Protein AF-A0A939R6X3-F1 (afdb_monomer_lite)

Secondary structure (DSSP, 8-state):
---HHHHHHHTT---TT-TT--HHHHHHHHHHHHHHHHHS-TT-EETTEESSHHHHHHHHHHHHHHHHHHHHHHTTT-TT--EE---SPP-SHHHHHHHHH-GGGEE-HHHHHHHHHHHHHHHHHH-TT--S---S-S-EEEEE-TTS-EEEE-GGGGS--HHHHHHHHHHTTT-HHHHHHHHHHHHHHTT--TTTT------TTTS---TTB-TTT------SGGGGSS-SS-TTEEEEEEPPSSTTTS---SHHHHTTB-TT--S--SSPPBPSS--PPPPHHHHHHHHTPPEEE-B--EETTEEPSSPPS--EEE----GGG-EE--SS-GGG-SEEEPSS-TT-EEEGGGTT-EEEEEEHHHHHHHHHHHHHHTT-HHHHHHHHHH-SSGGGGGGB--B-B-TTSPBPB-TTSSBPB-TT--B-HHHHHHHHTTS-TTSTTTTTTT-TT------TTT----B-TT-SSS---SSSBHHHHHTTT-GGGSHHHHHHHHHHHHHHHHT----SSHHHHHHHHHHHHHHHHHHHSTTSSTHHHHHHHHHHHHHHH-TT-TTHHHHHHHHHTGGG--SS-TTSGGGGSPPP-

Structure (mmCIF, N/CA/C/O backbone):
data_AF-A0A939R6X3-F1
#
_entry.id   AF-A0A939R6X3-F1
#
loop_
_atom_site.group_PDB
_atom_site.id
_atom_site.type_symbol
_atom_site.label_atom_id
_atom_site.label_alt_id
_atom_site.label_comp_id
_atom_site.label_asym_id
_atom_site.label_entity_id
_atom_site.label_seq_id
_atom_site.pdbx_PDB_ins_code
_atom_site.Cartn_x
_atom_site.Cartn_y
_atom_site.Cartn_z
_atom_site.occupancy
_atom_site.B_iso_or_equiv
_atom_site.auth_seq_id
_atom_site.auth_comp_id
_atom_site.auth_asym_id
_atom_site.auth_atom_id
_atom_site.pdbx_PDB_model_num
ATOM 1 N N . THR A 1 1 ? -12.242 -5.545 -27.694 1.00 47.72 1 THR A N 1
ATOM 2 C CA . THR A 1 1 ? -12.084 -7.008 -27.485 1.00 47.72 1 THR A CA 1
ATOM 3 C C . THR A 1 1 ? -11.436 -7.245 -26.136 1.00 47.72 1 THR A C 1
ATOM 5 O O . THR A 1 1 ? -10.579 -6.450 -25.786 1.00 47.72 1 THR A O 1
ATOM 8 N N . THR A 1 2 ? -11.818 -8.262 -25.352 1.00 67.81 2 THR A N 1
ATOM 9 C CA . THR A 1 2 ? -11.150 -8.511 -24.054 1.00 67.81 2 THR A CA 1
ATOM 10 C C . THR A 1 2 ? -9.810 -9.214 -24.242 1.00 67.81 2 THR A C 1
ATOM 12 O O . THR A 1 2 ? -9.772 -10.286 -24.849 1.00 67.81 2 THR A O 1
ATOM 15 N N . ASP A 1 3 ? -8.753 -8.642 -23.664 1.00 87.44 3 ASP A N 1
ATOM 16 C CA . ASP A 1 3 ? -7.392 -9.181 -23.699 1.00 87.44 3 ASP A CA 1
ATOM 17 C C . ASP A 1 3 ? -7.307 -10.621 -23.144 1.00 87.44 3 ASP A C 1
ATOM 19 O O . ASP A 1 3 ? -7.998 -10.977 -22.183 1.00 87.44 3 ASP A O 1
ATOM 23 N N . LYS A 1 4 ? -6.483 -11.462 -23.784 1.00 91.69 4 LYS A N 1
ATOM 24 C CA . LYS A 1 4 ? -6.256 -12.864 -23.393 1.00 91.69 4 LYS A CA 1
ATOM 25 C C . LYS A 1 4 ? -5.350 -12.958 -22.165 1.00 91.69 4 LYS A C 1
ATOM 27 O O . LYS A 1 4 ? -5.691 -13.644 -21.208 1.00 91.69 4 LYS A O 1
ATOM 32 N N . ASN A 1 5 ? -4.228 -12.249 -22.184 1.00 92.81 5 ASN A N 1
ATOM 33 C CA . ASN A 1 5 ? -3.193 -12.318 -21.162 1.00 92.81 5 ASN A CA 1
ATOM 34 C C . ASN A 1 5 ? -3.710 -11.792 -19.812 1.00 92.81 5 ASN A C 1
ATOM 36 O O . ASN A 1 5 ? -3.459 -12.411 -18.780 1.00 92.81 5 ASN A O 1
ATOM 40 N N . LEU A 1 6 ? -4.504 -10.713 -19.810 1.00 90.44 6 LEU A N 1
ATOM 41 C CA . LEU A 1 6 ? -5.155 -10.198 -18.596 1.00 90.44 6 LEU A CA 1
ATOM 42 C C . LEU A 1 6 ? -6.187 -11.176 -18.016 1.00 90.44 6 LEU A C 1
ATOM 44 O O . LEU A 1 6 ? -6.293 -11.288 -16.796 1.00 90.44 6 LEU A O 1
ATOM 48 N N . LYS A 1 7 ? -6.934 -11.904 -18.862 1.00 91.25 7 LYS A N 1
ATOM 49 C CA . LYS A 1 7 ? -7.831 -12.977 -18.393 1.00 91.25 7 LYS A CA 1
ATOM 50 C C . LYS A 1 7 ? -7.045 -14.100 -17.729 1.00 91.25 7 LYS A C 1
ATOM 52 O O . LYS A 1 7 ? -7.445 -14.535 -16.658 1.00 91.25 7 LYS A O 1
ATOM 57 N N . GLU A 1 8 ? -5.952 -14.527 -18.360 1.00 94.38 8 GLU A N 1
ATOM 58 C CA . GLU A 1 8 ? -5.078 -15.605 -17.883 1.00 94.38 8 GLU A CA 1
ATOM 59 C C . GLU A 1 8 ? -4.384 -15.261 -16.557 1.00 94.38 8 GLU A C 1
ATOM 61 O O . GLU A 1 8 ? -4.231 -16.126 -15.696 1.00 94.38 8 GLU A O 1
ATOM 66 N N . LEU A 1 9 ? -4.010 -13.993 -16.351 1.00 92.69 9 LEU A N 1
ATOM 67 C CA . LEU A 1 9 ? -3.541 -13.509 -15.050 1.00 92.69 9 LEU A CA 1
ATOM 68 C C . LEU A 1 9 ? -4.669 -13.530 -14.011 1.00 92.69 9 LEU A C 1
ATOM 70 O O . LEU A 1 9 ? -4.496 -14.082 -12.928 1.00 92.69 9 LEU A O 1
ATOM 74 N N . ALA A 1 10 ? -5.836 -12.963 -14.336 1.00 91.06 10 ALA A N 1
ATOM 75 C CA . ALA A 1 10 ? -6.947 -12.863 -13.392 1.00 91.06 10 ALA A CA 1
ATOM 76 C C . ALA A 1 10 ? -7.442 -14.241 -12.920 1.00 91.06 10 ALA A C 1
ATOM 78 O O . ALA A 1 10 ? -7.642 -14.441 -11.722 1.00 91.06 10 ALA A O 1
ATOM 79 N N . ASN A 1 11 ? -7.617 -15.190 -13.844 1.00 93.44 11 ASN A N 1
ATOM 80 C CA . ASN A 1 11 ? -8.127 -16.534 -13.570 1.00 93.44 11 ASN A CA 1
ATOM 81 C C . ASN A 1 11 ? -7.025 -17.564 -13.236 1.00 93.44 11 ASN A C 1
ATOM 83 O O . ASN A 1 11 ? -7.312 -18.760 -13.220 1.00 93.44 11 ASN A O 1
ATOM 87 N N . TYR A 1 12 ? -5.783 -17.142 -12.981 1.00 94.06 12 TYR A N 1
ATOM 88 C CA . TYR A 1 12 ? -4.661 -18.023 -12.627 1.00 94.06 12 TYR A CA 1
ATOM 89 C C . TYR A 1 12 ? -4.277 -19.091 -13.678 1.00 94.06 12 TYR A C 1
ATOM 91 O O . TYR A 1 12 ? -3.587 -20.056 -13.339 1.00 94.06 12 TYR A O 1
ATOM 99 N N . SER A 1 13 ? -4.662 -18.937 -14.951 1.00 94.19 13 SER A N 1
ATOM 100 C CA . SER A 1 13 ? -4.233 -19.833 -16.041 1.00 94.19 13 SER A CA 1
ATOM 101 C C . SER A 1 13 ? -3.027 -19.327 -16.848 1.00 94.19 13 SER A C 1
ATOM 103 O O . SER A 1 13 ? -2.682 -19.936 -17.858 1.00 94.19 13 SER A O 1
ATOM 105 N N . ALA A 1 14 ? -2.383 -18.233 -16.429 1.00 94.44 14 ALA A N 1
ATOM 106 C CA . ALA A 1 14 ? -1.174 -17.704 -17.059 1.00 94.44 14 ALA A CA 1
ATOM 107 C C . ALA A 1 14 ? -0.026 -18.729 -17.107 1.00 94.44 14 ALA A C 1
ATOM 109 O O . ALA A 1 14 ? 0.332 -19.353 -16.103 1.00 94.44 14 ALA A O 1
ATOM 110 N N . SER A 1 15 ? 0.553 -18.864 -18.301 1.00 90.62 15 SER A N 1
ATOM 111 C CA . SER A 1 15 ? 1.783 -19.601 -18.585 1.00 90.62 15 SER A CA 1
ATOM 112 C C . SER A 1 15 ? 2.960 -18.638 -18.775 1.00 90.62 15 SER A C 1
ATOM 114 O O . SER A 1 15 ? 2.771 -17.432 -18.927 1.00 90.62 15 SER A O 1
ATOM 116 N N . ILE A 1 16 ? 4.162 -19.203 -18.910 1.00 89.75 16 ILE A N 1
ATOM 117 C CA . ILE A 1 16 ? 5.421 -18.525 -19.278 1.00 89.75 16 ILE A CA 1
ATOM 118 C C . ILE A 1 16 ? 5.435 -17.846 -20.673 1.00 89.75 16 ILE A C 1
ATOM 120 O O . ILE A 1 16 ? 6.498 -17.470 -21.174 1.00 89.75 16 ILE A O 1
ATOM 124 N N . GLU A 1 17 ? 4.282 -17.768 -21.341 1.00 91.69 17 GLU A N 1
ATOM 125 C CA . GLU A 1 17 ? 4.058 -17.090 -22.626 1.00 91.69 17 GLU A CA 1
ATOM 126 C C . GLU A 1 17 ? 3.179 -15.832 -22.477 1.00 91.69 17 GLU A C 1
ATOM 128 O O . GLU A 1 17 ? 2.913 -15.142 -23.463 1.00 91.69 17 GLU A O 1
ATOM 133 N N . ASN A 1 18 ? 2.692 -15.536 -21.266 1.00 94.12 18 ASN A N 1
ATOM 134 C CA . ASN A 1 18 ? 1.807 -14.405 -21.006 1.00 94.12 18 ASN A CA 1
ATOM 135 C C . ASN A 1 18 ? 2.527 -13.072 -21.271 1.00 94.12 18 ASN A C 1
ATOM 137 O O . ASN A 1 18 ? 3.580 -12.801 -20.704 1.00 94.12 18 ASN A O 1
ATOM 141 N N . ALA A 1 19 ? 1.942 -12.206 -22.101 1.00 92.38 19 ALA A N 1
ATOM 142 C CA . ALA A 1 19 ? 2.605 -10.991 -22.592 1.00 92.38 19 ALA A CA 1
ATOM 143 C C . ALA A 1 19 ? 2.935 -9.925 -21.520 1.00 92.38 19 ALA A C 1
ATOM 145 O O . ALA A 1 19 ? 3.596 -8.934 -21.837 1.00 92.38 19 ALA A O 1
ATOM 146 N N . TYR A 1 20 ? 2.477 -10.103 -20.278 1.00 89.88 20 TYR A N 1
ATOM 147 C CA . TYR A 1 20 ? 2.788 -9.235 -19.137 1.00 89.88 20 TYR A CA 1
ATOM 148 C C . TYR A 1 20 ? 3.747 -9.880 -18.118 1.00 89.88 20 TYR A C 1
ATOM 150 O O . TYR A 1 20 ? 4.138 -9.220 -17.156 1.00 89.88 20 TYR A O 1
ATOM 158 N N . ASP A 1 21 ? 4.130 -11.142 -18.320 1.00 90.50 21 ASP A N 1
ATOM 159 C CA . ASP A 1 21 ? 5.028 -11.909 -17.453 1.00 90.50 21 ASP A CA 1
ATOM 160 C C . ASP A 1 21 ? 6.479 -11.830 -17.971 1.00 90.50 21 ASP A C 1
ATOM 162 O O . ASP A 1 21 ? 6.734 -12.086 -19.148 1.00 90.50 21 ASP A O 1
ATOM 166 N N . SER A 1 22 ? 7.442 -11.416 -17.131 1.00 91.38 22 SER A N 1
ATOM 167 C CA . SER A 1 22 ? 8.850 -11.275 -17.550 1.00 91.38 22 SER A CA 1
ATOM 168 C C . SER A 1 22 ? 9.844 -11.079 -16.387 1.00 91.38 22 SER A C 1
ATOM 170 O O . SER A 1 22 ? 10.320 -9.961 -16.134 1.00 91.38 22 SER A O 1
ATOM 172 N N . SER A 1 23 ? 10.292 -12.181 -15.781 1.00 93.00 23 SER A N 1
ATOM 173 C CA . SER A 1 23 ? 11.410 -12.256 -14.816 1.00 93.00 23 SER A CA 1
ATOM 174 C C . SER A 1 23 ? 12.654 -11.457 -15.254 1.00 93.00 23 SER A C 1
ATOM 176 O O . SER A 1 23 ? 13.250 -10.714 -14.469 1.00 93.00 23 SER A O 1
ATOM 178 N N . TYR A 1 24 ? 12.993 -11.530 -16.547 1.00 92.25 24 TYR A N 1
ATOM 179 C CA . TYR A 1 24 ? 14.119 -10.846 -17.192 1.00 92.25 24 TYR A CA 1
ATOM 180 C C . TYR A 1 24 ? 14.185 -9.332 -16.917 1.00 92.25 24 TYR A C 1
ATOM 182 O O . TYR A 1 24 ? 15.279 -8.775 -16.803 1.00 92.25 24 TYR A O 1
ATOM 190 N N . VAL A 1 25 ? 13.044 -8.644 -16.790 1.00 92.12 25 VAL A N 1
ATOM 191 C CA . VAL A 1 25 ? 13.025 -7.185 -16.567 1.00 92.12 25 VAL A CA 1
ATOM 192 C C . VAL A 1 25 ? 13.556 -6.846 -15.175 1.00 92.12 25 VAL A C 1
ATOM 194 O O . VAL A 1 25 ? 14.366 -5.926 -15.045 1.00 92.12 25 VAL A O 1
ATOM 197 N N . PHE A 1 26 ? 13.190 -7.626 -14.155 1.00 95.56 26 PHE A N 1
ATOM 198 C CA . PHE A 1 26 ? 13.735 -7.474 -12.805 1.00 95.56 26 PHE A CA 1
ATOM 199 C C . PHE A 1 26 ? 15.223 -7.823 -12.769 1.00 95.56 26 PHE A C 1
ATOM 201 O O . PHE A 1 26 ? 16.010 -7.027 -12.260 1.00 95.56 26 PHE A O 1
ATOM 208 N N . TYR A 1 27 ? 15.643 -8.939 -13.378 1.00 96.06 27 TYR A N 1
ATOM 209 C CA . TYR A 1 27 ? 17.065 -9.306 -13.426 1.00 96.06 27 TYR A CA 1
ATOM 210 C C . TYR A 1 27 ? 17.932 -8.282 -14.161 1.00 96.06 27 TYR A C 1
ATOM 212 O O . TYR A 1 27 ? 19.077 -8.057 -13.772 1.00 96.06 27 TYR A O 1
ATOM 220 N N . LYS A 1 28 ? 17.389 -7.588 -15.166 1.00 95.50 28 LYS A N 1
ATOM 221 C CA . LYS A 1 28 ? 18.075 -6.470 -15.822 1.00 95.50 28 LYS A CA 1
ATOM 222 C C . LYS A 1 28 ? 18.276 -5.271 -14.889 1.00 95.50 28 LYS A C 1
ATOM 224 O O . LYS A 1 28 ? 19.343 -4.663 -14.924 1.00 95.50 28 LYS A O 1
ATOM 229 N N . VAL A 1 29 ? 17.292 -4.942 -14.047 1.00 96.50 29 VAL A N 1
ATOM 230 C CA . VAL A 1 29 ? 17.439 -3.905 -13.007 1.00 96.50 29 VAL A CA 1
ATOM 231 C C . VAL A 1 29 ? 18.459 -4.350 -11.958 1.00 96.50 29 VAL A C 1
ATOM 233 O O . VAL A 1 29 ? 19.422 -3.631 -11.709 1.00 96.50 29 VAL A O 1
ATOM 236 N N . ILE A 1 30 ? 18.312 -5.565 -11.423 1.00 98.19 30 ILE A N 1
ATOM 237 C CA . ILE A 1 30 ? 19.210 -6.167 -10.426 1.00 98.19 30 ILE A CA 1
ATOM 238 C C . ILE A 1 30 ? 20.665 -6.161 -10.908 1.00 98.19 30 ILE A C 1
ATOM 240 O O . ILE A 1 30 ? 21.541 -5.693 -10.186 1.00 98.19 30 ILE A O 1
ATOM 244 N N . ASN A 1 31 ? 20.937 -6.621 -12.132 1.00 97.75 31 ASN A N 1
ATOM 245 C CA . ASN A 1 31 ? 22.303 -6.701 -12.645 1.00 97.75 31 ASN A CA 1
ATOM 246 C C . ASN A 1 31 ? 22.916 -5.312 -12.905 1.00 97.75 31 ASN A C 1
ATOM 248 O O . ASN A 1 31 ? 24.101 -5.110 -12.650 1.00 97.75 31 ASN A O 1
ATOM 252 N N . ASN A 1 32 ? 22.111 -4.330 -13.333 1.00 97.62 32 ASN A N 1
ATOM 253 C CA . ASN A 1 32 ? 22.552 -2.935 -13.420 1.00 97.62 32 ASN A CA 1
ATOM 254 C C . ASN A 1 32 ? 22.903 -2.369 -12.031 1.00 97.62 32 ASN A C 1
ATOM 256 O O . ASN A 1 32 ? 23.929 -1.704 -11.886 1.00 97.62 32 ASN A O 1
ATOM 260 N N . CYS A 1 33 ? 22.095 -2.661 -11.004 1.00 98.31 33 CYS A N 1
ATOM 261 C CA . CYS A 1 33 ? 22.393 -2.282 -9.623 1.00 98.31 33 CYS A CA 1
ATOM 262 C C . CYS A 1 33 ? 23.675 -2.963 -9.120 1.00 98.31 33 CYS A C 1
ATOM 264 O O . CYS A 1 33 ? 24.541 -2.281 -8.582 1.00 98.31 33 CYS A O 1
ATOM 266 N N . ASN A 1 34 ? 23.846 -4.271 -9.346 1.00 98.19 34 ASN A N 1
ATOM 267 C CA . ASN A 1 34 ? 25.066 -5.005 -8.989 1.00 98.19 34 ASN A CA 1
ATOM 268 C C . ASN A 1 34 ? 26.301 -4.392 -9.663 1.00 98.19 34 ASN A C 1
ATOM 270 O O . ASN A 1 34 ? 27.292 -4.108 -8.991 1.00 98.19 34 ASN A O 1
ATOM 274 N N . TYR A 1 35 ? 26.233 -4.129 -10.974 1.00 97.88 35 TYR A N 1
ATOM 275 C CA . TYR A 1 35 ? 27.322 -3.500 -11.721 1.00 97.88 35 TYR A CA 1
ATOM 276 C C . TYR A 1 35 ? 27.680 -2.121 -11.162 1.00 97.88 35 TYR A C 1
ATOM 278 O O . TYR A 1 35 ? 28.859 -1.826 -10.980 1.00 97.88 35 TYR A O 1
ATOM 286 N N . TYR A 1 36 ? 26.688 -1.290 -10.840 1.00 97.56 36 TYR A N 1
ATOM 287 C CA . TYR A 1 36 ? 26.925 0.005 -10.208 1.00 97.56 36 TYR A CA 1
ATOM 288 C C . TYR A 1 36 ? 27.584 -0.147 -8.825 1.00 97.56 36 TYR A C 1
ATOM 290 O O . TYR A 1 36 ? 28.624 0.459 -8.567 1.00 97.56 36 TYR A O 1
ATOM 298 N N . LEU A 1 37 ? 27.011 -0.972 -7.942 1.00 97.19 37 LEU A N 1
ATOM 299 C CA . LEU A 1 37 ? 27.437 -1.112 -6.542 1.00 97.19 37 LEU A CA 1
ATOM 300 C C . LEU A 1 37 ? 28.841 -1.719 -6.403 1.00 97.19 37 LEU A C 1
ATOM 302 O O . LEU A 1 37 ? 29.533 -1.418 -5.431 1.00 97.19 37 LEU A O 1
ATOM 306 N N . ALA A 1 38 ? 29.265 -2.530 -7.377 1.00 96.94 38 ALA A N 1
ATOM 307 C CA . ALA A 1 38 ? 30.598 -3.127 -7.435 1.00 96.94 38 ALA A CA 1
ATOM 308 C C . ALA A 1 38 ? 31.696 -2.181 -7.966 1.00 96.94 38 ALA A C 1
ATOM 310 O O . ALA A 1 38 ? 32.867 -2.399 -7.666 1.00 96.94 38 ALA A O 1
ATOM 311 N N . HIS A 1 39 ? 31.347 -1.151 -8.752 1.00 95.31 39 HIS A N 1
ATOM 312 C CA . HIS A 1 39 ? 32.328 -0.294 -9.445 1.00 95.31 39 HIS A CA 1
ATOM 313 C C . HIS A 1 39 ? 32.290 1.189 -9.044 1.00 95.31 39 HIS A C 1
ATOM 315 O O . HIS A 1 39 ? 33.210 1.935 -9.385 1.00 95.31 39 HIS A O 1
ATOM 321 N N . ARG A 1 40 ? 31.245 1.662 -8.352 1.00 94.38 40 ARG A N 1
ATOM 322 C CA . ARG A 1 40 ? 31.138 3.070 -7.951 1.00 94.38 40 ARG A CA 1
ATOM 323 C C . ARG A 1 40 ? 32.060 3.373 -6.769 1.00 94.38 40 ARG A C 1
ATOM 325 O O . ARG A 1 40 ? 31.874 2.839 -5.680 1.00 94.38 40 ARG A O 1
ATOM 332 N N . ASP A 1 41 ? 32.976 4.321 -6.958 1.00 90.94 41 ASP A N 1
ATOM 333 C CA . ASP A 1 41 ? 33.777 4.881 -5.869 1.00 90.94 41 ASP A CA 1
ATOM 334 C C . ASP A 1 41 ? 32.883 5.607 -4.846 1.00 90.94 41 ASP A C 1
ATOM 336 O O . ASP A 1 41 ? 32.390 6.716 -5.074 1.00 90.94 41 ASP A O 1
ATOM 340 N N . SER A 1 42 ? 32.689 4.966 -3.693 1.00 87.31 42 SER A N 1
ATOM 341 C CA . SER A 1 42 ? 31.922 5.486 -2.560 1.00 87.31 42 SER A CA 1
ATOM 342 C C . SER A 1 42 ? 32.695 6.500 -1.707 1.00 87.31 42 SER A C 1
ATOM 344 O O . SER A 1 42 ? 32.201 6.904 -0.652 1.00 87.31 42 SER A O 1
ATOM 346 N N . THR A 1 43 ? 33.921 6.871 -2.084 1.00 86.81 43 THR A N 1
ATOM 347 C CA . THR A 1 43 ? 34.791 7.787 -1.324 1.00 86.81 43 THR A CA 1
ATOM 348 C C . THR A 1 43 ? 34.823 9.215 -1.874 1.00 86.81 43 THR A C 1
ATOM 350 O O . THR A 1 43 ? 35.271 10.116 -1.160 1.00 86.81 43 THR A O 1
ATOM 353 N N . LEU A 1 44 ? 34.289 9.431 -3.083 1.00 88.25 44 LEU A N 1
ATOM 354 C CA . LEU A 1 44 ? 34.219 10.724 -3.772 1.00 88.25 44 LEU A CA 1
ATOM 355 C C . LEU A 1 44 ? 33.541 11.817 -2.926 1.00 88.25 44 LEU A C 1
ATOM 357 O O . LEU A 1 44 ? 32.447 11.639 -2.377 1.00 88.25 44 LEU A O 1
ATOM 361 N N . LYS A 1 45 ? 34.192 12.983 -2.854 1.00 86.94 45 LYS A N 1
ATOM 362 C CA . LYS A 1 45 ? 33.778 14.128 -2.034 1.00 86.94 45 LYS A CA 1
ATOM 363 C C . LYS A 1 45 ? 33.908 15.455 -2.770 1.00 86.94 45 LYS A C 1
ATOM 365 O O . LYS A 1 45 ? 34.823 15.640 -3.567 1.00 86.94 45 LYS A O 1
ATOM 370 N N . THR A 1 46 ? 33.070 16.405 -2.368 1.00 83.38 46 THR A N 1
ATOM 371 C CA . THR A 1 46 ? 33.223 17.833 -2.664 1.00 83.38 46 THR A CA 1
ATOM 372 C C . THR A 1 46 ? 33.370 18.567 -1.335 1.00 83.38 46 THR A C 1
ATOM 374 O O . THR A 1 46 ? 32.422 18.669 -0.556 1.00 83.38 46 THR A O 1
ATOM 377 N N . GLY A 1 47 ? 34.589 19.022 -1.032 1.00 84.81 47 GLY A N 1
ATOM 378 C CA . GLY A 1 47 ? 34.940 19.494 0.310 1.00 84.81 47 GLY A CA 1
ATOM 379 C C . GLY A 1 47 ? 34.856 18.361 1.341 1.00 84.81 47 GLY A C 1
ATOM 380 O O . GLY A 1 47 ? 35.438 17.294 1.154 1.00 84.81 47 GLY A O 1
ATOM 381 N N . SER A 1 48 ? 34.126 18.583 2.435 1.00 81.12 48 SER A N 1
ATOM 382 C CA . SER A 1 48 ? 33.858 17.565 3.462 1.00 81.12 48 SER A CA 1
ATOM 383 C C . SER A 1 48 ? 32.755 16.568 3.070 1.00 81.12 48 SER A C 1
ATOM 385 O O . SER A 1 48 ? 32.740 15.4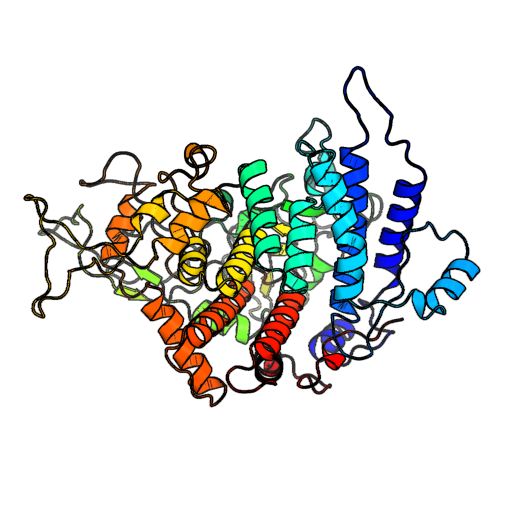47 3.585 1.00 81.12 48 SER A O 1
ATOM 387 N N . THR A 1 49 ? 31.852 16.951 2.164 1.00 80.12 49 THR A N 1
ATOM 388 C CA . THR A 1 49 ? 30.631 16.208 1.824 1.00 80.12 49 THR A CA 1
ATOM 389 C C . THR A 1 49 ? 30.913 15.061 0.859 1.00 80.12 49 THR A C 1
ATOM 391 O O . THR A 1 49 ? 31.503 15.273 -0.197 1.00 80.12 49 THR A O 1
ATOM 394 N N . ASN A 1 50 ? 30.451 13.850 1.185 1.00 83.88 50 ASN A N 1
ATOM 395 C CA . ASN A 1 50 ? 30.401 12.733 0.238 1.00 83.88 50 ASN A CA 1
ATOM 396 C C . ASN A 1 50 ? 29.231 12.953 -0.730 1.00 83.88 50 ASN A C 1
ATOM 398 O O . ASN A 1 50 ? 28.098 13.103 -0.282 1.00 83.88 50 ASN A O 1
ATOM 402 N N . VAL A 1 51 ? 29.508 12.984 -2.034 1.00 86.56 51 VAL A N 1
ATOM 403 C CA . VAL A 1 51 ? 28.518 13.335 -3.075 1.00 86.56 51 VAL A CA 1
ATOM 404 C C . VAL A 1 51 ? 27.925 12.119 -3.792 1.00 86.56 51 VAL A C 1
ATOM 406 O O . VAL A 1 51 ? 27.242 12.264 -4.799 1.00 86.56 51 VAL A O 1
ATOM 409 N N . VAL A 1 52 ? 28.211 10.912 -3.299 1.00 91.38 52 VAL A N 1
ATOM 410 C CA . VAL A 1 52 ? 27.855 9.640 -3.949 1.00 91.38 52 VAL A CA 1
ATOM 411 C C . VAL A 1 52 ? 27.010 8.741 -3.056 1.00 91.38 52 VAL A C 1
ATOM 413 O O . VAL A 1 52 ? 26.273 7.899 -3.563 1.00 91.38 52 VAL A O 1
ATOM 416 N N . ILE A 1 53 ? 27.105 8.887 -1.733 1.00 92.75 53 ILE A N 1
ATOM 417 C CA . ILE A 1 53 ? 26.560 7.883 -0.820 1.00 92.75 53 ILE A CA 1
ATOM 418 C C . ILE A 1 53 ? 25.031 7.755 -0.881 1.00 92.75 53 ILE A C 1
ATOM 420 O O . ILE A 1 53 ? 24.541 6.632 -0.879 1.00 92.75 53 ILE A O 1
ATOM 424 N N . ASP A 1 54 ? 24.288 8.853 -1.041 1.00 93.19 54 ASP A N 1
ATOM 425 C CA . ASP A 1 54 ? 22.827 8.806 -1.220 1.00 93.19 54 ASP A CA 1
ATOM 426 C C . ASP A 1 54 ? 22.432 8.083 -2.527 1.00 93.19 54 ASP A C 1
ATOM 428 O O . ASP A 1 54 ? 21.473 7.314 -2.553 1.00 93.19 54 ASP A O 1
ATOM 432 N N . GLU A 1 55 ? 23.209 8.257 -3.605 1.00 94.00 55 GLU A N 1
ATOM 433 C CA . GLU A 1 55 ? 23.018 7.545 -4.880 1.00 94.00 55 GLU A CA 1
ATOM 434 C C . GLU A 1 55 ? 23.324 6.047 -4.720 1.00 94.00 55 GLU A C 1
ATOM 436 O O . GLU A 1 55 ? 22.543 5.199 -5.143 1.00 94.00 55 GLU A O 1
ATOM 441 N N . TYR A 1 56 ? 24.425 5.706 -4.041 1.00 95.75 56 TYR A N 1
ATOM 442 C CA . TYR A 1 56 ? 24.813 4.323 -3.741 1.00 95.75 56 TYR A CA 1
ATOM 443 C C . TYR A 1 56 ? 23.757 3.594 -2.900 1.00 95.75 56 TYR A C 1
ATOM 445 O O . TYR A 1 56 ? 23.325 2.494 -3.247 1.00 95.75 56 TYR A O 1
ATOM 453 N N . ILE A 1 57 ? 23.290 4.234 -1.829 1.00 96.31 57 ILE A N 1
ATOM 454 C CA . ILE A 1 57 ? 22.262 3.702 -0.933 1.00 96.31 57 ILE A CA 1
ATOM 455 C C . ILE A 1 57 ? 20.923 3.537 -1.667 1.00 96.31 57 ILE A C 1
ATOM 457 O O . ILE A 1 57 ? 20.259 2.512 -1.508 1.00 96.31 57 ILE A O 1
ATOM 461 N N . ALA A 1 58 ? 20.545 4.484 -2.530 1.00 96.50 58 ALA A N 1
ATOM 462 C CA . ALA A 1 58 ? 19.326 4.371 -3.325 1.00 96.50 58 ALA A CA 1
ATOM 463 C C . ALA A 1 58 ? 19.404 3.276 -4.408 1.00 96.50 58 ALA A C 1
ATOM 465 O O . ALA A 1 58 ? 18.394 2.633 -4.694 1.00 96.50 58 ALA A O 1
ATOM 466 N N . VAL A 1 59 ? 20.584 2.997 -4.977 1.00 97.69 59 VAL A N 1
ATOM 467 C CA . VAL A 1 59 ? 20.783 1.855 -5.892 1.00 97.69 59 VAL A CA 1
ATOM 468 C C . VAL A 1 59 ? 20.720 0.513 -5.145 1.00 97.69 59 VAL A C 1
ATOM 470 O O . VAL A 1 59 ? 20.140 -0.441 -5.668 1.00 97.69 59 VAL A O 1
ATOM 473 N N . ALA A 1 60 ? 21.228 0.434 -3.909 1.00 98.12 60 ALA A N 1
ATOM 474 C CA . ALA A 1 60 ? 21.055 -0.746 -3.053 1.00 98.12 60 ALA A CA 1
ATOM 475 C C . ALA A 1 60 ? 19.573 -0.984 -2.697 1.00 98.12 60 ALA A C 1
ATOM 477 O O . ALA A 1 60 ? 19.080 -2.109 -2.811 1.00 98.12 60 ALA A O 1
ATOM 478 N N . ALA A 1 61 ? 18.828 0.078 -2.369 1.00 98.06 61 ALA A N 1
ATOM 479 C CA . ALA A 1 61 ? 17.381 0.007 -2.156 1.00 98.06 61 ALA A CA 1
ATOM 480 C C . ALA A 1 61 ? 16.625 -0.445 -3.421 1.00 98.06 61 ALA A C 1
ATOM 482 O O . ALA A 1 61 ? 15.735 -1.289 -3.328 1.00 98.06 61 ALA A O 1
ATOM 483 N N . TRP A 1 62 ? 17.014 0.034 -4.610 1.00 97.88 62 TRP A N 1
ATOM 484 C CA . TRP A 1 62 ? 16.454 -0.423 -5.889 1.00 97.88 62 TRP A CA 1
ATOM 485 C C . TRP A 1 62 ? 16.711 -1.914 -6.160 1.00 97.88 62 TRP A C 1
ATOM 487 O O . TRP A 1 62 ? 15.798 -2.604 -6.619 1.00 97.88 62 TRP A O 1
ATOM 497 N N . ARG A 1 63 ? 17.900 -2.442 -5.827 1.00 98.56 63 ARG A N 1
ATOM 498 C CA . ARG A 1 63 ? 18.188 -3.888 -5.904 1.00 98.56 63 ARG A CA 1
ATOM 499 C C . ARG A 1 63 ? 17.259 -4.695 -5.001 1.00 98.56 63 ARG A C 1
ATOM 501 O O . ARG A 1 63 ? 16.659 -5.666 -5.461 1.00 98.56 63 ARG A O 1
ATOM 508 N N . ALA A 1 64 ? 17.140 -4.297 -3.737 1.00 98.62 64 ALA A N 1
ATOM 509 C CA . ALA A 1 64 ? 16.293 -4.985 -2.768 1.00 98.62 64 ALA A CA 1
ATOM 510 C C . ALA A 1 64 ? 14.806 -4.911 -3.145 1.00 98.62 64 ALA A C 1
ATOM 512 O O . ALA A 1 64 ? 14.118 -5.928 -3.104 1.00 98.62 64 ALA A O 1
ATOM 513 N N . TRP A 1 65 ? 14.326 -3.753 -3.610 1.00 98.06 65 TRP A N 1
ATOM 514 C CA . TRP A 1 65 ? 12.961 -3.596 -4.114 1.00 98.06 65 TRP A CA 1
ATOM 515 C C . TRP A 1 65 ? 12.679 -4.498 -5.324 1.00 98.06 65 TRP A C 1
ATOM 517 O O . TRP A 1 65 ? 11.627 -5.141 -5.367 1.00 98.06 65 TRP A O 1
ATOM 527 N N . ALA A 1 66 ? 13.610 -4.579 -6.282 1.00 98.12 66 ALA A N 1
ATOM 528 C CA . ALA A 1 66 ? 13.455 -5.399 -7.483 1.00 98.12 66 ALA A CA 1
ATOM 529 C C . ALA A 1 66 ? 13.428 -6.898 -7.149 1.00 98.12 66 ALA A C 1
ATOM 531 O O . ALA A 1 66 ? 12.557 -7.611 -7.646 1.00 98.12 66 ALA A O 1
ATOM 532 N N . TYR A 1 67 ? 14.313 -7.360 -6.258 1.00 98.50 67 TYR A N 1
ATOM 533 C CA . TYR A 1 67 ? 14.269 -8.726 -5.730 1.00 98.50 67 TYR A CA 1
ATOM 534 C C . TYR A 1 67 ? 12.986 -9.011 -4.938 1.00 98.50 67 TYR A C 1
ATOM 536 O O . TYR A 1 67 ? 12.438 -10.103 -5.061 1.00 98.50 67 TYR A O 1
ATOM 544 N N . LEU A 1 68 ? 12.476 -8.048 -4.163 1.00 97.94 68 LEU A N 1
ATOM 545 C CA . LEU A 1 68 ? 11.243 -8.223 -3.396 1.00 97.94 68 LEU A CA 1
ATOM 546 C C . LEU A 1 68 ? 10.013 -8.360 -4.305 1.00 97.94 68 LEU A C 1
ATOM 548 O O . LEU A 1 68 ? 9.187 -9.238 -4.068 1.00 97.94 68 LEU A O 1
ATOM 552 N N . GLN A 1 69 ? 9.899 -7.548 -5.364 1.00 96.38 69 GLN A N 1
ATOM 553 C CA . GLN A 1 69 ? 8.797 -7.692 -6.327 1.00 96.38 69 GLN A CA 1
ATOM 554 C C . GLN A 1 69 ? 8.907 -9.013 -7.094 1.00 96.38 69 GLN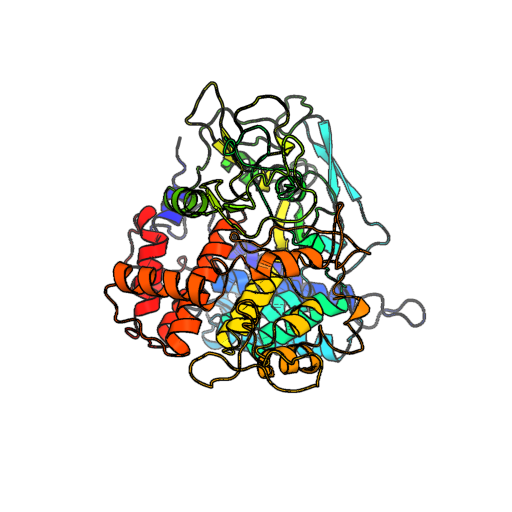 A C 1
ATOM 556 O O . GLN A 1 69 ? 7.914 -9.721 -7.241 1.00 96.38 69 GLN A O 1
ATOM 561 N N . LEU A 1 70 ? 10.118 -9.381 -7.523 1.00 97.19 70 LEU A N 1
ATOM 562 C CA . LEU A 1 70 ? 10.389 -10.653 -8.189 1.00 97.19 70 LEU A CA 1
ATOM 563 C C . LEU A 1 70 ? 9.985 -11.845 -7.295 1.00 97.19 70 LEU A C 1
ATOM 565 O O . LEU A 1 70 ? 9.251 -12.727 -7.736 1.00 97.19 70 LEU A O 1
ATOM 569 N N . ALA A 1 71 ? 10.360 -11.830 -6.014 1.00 97.38 71 ALA A N 1
ATOM 570 C CA . ALA A 1 71 ? 9.963 -12.862 -5.058 1.00 97.38 71 ALA A CA 1
ATOM 571 C C . ALA A 1 71 ? 8.439 -12.901 -4.832 1.00 97.38 71 ALA A C 1
ATOM 573 O O . ALA A 1 71 ? 7.847 -13.979 -4.878 1.00 97.38 71 ALA A O 1
ATOM 574 N N . ARG A 1 72 ? 7.784 -11.743 -4.654 1.00 96.06 72 ARG A N 1
ATOM 575 C CA . ARG A 1 72 ? 6.315 -11.623 -4.526 1.00 96.06 72 ARG A CA 1
ATOM 576 C C . ARG A 1 72 ? 5.555 -12.209 -5.728 1.00 96.06 72 ARG A C 1
ATOM 578 O O . ARG A 1 72 ? 4.464 -12.743 -5.549 1.00 96.06 72 ARG A O 1
ATOM 585 N N . ILE A 1 73 ? 6.116 -12.133 -6.936 1.00 95.56 73 ILE A N 1
ATOM 586 C CA . ILE A 1 73 ? 5.471 -12.623 -8.167 1.00 95.56 73 ILE A CA 1
ATOM 587 C C . ILE A 1 73 ? 5.646 -14.140 -8.357 1.00 95.56 73 ILE A C 1
ATOM 589 O O . ILE A 1 73 ? 4.677 -14.809 -8.723 1.00 95.56 73 ILE A O 1
ATOM 593 N N . TYR A 1 74 ? 6.841 -14.691 -8.106 1.00 96.19 74 TYR A N 1
ATOM 594 C CA . TYR A 1 74 ? 7.199 -16.051 -8.554 1.00 96.19 74 TYR A CA 1
ATOM 595 C C . TYR A 1 74 ? 7.367 -17.118 -7.459 1.00 96.19 74 TYR A C 1
ATOM 597 O O . TYR A 1 74 ? 7.361 -18.302 -7.791 1.00 96.19 74 TYR A O 1
ATOM 605 N N . CYS A 1 75 ? 7.531 -16.762 -6.178 1.00 95.25 75 CYS A N 1
ATOM 606 C CA . CYS A 1 75 ? 7.764 -17.776 -5.133 1.00 95.25 75 CYS A CA 1
ATOM 607 C C . CYS A 1 75 ? 7.184 -17.469 -3.747 1.00 95.25 75 CYS A C 1
ATOM 609 O O . CYS A 1 75 ? 6.705 -18.378 -3.064 1.00 95.25 75 CYS A O 1
ATOM 611 N N . GLY A 1 76 ? 7.245 -16.212 -3.302 1.00 94.94 76 GLY A N 1
ATOM 612 C CA . GLY A 1 76 ? 6.951 -15.829 -1.925 1.00 94.94 76 GLY A CA 1
ATOM 613 C C . GLY A 1 76 ? 7.688 -16.732 -0.935 1.00 94.94 76 GLY A C 1
ATOM 614 O O . GLY A 1 76 ? 8.902 -16.887 -1.020 1.00 94.94 76 GLY A O 1
ATOM 615 N N . ASN A 1 77 ? 6.934 -17.354 -0.029 1.00 93.81 77 ASN A N 1
ATOM 616 C CA . ASN A 1 77 ? 7.426 -18.371 0.907 1.00 93.81 77 ASN A CA 1
ATOM 617 C C . ASN A 1 77 ? 6.746 -19.741 0.696 1.00 93.81 77 ASN A C 1
ATOM 619 O O . ASN A 1 77 ? 6.666 -20.533 1.633 1.00 93.81 77 ASN A O 1
ATOM 623 N N . ALA A 1 78 ? 6.215 -20.021 -0.499 1.00 92.88 78 ALA A N 1
ATOM 624 C CA . ALA A 1 78 ? 5.562 -21.300 -0.778 1.00 92.88 78 ALA A CA 1
ATOM 625 C C . ALA A 1 78 ? 6.578 -22.450 -0.917 1.00 92.88 78 ALA A C 1
ATOM 627 O O . ALA A 1 78 ? 7.691 -22.271 -1.415 1.00 92.88 78 ALA A O 1
ATOM 628 N N . GLU A 1 79 ? 6.184 -23.649 -0.482 1.00 92.00 79 GLU A N 1
ATOM 629 C CA . GLU A 1 79 ? 7.054 -24.827 -0.487 1.00 92.00 79 GLU A CA 1
ATOM 630 C C . GLU A 1 79 ? 7.509 -25.195 -1.909 1.00 92.00 79 GLU A C 1
ATOM 632 O O . GLU A 1 79 ? 6.697 -25.335 -2.824 1.00 92.00 79 GLU A O 1
ATOM 637 N N . GLY A 1 80 ? 8.821 -25.371 -2.085 1.00 92.50 80 GLY A N 1
ATOM 638 C CA . GLY A 1 80 ? 9.426 -25.763 -3.359 1.00 92.50 80 GLY A CA 1
ATOM 639 C C . GLY A 1 80 ? 9.529 -24.652 -4.410 1.00 92.50 80 GLY A C 1
ATOM 640 O O . GLY A 1 80 ? 10.037 -24.927 -5.495 1.00 92.50 80 GLY A O 1
ATOM 641 N N . LEU A 1 81 ? 9.093 -23.418 -4.119 1.00 95.81 81 LEU A N 1
ATOM 642 C CA . LEU A 1 81 ? 9.263 -22.279 -5.025 1.00 95.81 81 LEU A CA 1
ATOM 643 C C . LEU A 1 81 ? 10.451 -21.402 -4.607 1.00 95.81 81 LEU A C 1
ATOM 645 O O . LEU A 1 81 ? 10.548 -20.941 -3.470 1.00 95.81 81 LEU A O 1
ATOM 649 N N . THR A 1 82 ? 11.338 -21.131 -5.560 1.00 96.50 82 THR A N 1
ATOM 650 C CA . THR A 1 82 ? 12.549 -20.315 -5.395 1.00 96.50 82 THR A CA 1
ATOM 651 C C . THR A 1 82 ? 12.883 -19.580 -6.689 1.00 96.50 82 THR A C 1
ATOM 653 O O . THR A 1 82 ? 12.419 -19.966 -7.760 1.00 96.50 82 THR A O 1
ATOM 656 N N . ILE A 1 83 ? 13.733 -18.560 -6.596 1.00 96.31 83 ILE A N 1
ATOM 657 C CA . ILE A 1 83 ? 14.306 -17.834 -7.734 1.00 96.31 83 ILE A CA 1
ATOM 658 C C . ILE A 1 83 ? 15.838 -17.710 -7.590 1.00 96.31 83 ILE A C 1
ATOM 660 O O . ILE A 1 83 ? 16.328 -17.636 -6.457 1.00 96.31 83 ILE A O 1
ATOM 664 N N . PRO A 1 84 ? 16.605 -17.643 -8.697 1.00 96.12 84 PRO A N 1
ATOM 665 C CA . PRO A 1 84 ? 18.039 -17.364 -8.665 1.00 96.12 84 PRO A CA 1
ATOM 666 C C . PRO A 1 84 ? 18.379 -16.021 -8.002 1.00 96.12 84 PRO A C 1
ATOM 668 O O . PRO A 1 84 ? 17.738 -14.998 -8.265 1.00 96.12 84 PRO A O 1
ATOM 671 N N . PHE A 1 85 ? 19.432 -16.007 -7.191 1.00 97.25 85 PHE A N 1
ATOM 672 C CA . PHE A 1 85 ? 19.901 -14.855 -6.428 1.00 97.25 85 PHE A CA 1
ATOM 673 C C . PHE A 1 85 ? 21.415 -14.655 -6.567 1.00 97.25 85 PHE A C 1
ATOM 675 O O . PHE A 1 85 ? 22.210 -15.578 -6.398 1.00 97.25 85 PHE A O 1
ATOM 682 N N . PHE A 1 86 ? 21.802 -13.414 -6.848 1.00 96.50 86 PHE A N 1
ATOM 683 C CA . PHE A 1 86 ? 23.175 -12.947 -7.029 1.00 96.50 86 PHE A CA 1
ATOM 684 C C . PHE A 1 86 ? 23.278 -11.434 -6.761 1.00 96.50 86 PHE A C 1
ATOM 686 O O . PHE A 1 86 ? 22.399 -10.647 -7.141 1.00 96.50 86 PHE A O 1
ATOM 693 N N . THR A 1 87 ? 24.361 -11.011 -6.113 1.00 96.88 87 THR A N 1
ATOM 694 C CA . THR A 1 87 ? 24.665 -9.599 -5.786 1.00 96.88 87 THR A CA 1
ATOM 695 C C . THR A 1 87 ? 25.921 -9.087 -6.496 1.00 96.88 87 THR A C 1
ATOM 697 O O . THR A 1 87 ? 26.175 -7.881 -6.523 1.00 96.88 87 THR A O 1
ATOM 700 N N . GLU A 1 88 ? 26.664 -9.989 -7.134 1.00 95.25 88 GLU A N 1
ATOM 701 C CA . GLU A 1 88 ? 27.751 -9.727 -8.067 1.00 95.25 88 GLU A CA 1
ATOM 702 C C . GLU A 1 88 ? 27.242 -9.328 -9.474 1.00 95.25 88 GLU A C 1
ATOM 704 O O . GLU A 1 88 ? 26.122 -9.689 -9.858 1.00 95.25 88 GLU A O 1
ATOM 709 N N . PRO A 1 89 ? 28.028 -8.586 -10.279 1.00 96.75 89 PRO A N 1
ATOM 710 C CA . PRO A 1 89 ? 27.675 -8.293 -11.667 1.00 96.75 89 PRO A CA 1
ATOM 711 C C . PRO A 1 89 ? 27.909 -9.518 -12.560 1.00 96.75 89 PRO A C 1
ATOM 713 O O . PRO A 1 89 ? 29.026 -10.033 -12.632 1.00 96.75 89 PRO A O 1
ATOM 716 N N . LEU A 1 90 ? 26.884 -9.948 -13.297 1.00 94.62 90 LEU A N 1
ATOM 717 C CA . LEU A 1 90 ? 26.991 -11.008 -14.302 1.00 94.62 90 LEU A CA 1
ATOM 718 C C . LEU A 1 90 ? 27.174 -10.373 -15.687 1.00 94.62 90 LEU A C 1
ATOM 720 O O . LEU A 1 90 ? 26.335 -9.588 -16.133 1.00 94.62 90 LEU A O 1
ATOM 724 N N . THR A 1 91 ? 28.273 -10.684 -16.374 1.00 92.62 91 THR A N 1
ATOM 725 C CA . THR A 1 91 ? 28.678 -10.018 -17.630 1.00 92.62 91 THR A CA 1
ATOM 726 C C . THR A 1 91 ? 28.674 -10.943 -18.849 1.00 92.62 91 THR A C 1
ATOM 728 O O . THR A 1 91 ? 28.936 -10.495 -19.963 1.00 92.62 91 THR A O 1
ATOM 731 N N . SER A 1 92 ? 28.343 -12.223 -18.666 1.00 92.50 92 SER A N 1
ATOM 732 C CA . SER A 1 92 ? 28.308 -13.240 -19.722 1.00 92.50 92 SER A CA 1
ATOM 733 C C . SER A 1 92 ? 27.169 -14.244 -19.522 1.00 92.50 92 SER A C 1
ATOM 735 O O . SER A 1 92 ? 26.705 -14.461 -18.403 1.00 92.50 92 SER A O 1
ATOM 737 N N . ILE A 1 93 ? 26.724 -14.874 -20.615 1.00 89.75 93 ILE A N 1
ATOM 738 C CA . ILE A 1 93 ? 25.624 -15.855 -20.599 1.00 89.75 93 ILE A CA 1
ATOM 739 C C . ILE A 1 93 ? 25.978 -17.060 -19.714 1.00 89.75 93 ILE A C 1
ATOM 741 O O . ILE A 1 93 ? 25.181 -17.435 -18.864 1.00 89.75 93 ILE A O 1
ATOM 745 N N . SER A 1 94 ? 27.203 -17.584 -19.814 1.00 93.00 94 SER A N 1
ATOM 746 C CA . SER A 1 94 ? 27.653 -18.737 -19.023 1.00 93.00 94 SER A CA 1
ATOM 747 C C . SER A 1 94 ? 27.690 -18.478 -17.511 1.00 93.00 94 SER A C 1
ATOM 749 O O . SER A 1 94 ? 27.447 -19.395 -16.731 1.00 93.00 94 SER A O 1
ATOM 751 N N . GLN A 1 95 ? 27.939 -17.238 -17.069 1.00 92.25 95 GLN A N 1
ATOM 752 C CA . GLN A 1 95 ? 27.793 -16.865 -15.655 1.00 92.25 95 GLN A CA 1
ATOM 753 C C . GLN A 1 95 ? 26.327 -16.885 -15.205 1.00 92.25 95 GLN A C 1
ATOM 755 O O . GLN A 1 95 ? 26.045 -17.318 -14.091 1.00 92.25 95 GLN A O 1
ATOM 760 N N . ILE A 1 96 ? 25.404 -16.430 -16.059 1.00 89.00 96 ILE A N 1
ATOM 761 C CA . ILE A 1 96 ? 23.961 -16.436 -15.781 1.00 89.00 96 ILE A CA 1
ATOM 762 C C . ILE A 1 96 ? 23.445 -17.878 -15.730 1.00 89.00 96 ILE A C 1
ATOM 764 O O . ILE A 1 96 ? 22.768 -18.241 -14.774 1.00 89.00 96 ILE A O 1
ATOM 768 N N . GLU A 1 97 ? 23.821 -18.718 -16.695 1.00 89.94 97 GLU A N 1
ATOM 769 C CA . GLU A 1 97 ? 23.471 -20.144 -16.735 1.00 89.94 97 GLU A CA 1
ATOM 770 C C . GLU A 1 97 ? 24.010 -20.893 -15.508 1.00 89.94 97 GLU A C 1
ATOM 772 O O . GLU A 1 97 ? 23.256 -21.606 -14.847 1.00 89.94 97 GLU A O 1
ATOM 777 N N . ALA A 1 98 ? 25.277 -20.677 -15.136 1.00 91.69 98 ALA A N 1
ATOM 778 C CA . ALA A 1 98 ? 25.862 -21.278 -13.936 1.00 91.69 98 ALA A CA 1
ATOM 779 C C . ALA A 1 98 ? 25.151 -20.831 -12.645 1.00 91.69 98 ALA A C 1
ATOM 781 O O . ALA A 1 98 ? 24.903 -21.653 -11.766 1.00 91.69 98 ALA A O 1
ATOM 782 N N . LYS A 1 99 ? 24.784 -19.546 -12.533 1.00 89.94 99 LYS A N 1
ATOM 783 C CA . LYS A 1 99 ? 24.064 -18.995 -11.371 1.00 89.94 99 LYS A CA 1
ATOM 784 C C . LYS A 1 99 ? 22.600 -19.430 -11.302 1.00 89.94 99 LYS A C 1
ATOM 786 O O . LYS A 1 99 ? 22.073 -19.591 -10.206 1.00 89.94 99 LYS A O 1
ATOM 791 N N . ALA A 1 100 ? 21.956 -19.647 -12.446 1.00 87.38 100 ALA A N 1
ATOM 792 C CA . ALA A 1 100 ? 20.606 -20.196 -12.520 1.00 87.38 100 ALA A CA 1
ATOM 793 C C . ALA A 1 100 ? 20.570 -21.703 -12.210 1.00 87.38 100 ALA A C 1
ATOM 795 O O . ALA A 1 100 ? 19.594 -22.173 -11.633 1.00 87.38 100 ALA A O 1
ATOM 796 N N . ALA A 1 101 ? 21.627 -22.447 -12.556 1.00 89.62 101 ALA A N 1
ATOM 797 C CA . ALA A 1 101 ? 21.735 -23.885 -12.305 1.00 89.62 101 ALA A CA 1
ATOM 798 C C . ALA A 1 101 ? 22.225 -24.249 -10.888 1.00 89.62 101 ALA A C 1
ATOM 800 O O . ALA A 1 101 ? 21.990 -25.371 -10.445 1.00 89.62 101 ALA A O 1
ATOM 801 N N . ASP A 1 102 ? 22.907 -23.340 -10.181 1.00 93.62 102 ASP A N 1
ATOM 802 C CA . ASP A 1 102 ? 23.408 -23.567 -8.819 1.00 93.62 102 ASP A CA 1
ATOM 803 C C . ASP A 1 102 ? 22.260 -23.603 -7.782 1.00 93.62 102 ASP A C 1
ATOM 805 O O . ASP A 1 102 ? 21.603 -22.574 -7.568 1.00 93.62 102 ASP A O 1
ATOM 809 N N . PRO A 1 103 ? 22.031 -24.736 -7.078 1.00 91.31 103 PRO A N 1
ATOM 810 C CA . PRO A 1 103 ? 21.046 -24.825 -5.999 1.00 91.31 103 PRO A CA 1
ATOM 811 C C . PRO A 1 103 ? 21.347 -23.883 -4.827 1.00 91.31 103 PRO A C 1
ATOM 813 O O . PRO A 1 103 ? 20.420 -23.401 -4.181 1.00 91.31 103 PRO A O 1
ATOM 816 N N . GLY A 1 104 ? 22.624 -23.580 -4.560 1.00 92.62 104 GLY A N 1
ATOM 817 C CA . GLY A 1 104 ? 23.042 -22.648 -3.508 1.00 92.62 104 GLY A CA 1
ATOM 818 C C . GLY A 1 104 ? 22.698 -21.186 -3.806 1.00 92.62 104 GLY A C 1
ATOM 819 O O . GLY A 1 104 ? 22.635 -20.369 -2.886 1.00 92.62 104 GLY A O 1
ATOM 820 N N . CYS A 1 105 ? 22.426 -20.861 -5.073 1.00 94.75 105 CYS A N 1
ATOM 821 C CA . CYS A 1 105 ? 21.944 -19.549 -5.496 1.00 94.75 105 CYS A CA 1
ATOM 822 C C . CYS A 1 105 ? 20.409 -19.465 -5.585 1.00 94.75 105 CYS A C 1
ATOM 824 O O . CYS A 1 105 ? 19.896 -18.389 -5.880 1.00 94.75 105 CYS A O 1
ATOM 826 N N . GLN A 1 106 ? 19.656 -20.535 -5.309 1.00 96.25 106 GLN A N 1
ATOM 827 C CA . GLN A 1 106 ? 18.189 -20.485 -5.292 1.00 96.25 106 GLN A CA 1
ATOM 828 C C . GLN A 1 106 ? 17.669 -20.004 -3.934 1.00 96.25 106 GLN A C 1
ATOM 830 O O . GLN A 1 106 ? 18.081 -20.513 -2.890 1.00 96.25 106 GLN A O 1
ATOM 835 N N . LYS A 1 107 ? 16.751 -19.031 -3.930 1.00 97.62 107 LYS A N 1
ATOM 836 C CA . LYS A 1 107 ? 16.161 -18.480 -2.699 1.00 97.62 107 LYS A CA 1
ATOM 837 C C . LYS A 1 107 ? 14.660 -18.216 -2.803 1.00 97.62 107 LYS A C 1
ATOM 839 O O . LYS A 1 107 ? 14.154 -17.846 -3.861 1.00 97.62 107 LYS A O 1
ATOM 844 N N . ASN A 1 108 ? 13.961 -18.354 -1.679 1.00 97.31 108 ASN A N 1
ATOM 845 C CA . ASN A 1 108 ? 12.609 -17.826 -1.476 1.00 97.31 108 ASN A CA 1
ATOM 846 C C . ASN A 1 108 ? 12.642 -16.385 -0.910 1.00 97.31 108 ASN A C 1
ATOM 848 O O . ASN A 1 108 ? 13.717 -15.828 -0.667 1.00 97.31 108 ASN A O 1
ATOM 852 N N . LEU A 1 109 ? 11.476 -15.770 -0.693 1.00 97.69 109 LEU A N 1
ATOM 853 C CA . LEU A 1 109 ? 11.357 -14.389 -0.208 1.00 97.69 109 LEU A CA 1
ATOM 854 C C . LEU A 1 109 ? 12.069 -14.190 1.137 1.00 97.69 109 LEU A C 1
ATOM 856 O O . LEU A 1 109 ? 12.878 -13.270 1.253 1.00 97.69 109 LEU A O 1
ATOM 860 N N . SER A 1 110 ? 11.832 -15.049 2.133 1.00 97.56 110 SER A N 1
ATOM 861 C CA . SER A 1 110 ? 12.496 -14.940 3.441 1.00 97.56 110 SER A CA 1
ATOM 862 C C . SER A 1 110 ? 14.023 -15.004 3.332 1.00 97.56 110 SER A C 1
ATOM 864 O O . SER A 1 110 ? 14.711 -14.186 3.938 1.00 97.56 110 SER A O 1
ATOM 866 N N . GLN A 1 111 ? 14.564 -15.904 2.509 1.00 98.19 111 GLN A N 1
ATOM 867 C CA . GLN A 1 111 ? 16.011 -16.049 2.291 1.00 98.19 111 GLN A CA 1
ATOM 868 C C . GLN A 1 111 ? 16.635 -14.882 1.506 1.00 98.19 111 GLN A C 1
ATOM 870 O O . GLN A 1 111 ? 17.846 -14.655 1.606 1.00 98.19 111 GLN A O 1
ATOM 875 N N . ILE A 1 112 ? 15.841 -14.168 0.700 1.00 98.50 112 ILE A N 1
ATOM 876 C CA . ILE A 1 112 ? 16.223 -12.921 0.013 1.00 98.50 112 ILE A CA 1
ATOM 877 C C . ILE A 1 112 ? 16.232 -11.754 1.002 1.00 98.50 112 ILE A C 1
ATOM 879 O O . ILE A 1 112 ? 17.171 -10.957 1.006 1.00 98.50 112 ILE A O 1
ATOM 883 N N . VAL A 1 113 ? 15.223 -11.671 1.874 1.00 98.56 113 VAL A N 1
ATOM 884 C CA . VAL A 1 113 ? 15.155 -10.661 2.938 1.00 98.56 113 VAL A CA 1
ATOM 885 C C . VAL A 1 113 ? 16.308 -10.828 3.926 1.00 98.56 113 VAL A C 1
ATOM 887 O O . VAL A 1 113 ? 16.983 -9.848 4.230 1.00 98.56 113 VAL A O 1
ATOM 890 N N . GLU A 1 114 ? 16.595 -12.057 4.354 1.00 98.25 114 GLU A N 1
ATOM 891 C CA . GLU A 1 114 ? 17.750 -12.398 5.192 1.00 98.25 114 GLU A CA 1
ATOM 892 C C . GLU A 1 114 ? 19.084 -11.974 4.552 1.00 98.25 114 GLU A C 1
ATOM 894 O O . GLU A 1 114 ? 19.969 -11.475 5.244 1.00 98.25 114 GLU A O 1
ATOM 899 N N . ALA A 1 115 ? 19.219 -12.113 3.228 1.00 98.06 115 ALA A N 1
ATOM 900 C CA . ALA A 1 115 ? 20.442 -11.765 2.508 1.00 98.06 115 ALA A CA 1
ATOM 901 C C . ALA A 1 115 ? 20.624 -10.254 2.253 1.00 98.06 115 ALA A C 1
ATOM 903 O O . ALA A 1 115 ? 21.763 -9.803 2.149 1.00 98.06 115 ALA A O 1
ATOM 904 N N . LEU A 1 116 ? 19.539 -9.475 2.126 1.00 98.69 116 LEU A N 1
ATOM 905 C CA . LEU A 1 116 ? 19.601 -8.061 1.714 1.00 98.69 116 LEU A CA 1
ATOM 906 C C . LEU A 1 116 ? 19.243 -7.049 2.814 1.00 98.69 116 LEU A C 1
ATOM 908 O O . LEU A 1 116 ? 19.760 -5.933 2.792 1.00 98.69 116 LEU A O 1
ATOM 912 N N . ALA A 1 117 ? 18.400 -7.394 3.792 1.00 98.62 117 ALA A N 1
ATOM 913 C CA . ALA A 1 117 ? 18.057 -6.459 4.869 1.00 98.62 117 ALA A CA 1
ATOM 914 C C . ALA A 1 117 ? 19.284 -6.036 5.710 1.00 98.62 117 ALA A C 1
ATOM 916 O O . ALA A 1 117 ? 19.420 -4.837 5.961 1.00 98.62 117 ALA A O 1
ATOM 917 N N . PRO A 1 118 ? 20.226 -6.931 6.088 1.00 98.62 118 PRO A N 1
ATOM 918 C CA . PRO A 1 118 ? 21.405 -6.539 6.867 1.00 98.62 118 PRO A CA 1
ATOM 919 C C . PRO A 1 118 ? 22.324 -5.534 6.154 1.00 98.62 118 PRO A C 1
ATOM 921 O O . PRO A 1 118 ? 22.925 -4.690 6.817 1.00 98.62 118 PRO A O 1
ATOM 924 N N . GLU A 1 119 ? 22.408 -5.579 4.818 1.00 97.69 119 GLU A N 1
ATOM 925 C CA . GLU A 1 119 ? 23.154 -4.597 4.014 1.00 97.69 119 GLU A CA 1
ATOM 926 C C . GLU A 1 119 ? 22.527 -3.200 4.143 1.00 97.69 119 GLU A C 1
ATOM 928 O O . GLU A 1 119 ? 23.211 -2.230 4.474 1.00 97.69 119 GLU A O 1
ATOM 933 N N . LEU A 1 120 ? 21.209 -3.098 3.940 1.00 98.31 120 LEU A N 1
ATOM 934 C CA . LEU A 1 120 ? 20.484 -1.829 4.036 1.00 98.31 120 LEU A CA 1
ATOM 935 C C . LEU A 1 120 ? 20.493 -1.258 5.465 1.00 98.31 120 LEU A C 1
ATOM 937 O O . LEU A 1 120 ? 20.627 -0.046 5.641 1.00 98.31 120 LEU A O 1
ATOM 941 N N . GLU A 1 121 ? 20.412 -2.115 6.485 1.00 98.25 121 GLU A N 1
ATOM 942 C CA . GLU A 1 121 ? 20.562 -1.721 7.892 1.00 98.25 121 GLU A CA 1
ATOM 943 C C . GLU A 1 121 ? 21.959 -1.173 8.193 1.00 98.25 121 GLU A C 1
ATOM 945 O O . GLU A 1 121 ? 22.095 -0.122 8.825 1.00 98.25 121 GLU A O 1
ATOM 950 N N . GLN A 1 122 ? 23.011 -1.838 7.705 1.00 97.69 122 GLN A N 1
ATOM 951 C CA . GLN A 1 122 ? 24.387 -1.369 7.869 1.00 97.69 122 GLN A CA 1
ATOM 952 C C . GLN A 1 122 ? 24.603 -0.018 7.172 1.00 97.69 122 GLN A C 1
ATOM 954 O O . GLN A 1 122 ? 25.277 0.856 7.723 1.00 97.69 122 GLN A O 1
ATOM 959 N N . LEU A 1 123 ? 24.009 0.184 5.992 1.00 95.88 123 LEU A N 1
ATOM 960 C CA . LEU A 1 123 ? 24.057 1.455 5.269 1.00 95.88 123 LEU A CA 1
ATOM 961 C C . LEU A 1 123 ? 23.340 2.580 6.033 1.00 95.88 123 LEU A C 1
ATOM 963 O O . LEU A 1 123 ? 23.929 3.647 6.208 1.00 95.88 123 LEU A O 1
ATOM 967 N N . LEU A 1 124 ? 22.130 2.345 6.556 1.00 94.62 124 LEU A N 1
ATOM 968 C CA . LEU A 1 124 ? 21.423 3.329 7.390 1.00 94.62 124 LEU A CA 1
ATOM 969 C C . LEU A 1 124 ? 22.175 3.634 8.694 1.00 94.62 124 LEU A C 1
ATOM 971 O O . LEU A 1 124 ? 22.310 4.799 9.059 1.00 94.62 124 LEU A O 1
ATOM 975 N N . SER A 1 125 ? 22.717 2.617 9.367 1.00 95.94 125 SER A N 1
ATOM 976 C CA . SER A 1 125 ? 23.498 2.779 10.602 1.00 95.94 125 SER A CA 1
ATOM 977 C C . SER A 1 125 ? 24.785 3.585 10.380 1.00 95.94 125 SER A C 1
ATOM 979 O O . SER A 1 125 ? 25.136 4.439 11.194 1.00 95.94 125 SER A O 1
ATOM 981 N N . ARG A 1 126 ? 25.474 3.359 9.254 1.00 94.38 126 ARG A N 1
ATOM 982 C CA . ARG A 1 126 ? 26.710 4.066 8.884 1.00 94.38 126 ARG A CA 1
ATOM 983 C C . ARG A 1 126 ? 26.461 5.489 8.372 1.00 94.38 126 ARG A C 1
ATOM 985 O O . ARG A 1 126 ? 27.344 6.337 8.495 1.00 94.38 126 ARG A O 1
ATOM 992 N N . TYR A 1 127 ? 25.283 5.753 7.808 1.00 92.62 127 TYR A N 1
ATOM 993 C CA . TYR A 1 127 ? 24.920 7.030 7.192 1.00 92.62 127 TYR A CA 1
ATOM 994 C C . TYR A 1 127 ? 23.523 7.504 7.642 1.00 92.62 127 TYR A C 1
ATOM 996 O O . TYR A 1 127 ? 22.642 7.692 6.803 1.00 92.62 127 TYR A O 1
ATOM 1004 N N . PRO A 1 128 ? 23.291 7.763 8.945 1.00 89.75 128 PRO A N 1
ATOM 1005 C CA . PRO A 1 128 ? 21.948 8.015 9.491 1.00 89.75 128 PRO A CA 1
ATOM 1006 C C . PRO A 1 128 ? 21.243 9.230 8.871 1.00 89.75 128 PRO A C 1
ATOM 1008 O O . PRO A 1 128 ? 20.017 9.255 8.765 1.00 89.75 128 PRO A O 1
ATOM 1011 N N . ASN A 1 129 ? 22.006 10.209 8.378 1.00 87.69 129 ASN A N 1
ATOM 1012 C CA . ASN A 1 129 ? 21.484 11.410 7.721 1.00 87.69 129 ASN A CA 1
ATOM 1013 C C . ASN A 1 129 ? 21.176 11.233 6.219 1.00 87.69 129 ASN A C 1
ATOM 1015 O O . ASN A 1 129 ? 20.716 12.192 5.602 1.00 87.69 129 ASN A O 1
ATOM 1019 N N . THR A 1 130 ? 21.397 10.044 5.635 1.00 88.31 130 THR A N 1
ATOM 1020 C CA . THR A 1 130 ? 21.141 9.767 4.206 1.00 88.31 130 THR A CA 1
ATOM 1021 C C . THR A 1 130 ? 19.701 10.079 3.805 1.00 88.31 130 THR A C 1
ATOM 1023 O O . THR A 1 130 ? 18.765 9.868 4.593 1.00 88.31 130 THR A O 1
ATOM 1026 N N . ARG A 1 131 ? 19.519 10.574 2.580 1.00 88.94 131 ARG A N 1
ATOM 1027 C CA . ARG A 1 131 ? 18.212 10.836 1.961 1.00 88.94 131 ARG A CA 1
ATOM 1028 C C . ARG A 1 131 ? 18.161 10.207 0.568 1.00 88.94 131 ARG A C 1
ATOM 1030 O O . ARG A 1 131 ? 19.186 9.830 0.012 1.00 88.94 131 ARG A O 1
ATOM 1037 N N . VAL A 1 132 ? 16.967 10.100 -0.017 1.00 91.94 132 VAL A N 1
ATOM 1038 C CA . VAL A 1 132 ? 16.871 9.825 -1.462 1.00 91.94 132 VAL A CA 1
ATOM 1039 C C . VAL A 1 132 ? 17.568 10.950 -2.253 1.00 91.94 132 VAL A C 1
ATOM 1041 O O . VAL A 1 132 ? 17.450 12.113 -1.849 1.00 91.94 132 VAL A O 1
ATOM 1044 N N . PRO A 1 133 ? 18.282 10.647 -3.356 1.00 92.25 133 PRO A N 1
ATOM 1045 C CA . PRO A 1 133 ? 18.975 11.650 -4.160 1.00 92.25 133 PRO A CA 1
ATOM 1046 C C . PRO A 1 133 ? 18.078 12.824 -4.569 1.00 92.25 133 PRO A C 1
ATOM 1048 O O . PRO A 1 133 ? 16.937 12.642 -4.992 1.00 92.25 133 PRO A O 1
ATOM 1051 N N . SER A 1 134 ? 18.614 14.041 -4.473 1.00 83.06 134 SER A N 1
ATOM 1052 C CA . SER A 1 134 ? 17.934 15.274 -4.881 1.00 83.06 134 SER A CA 1
ATOM 1053 C C . SER A 1 134 ? 18.841 16.103 -5.791 1.00 83.06 134 SER A C 1
ATOM 1055 O O . SER A 1 134 ? 20.062 16.063 -5.662 1.00 83.06 134 SER A O 1
ATOM 1057 N N . PHE A 1 135 ? 18.242 16.824 -6.742 1.00 82.94 135 PHE A N 1
ATOM 1058 C CA . PHE A 1 135 ? 18.952 17.353 -7.918 1.00 82.94 135 PHE A CA 1
ATOM 1059 C C . PHE A 1 135 ? 18.892 18.889 -8.027 1.00 82.94 135 PHE A C 1
ATOM 1061 O O . PHE A 1 135 ? 19.126 19.462 -9.089 1.00 82.94 135 PHE A O 1
ATOM 1068 N N . ASN A 1 136 ? 18.612 19.566 -6.907 1.00 80.88 136 ASN A N 1
ATOM 1069 C CA . ASN A 1 136 ? 18.456 21.024 -6.769 1.00 80.88 136 ASN A CA 1
ATOM 1070 C C . ASN A 1 136 ? 17.226 21.651 -7.462 1.00 80.88 136 ASN A C 1
ATOM 1072 O O . ASN A 1 136 ? 17.069 22.869 -7.415 1.00 80.88 136 ASN A O 1
ATOM 1076 N N . ALA A 1 137 ? 16.316 20.855 -8.033 1.00 84.62 137 ALA A N 1
ATOM 1077 C CA . ALA A 1 137 ? 14.977 21.304 -8.417 1.00 84.62 137 ALA A CA 1
ATOM 1078 C C . ALA A 1 137 ? 13.902 20.263 -8.057 1.00 84.62 137 ALA A C 1
ATOM 1080 O O . ALA A 1 137 ? 14.184 19.075 -7.905 1.00 84.62 137 ALA A O 1
ATOM 1081 N N . THR A 1 138 ? 12.662 20.732 -7.917 1.00 82.94 138 THR A N 1
ATOM 1082 C CA . THR A 1 138 ? 11.479 19.954 -7.496 1.00 82.94 138 THR A CA 1
ATOM 1083 C C . THR A 1 138 ? 10.487 19.687 -8.633 1.00 82.94 138 THR A C 1
ATOM 1085 O O . THR A 1 138 ? 9.453 19.057 -8.416 1.00 82.94 138 THR A O 1
ATOM 1088 N N . ALA A 1 139 ? 10.790 20.165 -9.843 1.00 90.31 139 ALA A N 1
ATOM 1089 C CA . ALA A 1 139 ? 10.028 19.912 -11.058 1.00 90.31 139 ALA A CA 1
ATOM 1090 C C . ALA A 1 139 ? 10.952 19.948 -12.288 1.00 90.31 139 ALA A C 1
ATOM 1092 O O . ALA A 1 139 ? 11.611 20.952 -12.553 1.00 90.31 139 ALA A O 1
ATOM 1093 N N . TYR A 1 140 ? 10.967 18.859 -13.053 1.00 91.50 140 TYR A N 1
ATOM 1094 C CA . TYR A 1 140 ? 11.707 18.692 -14.303 1.00 91.50 140 TYR A CA 1
ATOM 1095 C C . TYR A 1 140 ? 10.738 18.395 -15.437 1.00 91.50 140 TYR A C 1
ATOM 1097 O O . TYR A 1 140 ? 9.968 17.442 -15.343 1.00 91.50 140 TYR A O 1
ATOM 1105 N N . SER A 1 141 ? 10.799 19.164 -16.523 1.00 92.12 141 SER A N 1
ATOM 1106 C CA . SER A 1 141 ? 10.067 18.818 -17.743 1.00 92.12 141 SER A CA 1
ATOM 1107 C C . SER A 1 141 ? 10.704 17.609 -18.420 1.00 92.12 141 SER A C 1
ATOM 1109 O O . SER A 1 141 ? 11.902 17.617 -18.702 1.00 92.12 141 SER A O 1
ATOM 1111 N N . ILE A 1 142 ? 9.889 16.596 -18.719 1.00 91.38 142 ILE A N 1
ATOM 1112 C CA . ILE A 1 142 ? 10.268 15.455 -19.571 1.00 91.38 142 ILE A CA 1
ATOM 1113 C C . ILE A 1 142 ? 9.589 15.519 -20.947 1.00 91.38 142 ILE A C 1
ATOM 1115 O O . ILE A 1 142 ? 9.458 14.507 -21.637 1.00 91.38 142 ILE A O 1
ATOM 1119 N N . GLY A 1 143 ? 9.170 16.723 -21.346 1.00 92.44 143 GLY A N 1
ATOM 1120 C CA . GLY A 1 143 ? 8.528 17.017 -22.622 1.00 92.44 143 GLY A CA 1
ATOM 1121 C C . GLY A 1 143 ? 7.027 17.287 -22.510 1.00 92.44 143 GLY A C 1
ATOM 1122 O O . GLY A 1 143 ? 6.459 17.421 -21.426 1.00 92.44 143 GLY A O 1
ATOM 1123 N N . THR A 1 144 ? 6.392 17.392 -23.674 1.00 93.25 144 THR A N 1
ATOM 1124 C CA . THR A 1 144 ? 4.956 17.658 -23.845 1.00 93.25 144 THR A CA 1
ATOM 1125 C C . THR A 1 144 ? 4.317 16.458 -24.538 1.00 93.25 144 THR A C 1
ATOM 1127 O O . THR A 1 144 ? 4.932 15.852 -25.413 1.00 93.25 144 THR A O 1
ATOM 1130 N N . THR A 1 145 ? 3.112 16.082 -24.121 1.00 92.25 145 THR A N 1
ATOM 1131 C CA . THR A 1 145 ? 2.310 15.037 -24.775 1.00 92.25 145 THR A CA 1
ATOM 1132 C C . THR A 1 145 ? 1.810 15.503 -26.141 1.00 92.25 145 THR A C 1
ATOM 1134 O O . THR A 1 145 ? 1.610 16.697 -26.359 1.00 92.25 145 THR A O 1
ATOM 1137 N N . ASN A 1 146 ? 1.547 14.562 -27.051 1.00 92.00 146 ASN A N 1
ATOM 1138 C CA . ASN A 1 146 ? 1.020 14.860 -28.389 1.00 92.00 146 ASN A CA 1
ATOM 1139 C C . ASN A 1 146 ? -0.290 15.682 -28.355 1.00 92.00 146 ASN A C 1
ATOM 1141 O O . ASN A 1 146 ? -0.526 16.493 -29.246 1.00 92.00 146 ASN A O 1
ATOM 1145 N N . TRP A 1 147 ? -1.114 15.508 -27.313 1.00 91.56 147 TRP A N 1
ATOM 1146 C CA . TRP A 1 147 ? -2.377 16.227 -27.119 1.00 91.56 147 TRP A CA 1
ATOM 1147 C C . TRP A 1 147 ? -2.232 17.620 -26.475 1.00 91.56 147 TRP A C 1
ATOM 1149 O O . TRP A 1 147 ? -3.198 18.383 -26.488 1.00 91.56 147 TRP A O 1
ATOM 1159 N N . GLY A 1 148 ? -1.038 17.989 -25.983 1.00 89.62 148 GLY A N 1
ATOM 1160 C CA . GLY A 1 148 ? -0.678 19.371 -25.627 1.00 89.62 148 GLY A CA 1
ATOM 1161 C C . GLY A 1 148 ? -0.252 19.635 -24.176 1.00 89.62 148 GLY A C 1
ATOM 1162 O O . GLY A 1 148 ? 0.145 20.758 -23.870 1.00 89.62 148 GLY A O 1
ATOM 1163 N N . ALA A 1 149 ? -0.293 18.649 -23.275 1.00 88.56 149 ALA A N 1
ATOM 1164 C CA . ALA A 1 149 ? 0.075 18.849 -21.868 1.00 88.56 149 ALA A CA 1
ATOM 1165 C C . ALA A 1 149 ? 1.563 18.590 -21.581 1.00 88.56 149 ALA A C 1
ATOM 1167 O O . ALA A 1 149 ? 2.085 17.511 -21.880 1.00 88.56 149 ALA A O 1
ATOM 1168 N N . SER A 1 150 ? 2.226 19.552 -20.935 1.00 90.50 150 SER A N 1
ATOM 1169 C CA . SER A 1 150 ? 3.569 19.400 -20.356 1.00 90.50 150 SER A CA 1
ATOM 1170 C C . SER A 1 150 ? 3.567 18.364 -19.230 1.00 90.50 150 SER A C 1
ATOM 1172 O O . SER A 1 150 ? 2.749 18.457 -18.314 1.00 90.50 150 SER A O 1
ATOM 1174 N N . LYS A 1 151 ? 4.510 17.414 -19.243 1.00 90.56 151 LYS A N 1
ATOM 1175 C CA . LYS A 1 151 ? 4.703 16.459 -18.141 1.00 90.56 151 LYS A CA 1
ATOM 1176 C C . LYS A 1 151 ? 5.925 16.837 -17.311 1.00 90.56 151 LYS A C 1
ATOM 1178 O O . LYS A 1 151 ? 7.044 16.888 -17.826 1.00 90.56 151 LYS A O 1
ATOM 1183 N N . LEU A 1 152 ? 5.697 17.072 -16.020 1.00 90.94 152 LEU A N 1
ATOM 1184 C CA . LEU A 1 152 ? 6.736 17.380 -15.040 1.00 90.94 152 LEU A CA 1
ATOM 1185 C C . LEU A 1 152 ? 6.960 16.185 -14.097 1.00 90.94 152 LEU A C 1
ATOM 1187 O O . LEU A 1 152 ? 6.017 15.450 -13.808 1.00 90.94 152 LEU A O 1
ATOM 1191 N N . ILE A 1 153 ? 8.187 16.005 -13.601 1.00 91.19 153 ILE A N 1
ATOM 1192 C CA . ILE A 1 153 ? 8.546 14.999 -12.581 1.00 91.19 153 ILE A CA 1
ATOM 1193 C C . ILE A 1 153 ? 9.408 15.607 -11.467 1.00 91.19 153 ILE A C 1
ATOM 1195 O O . ILE A 1 153 ? 10.119 16.581 -11.700 1.00 91.19 153 ILE A O 1
ATOM 1199 N N . ASP A 1 154 ? 9.399 15.013 -10.276 1.00 91.25 154 ASP A N 1
ATOM 1200 C CA . ASP A 1 154 ? 10.378 15.291 -9.215 1.00 91.25 154 ASP A CA 1
ATOM 1201 C C . ASP A 1 154 ? 11.380 14.130 -9.168 1.00 91.25 154 ASP A C 1
ATOM 1203 O O . ASP A 1 154 ? 11.001 12.981 -8.935 1.00 91.25 154 ASP A O 1
ATOM 1207 N N . MET A 1 155 ? 12.666 14.413 -9.399 1.00 90.62 155 MET A N 1
ATOM 1208 C CA . MET A 1 155 ? 13.703 13.376 -9.422 1.00 90.62 155 MET A CA 1
ATOM 1209 C C . MET A 1 155 ? 13.919 12.703 -8.060 1.00 90.62 155 MET A C 1
ATOM 1211 O O . MET A 1 155 ? 14.364 11.564 -8.032 1.00 90.62 155 MET A O 1
ATOM 1215 N N . SER A 1 156 ? 13.557 13.323 -6.933 1.00 91.75 156 SER A N 1
ATOM 1216 C CA . SER A 1 156 ? 13.611 12.641 -5.628 1.00 91.75 156 SER A CA 1
ATOM 1217 C C . SER A 1 156 ? 12.574 11.519 -5.503 1.00 91.75 156 SER A C 1
ATOM 1219 O O . SER A 1 156 ? 12.779 10.557 -4.762 1.00 91.75 156 SER A O 1
ATOM 1221 N N . LYS A 1 157 ? 11.481 11.598 -6.275 1.00 91.50 157 LYS A N 1
ATOM 1222 C CA . LYS A 1 157 ? 10.375 10.631 -6.282 1.00 91.50 157 LYS A CA 1
ATOM 1223 C C . LYS A 1 157 ? 10.601 9.444 -7.228 1.00 91.50 157 LYS A C 1
ATOM 1225 O O . LYS A 1 157 ? 9.774 8.539 -7.240 1.00 91.50 157 LYS A O 1
ATOM 1230 N N . ILE A 1 158 ? 11.710 9.398 -7.977 1.00 92.88 158 ILE A N 1
ATOM 1231 C CA . ILE A 1 158 ? 12.091 8.226 -8.800 1.00 92.88 158 ILE A CA 1
ATOM 1232 C C . ILE A 1 158 ? 12.974 7.224 -8.032 1.00 92.88 158 ILE A C 1
ATOM 1234 O O . ILE A 1 158 ? 13.518 6.287 -8.610 1.00 92.88 158 ILE A O 1
ATOM 1238 N N . PHE A 1 159 ? 13.120 7.408 -6.719 1.00 94.94 159 PHE A N 1
ATOM 1239 C CA . PHE A 1 159 ? 13.809 6.488 -5.816 1.00 94.94 159 PHE A CA 1
ATOM 1240 C C . PHE A 1 159 ? 12.833 5.960 -4.768 1.00 94.94 159 PHE A C 1
ATOM 1242 O O . PHE A 1 159 ? 11.891 6.657 -4.382 1.00 94.94 159 PHE A O 1
ATOM 1249 N N . VAL A 1 160 ? 13.047 4.731 -4.299 1.00 94.12 160 VAL A N 1
ATOM 1250 C CA . VAL A 1 160 ? 12.307 4.181 -3.156 1.00 94.12 160 VAL A CA 1
ATOM 1251 C C . VAL A 1 160 ? 13.136 4.424 -1.886 1.00 94.12 160 VAL A C 1
ATOM 1253 O O . VAL A 1 160 ? 14.305 4.032 -1.861 1.00 94.12 160 VAL A O 1
ATOM 1256 N N . PRO A 1 161 ? 12.593 5.062 -0.832 1.00 95.69 161 PRO A N 1
ATOM 1257 C CA . PRO A 1 161 ? 13.332 5.269 0.412 1.00 95.69 161 PRO A CA 1
ATOM 1258 C C . PRO A 1 161 ? 13.690 3.939 1.089 1.00 95.69 161 PRO A C 1
ATOM 1260 O O . PRO A 1 161 ? 12.843 3.053 1.205 1.00 95.69 161 PRO A O 1
ATOM 1263 N N . VAL A 1 162 ? 14.923 3.818 1.591 1.00 96.75 162 VAL A N 1
ATOM 1264 C CA . VAL A 1 162 ? 15.459 2.581 2.202 1.00 96.75 162 VAL A CA 1
ATOM 1265 C C . VAL A 1 162 ? 14.565 2.058 3.325 1.00 96.75 162 VAL A C 1
ATOM 1267 O O . VAL A 1 162 ? 14.289 0.864 3.392 1.00 96.75 162 VAL A O 1
ATOM 1270 N N . GLN A 1 163 ? 14.072 2.965 4.173 1.00 97.19 163 GLN A N 1
ATOM 1271 C CA . GLN A 1 163 ? 13.122 2.685 5.248 1.00 97.19 163 GLN A CA 1
ATOM 1272 C C . GLN A 1 163 ? 11.876 1.944 4.750 1.00 97.19 163 GLN A C 1
ATOM 1274 O O . GLN A 1 163 ? 11.417 1.008 5.392 1.00 97.19 163 GLN A O 1
ATOM 1279 N N . VAL A 1 164 ? 11.336 2.354 3.602 1.00 97.00 164 VAL A N 1
ATOM 1280 C CA . VAL A 1 164 ? 10.095 1.802 3.047 1.00 97.00 164 VAL A CA 1
ATOM 1281 C C . VAL A 1 164 ? 10.346 0.413 2.465 1.00 97.00 164 VAL A C 1
ATOM 1283 O O . VAL A 1 164 ? 9.549 -0.490 2.697 1.00 97.00 164 VAL A O 1
ATOM 1286 N N . VAL A 1 165 ? 11.493 0.206 1.803 1.00 98.00 165 VAL A N 1
ATOM 1287 C CA . VAL A 1 165 ? 11.911 -1.126 1.330 1.00 98.00 165 VAL A CA 1
ATOM 1288 C C . VAL A 1 165 ? 12.140 -2.076 2.510 1.00 98.00 165 VAL A C 1
ATOM 1290 O O . VAL A 1 165 ? 11.598 -3.176 2.509 1.00 98.00 165 VAL A O 1
ATOM 1293 N N . LEU A 1 166 ? 12.877 -1.650 3.544 1.00 98.62 166 LEU A N 1
ATOM 1294 C CA . LEU A 1 166 ? 13.096 -2.449 4.757 1.00 98.62 166 LEU A CA 1
ATOM 1295 C C . LEU A 1 166 ? 11.790 -2.747 5.506 1.00 98.62 166 LEU A C 1
ATOM 1297 O O . LEU A 1 166 ? 11.601 -3.871 5.963 1.00 98.62 166 LEU A O 1
ATOM 1301 N N . GLY A 1 167 ? 10.887 -1.770 5.613 1.00 98.44 167 GLY A N 1
ATOM 1302 C CA . GLY A 1 167 ? 9.569 -1.951 6.218 1.00 98.44 167 GLY A CA 1
ATOM 1303 C C . GLY A 1 167 ? 8.769 -3.049 5.517 1.00 98.44 167 GLY A C 1
ATOM 1304 O O . GLY A 1 167 ? 8.313 -3.985 6.175 1.00 98.44 167 GLY A O 1
ATOM 1305 N N . ASP A 1 168 ? 8.687 -2.993 4.185 1.00 97.94 168 ASP A N 1
ATOM 1306 C CA . ASP A 1 168 ? 8.033 -4.013 3.357 1.00 97.94 168 ASP A CA 1
ATOM 1307 C C . ASP A 1 168 ? 8.712 -5.390 3.516 1.00 97.94 168 ASP A C 1
ATOM 1309 O O . ASP A 1 168 ? 8.033 -6.395 3.721 1.00 97.94 168 ASP A O 1
ATOM 1313 N N . MET A 1 169 ? 10.050 -5.453 3.480 1.00 98.44 169 MET A N 1
ATOM 1314 C CA . MET A 1 169 ? 10.823 -6.695 3.656 1.00 98.44 169 MET A CA 1
ATOM 1315 C C . MET A 1 169 ? 10.574 -7.355 5.022 1.00 98.44 169 MET A C 1
ATOM 1317 O O . MET A 1 169 ? 10.420 -8.577 5.110 1.00 98.44 169 MET A O 1
ATOM 1321 N N . TYR A 1 170 ? 10.512 -6.562 6.092 1.00 98.69 170 TYR A N 1
ATOM 1322 C CA . TYR A 1 170 ? 10.204 -7.058 7.432 1.00 98.69 170 TYR A CA 1
ATOM 1323 C C . TYR A 1 170 ? 8.733 -7.453 7.589 1.00 98.69 170 TYR A C 1
ATOM 1325 O O . TYR A 1 170 ? 8.448 -8.438 8.270 1.00 98.69 170 TYR A O 1
ATOM 1333 N N . LEU A 1 171 ? 7.809 -6.751 6.930 1.00 97.56 171 LEU A N 1
ATOM 1334 C CA . LEU A 1 171 ? 6.383 -7.071 6.969 1.00 97.56 171 LEU A CA 1
ATOM 1335 C C . LEU A 1 171 ? 6.082 -8.400 6.253 1.00 97.56 171 LEU A C 1
ATOM 1337 O O . LEU A 1 171 ? 5.388 -9.251 6.803 1.00 97.56 171 LEU A O 1
ATOM 1341 N N . GLU A 1 172 ? 6.675 -8.639 5.077 1.00 96.38 172 GLU A N 1
ATOM 1342 C CA . GLU A 1 172 ? 6.551 -9.912 4.338 1.00 96.38 172 GLU A CA 1
ATOM 1343 C C . GLU A 1 172 ? 7.141 -11.131 5.077 1.00 96.38 172 GLU A C 1
ATOM 1345 O O . GLU A 1 172 ? 6.812 -12.269 4.724 1.00 96.38 172 GLU A O 1
ATOM 1350 N N . THR A 1 173 ? 7.993 -10.901 6.085 1.00 96.25 173 THR A N 1
ATOM 1351 C CA . THR A 1 173 ? 8.695 -11.926 6.884 1.00 96.25 173 THR A CA 1
ATOM 1352 C C . THR A 1 173 ? 8.298 -11.932 8.367 1.00 96.25 173 THR A C 1
ATOM 1354 O O . THR A 1 173 ? 9.065 -12.400 9.206 1.00 96.25 173 THR A O 1
ATOM 1357 N N . ALA A 1 174 ? 7.111 -11.407 8.698 1.00 95.69 174 ALA A N 1
ATOM 1358 C CA . ALA A 1 174 ? 6.530 -11.384 10.049 1.00 95.69 174 ALA A CA 1
ATOM 1359 C C . ALA A 1 174 ? 7.387 -10.695 11.142 1.00 95.69 174 ALA A C 1
ATOM 1361 O O . ALA A 1 174 ? 7.144 -10.836 12.341 1.00 95.69 174 ALA A O 1
ATOM 1362 N N . GLN A 1 175 ? 8.369 -9.875 10.758 1.00 97.62 175 GLN A N 1
ATOM 1363 C CA . GLN A 1 175 ? 9.212 -9.096 11.673 1.00 97.62 175 GLN A CA 1
ATOM 1364 C C . GLN A 1 175 ? 8.530 -7.764 12.037 1.00 97.62 175 GLN A C 1
ATOM 1366 O O . GLN A 1 175 ? 9.104 -6.684 11.883 1.00 97.62 175 GLN A O 1
ATOM 1371 N N . TYR A 1 176 ? 7.283 -7.842 12.515 1.00 98.06 176 TYR A N 1
ATOM 1372 C CA . TYR A 1 176 ? 6.353 -6.710 12.619 1.00 98.06 176 TYR A CA 1
ATOM 1373 C C . TYR A 1 176 ? 6.895 -5.504 13.395 1.00 98.06 176 TYR A C 1
ATOM 1375 O O . TYR A 1 176 ? 6.723 -4.377 12.938 1.00 98.06 176 TYR A O 1
ATOM 1383 N N . GLN A 1 177 ? 7.617 -5.713 14.504 1.00 98.25 177 GLN A N 1
ATOM 1384 C CA . GLN A 1 177 ? 8.239 -4.603 15.237 1.00 98.25 177 GLN A CA 1
ATOM 1385 C C . GLN A 1 177 ? 9.246 -3.836 14.373 1.00 98.25 177 GLN A C 1
ATOM 1387 O O . GLN A 1 177 ? 9.157 -2.614 14.288 1.00 98.25 177 GLN A O 1
ATOM 1392 N N . LYS A 1 178 ? 10.142 -4.536 13.664 1.00 98.50 178 LYS A N 1
ATOM 1393 C CA . LYS A 1 178 ? 11.096 -3.882 12.759 1.00 98.50 178 LYS A CA 1
ATOM 1394 C C . LYS A 1 178 ? 10.374 -3.178 11.611 1.00 98.50 178 LYS A C 1
ATOM 1396 O O . LYS A 1 178 ? 10.761 -2.077 11.240 1.00 98.50 178 LYS A O 1
ATOM 1401 N N . ALA A 1 179 ? 9.317 -3.781 11.062 1.00 98.69 179 ALA A N 1
ATOM 1402 C CA . ALA A 1 179 ? 8.514 -3.151 10.015 1.00 98.69 179 ALA A CA 1
ATOM 1403 C C . ALA A 1 179 ? 7.922 -1.815 10.499 1.00 98.69 179 ALA A C 1
ATOM 1405 O O . ALA A 1 179 ? 8.134 -0.778 9.868 1.00 98.69 179 ALA A O 1
ATOM 1406 N N . ALA A 1 180 ? 7.265 -1.823 11.664 1.00 98.62 180 ALA A N 1
ATOM 1407 C CA . ALA A 1 180 ? 6.706 -0.630 12.289 1.00 98.62 180 ALA A CA 1
ATOM 1408 C C . ALA A 1 180 ? 7.780 0.430 12.595 1.00 98.62 180 ALA A C 1
ATOM 1410 O O . ALA A 1 180 ? 7.577 1.601 12.279 1.00 98.62 180 ALA A O 1
ATOM 1411 N N . GLU A 1 181 ? 8.937 0.030 13.133 1.00 98.19 181 GLU A N 1
ATOM 1412 C CA . GLU A 1 181 ? 10.074 0.919 13.415 1.00 98.19 181 GLU A CA 1
ATOM 1413 C C . GLU A 1 181 ? 10.613 1.604 12.149 1.00 98.19 181 GLU A C 1
ATOM 1415 O O . GLU A 1 181 ? 10.930 2.792 12.192 1.00 98.19 181 GLU A O 1
ATOM 1420 N N . LYS A 1 182 ? 10.675 0.915 10.998 1.00 98.19 182 LYS A N 1
ATOM 1421 C CA . LYS A 1 182 ? 11.129 1.532 9.734 1.00 98.19 182 LYS A CA 1
ATOM 1422 C C . LYS A 1 182 ? 10.082 2.435 9.098 1.00 98.19 182 LYS A C 1
ATOM 1424 O O . LYS A 1 182 ? 10.440 3.491 8.576 1.00 98.19 182 LYS A O 1
ATOM 1429 N N . TYR A 1 183 ? 8.801 2.079 9.175 1.00 97.81 183 TYR A N 1
ATOM 1430 C CA . TYR A 1 183 ? 7.733 2.989 8.759 1.00 97.81 183 TYR A CA 1
ATOM 1431 C C . TYR A 1 183 ? 7.694 4.242 9.651 1.00 97.81 183 TYR A C 1
ATOM 1433 O O . TYR A 1 183 ? 7.562 5.347 9.129 1.00 97.81 183 TYR A O 1
ATOM 1441 N N . ALA A 1 184 ? 7.905 4.105 10.964 1.00 96.62 184 ALA A N 1
ATOM 1442 C CA . ALA A 1 184 ? 8.024 5.237 11.882 1.00 96.62 184 ALA A CA 1
ATOM 1443 C C . ALA A 1 184 ? 9.269 6.098 11.607 1.00 96.62 184 ALA A C 1
ATOM 1445 O O . ALA A 1 184 ? 9.125 7.314 11.506 1.00 96.62 184 ALA A O 1
ATOM 1446 N N . ASP A 1 185 ? 10.456 5.506 11.404 1.00 95.19 185 ASP A N 1
ATOM 1447 C CA . ASP A 1 185 ? 11.665 6.248 10.999 1.00 95.19 185 ASP A CA 1
ATOM 1448 C C . ASP A 1 185 ? 11.406 7.062 9.725 1.00 95.19 185 ASP A C 1
ATOM 1450 O O . ASP A 1 185 ? 11.715 8.249 9.687 1.00 95.19 185 ASP A O 1
ATOM 1454 N N . TYR A 1 186 ? 10.748 6.483 8.712 1.00 95.25 186 TYR A N 1
ATOM 1455 C CA . TYR A 1 186 ? 10.384 7.231 7.507 1.00 95.25 186 TYR A CA 1
ATOM 1456 C C . TYR A 1 186 ? 9.451 8.415 7.800 1.00 95.25 186 TYR A C 1
ATOM 1458 O O . TYR A 1 186 ? 9.767 9.550 7.441 1.00 95.25 186 TYR A O 1
ATOM 1466 N N . LEU A 1 187 ? 8.309 8.163 8.445 1.00 93.12 187 LEU A N 1
ATOM 1467 C CA . LEU A 1 187 ? 7.295 9.192 8.686 1.00 93.12 187 LEU A CA 1
ATOM 1468 C C . LEU A 1 187 ? 7.840 10.333 9.562 1.00 93.12 187 LEU A C 1
ATOM 1470 O O . LEU A 1 187 ? 7.592 11.500 9.265 1.00 93.12 187 LEU A O 1
ATOM 1474 N N . CYS A 1 188 ? 8.637 10.009 10.583 1.00 92.81 188 CYS A N 1
ATOM 1475 C CA . CYS A 1 188 ? 9.285 10.977 11.466 1.00 92.81 188 CYS A CA 1
ATOM 1476 C C . CYS A 1 188 ? 10.418 11.759 10.777 1.00 92.81 188 CYS A C 1
ATOM 1478 O O . CYS A 1 188 ? 10.471 12.981 10.888 1.00 92.81 188 CYS A O 1
ATOM 1480 N N . LYS A 1 189 ? 11.322 11.088 10.047 1.00 90.06 189 LYS A N 1
ATOM 1481 C CA . LYS A 1 189 ? 12.515 11.707 9.428 1.00 90.06 189 LYS A CA 1
ATOM 1482 C C . LYS A 1 189 ? 12.203 12.582 8.211 1.00 90.06 189 LYS A C 1
ATOM 1484 O O . LYS A 1 189 ? 12.991 13.470 7.872 1.00 90.06 189 LYS A O 1
ATOM 1489 N N . TYR A 1 190 ? 11.094 12.305 7.531 1.00 89.00 190 TYR A N 1
ATOM 1490 C CA . TYR A 1 190 ? 10.625 13.065 6.371 1.00 89.00 190 TYR A CA 1
ATOM 1491 C C . TYR A 1 190 ? 9.388 13.927 6.673 1.00 89.00 190 TYR A C 1
ATOM 1493 O O . TYR A 1 190 ? 8.819 14.477 5.735 1.00 89.00 190 TYR A O 1
ATOM 1501 N N . GLU A 1 191 ? 9.010 14.064 7.954 1.00 88.50 191 GLU A N 1
ATOM 1502 C CA . GLU A 1 191 ? 7.934 14.947 8.442 1.00 88.50 191 GLU A CA 1
ATOM 1503 C C . GLU A 1 191 ? 6.603 14.731 7.692 1.00 88.50 191 GLU A C 1
ATOM 1505 O O . GLU A 1 191 ? 5.932 15.666 7.265 1.00 88.50 191 GLU A O 1
ATOM 1510 N N . VAL A 1 192 ? 6.237 13.461 7.488 1.00 84.50 192 VAL A N 1
ATOM 1511 C CA . VAL A 1 192 ? 5.130 13.057 6.606 1.00 84.50 192 VAL A CA 1
ATOM 1512 C C . VAL A 1 192 ? 3.794 13.171 7.340 1.00 84.50 192 VAL A C 1
ATOM 1514 O O . VAL A 1 192 ? 3.318 12.232 7.992 1.00 84.50 192 VAL A O 1
ATOM 1517 N N . LEU A 1 193 ? 3.213 14.365 7.249 1.00 73.31 193 LEU A N 1
ATOM 1518 C CA . LEU A 1 193 ? 2.038 14.771 8.008 1.00 73.31 193 LEU A CA 1
ATOM 1519 C C . LEU A 1 193 ? 0.777 13.951 7.656 1.00 73.31 193 LEU A C 1
ATOM 1521 O O . LEU A 1 193 ? 0.593 13.540 6.506 1.00 73.31 193 LEU A O 1
ATOM 1525 N N . PRO A 1 194 ? -0.154 13.764 8.613 1.00 61.97 194 PRO A N 1
ATOM 1526 C CA . PRO A 1 194 ? -1.449 13.137 8.345 1.00 61.97 194 PRO A CA 1
ATOM 1527 C C . PRO A 1 194 ? -2.284 13.865 7.275 1.00 61.97 194 PRO A C 1
ATOM 1529 O O . PRO A 1 194 ? -3.107 13.235 6.612 1.00 61.97 194 PRO A O 1
ATOM 1532 N N . GLU A 1 195 ? -2.067 15.174 7.079 1.00 62.25 195 GLU A N 1
ATOM 1533 C CA . GLU A 1 195 ? -2.801 15.990 6.101 1.00 62.25 195 GLU A CA 1
ATOM 1534 C C . GLU A 1 195 ? -2.558 15.556 4.650 1.00 62.25 195 GLU A C 1
ATOM 1536 O O . GLU A 1 195 ? -3.512 15.481 3.873 1.00 62.25 195 GLU A O 1
ATOM 1541 N N . ASP A 1 196 ? -1.331 15.144 4.305 1.00 61.53 196 ASP A N 1
ATOM 1542 C CA . ASP A 1 196 ? -1.021 14.554 2.998 1.00 61.53 196 ASP A CA 1
ATOM 1543 C C . ASP A 1 196 ? -1.901 13.323 2.742 1.00 61.53 196 ASP A C 1
ATOM 1545 O O . ASP A 1 196 ? -2.381 13.108 1.634 1.00 61.53 196 ASP A O 1
ATOM 1549 N N . CYS A 1 197 ? -2.191 12.519 3.764 1.00 59.84 197 CYS A N 1
ATOM 1550 C CA . CYS A 1 197 ? -2.881 11.234 3.627 1.00 59.84 197 CYS A CA 1
ATOM 1551 C C . CYS A 1 197 ? -4.426 11.339 3.561 1.00 59.84 197 CYS A C 1
ATOM 1553 O O . CYS A 1 197 ? -5.099 10.324 3.400 1.00 59.84 197 CYS A O 1
ATOM 1555 N N . THR A 1 198 ? -4.985 12.547 3.687 1.00 59.41 198 THR A N 1
ATOM 1556 C CA . THR A 1 198 ? -6.385 12.829 4.079 1.00 59.41 198 THR A CA 1
ATOM 1557 C C . THR A 1 198 ? -7.542 12.185 3.308 1.00 59.41 198 THR A C 1
ATOM 1559 O O . THR A 1 198 ? -7.695 12.389 2.109 1.00 59.41 198 THR A O 1
ATOM 1562 N N . SER A 1 199 ? -8.450 11.581 4.090 1.00 54.25 199 SER A N 1
ATOM 1563 C CA . SER A 1 199 ? -9.928 11.601 4.001 1.00 54.25 199 SER A CA 1
ATOM 1564 C C . SER A 1 199 ? -10.602 11.934 2.656 1.00 54.25 199 SER A C 1
ATOM 1566 O O . SER A 1 199 ? -10.531 13.065 2.171 1.00 54.25 199 SER A O 1
ATOM 1568 N N . TYR A 1 200 ? -11.428 11.011 2.155 1.00 57.09 200 TYR A N 1
ATOM 1569 C CA . TYR A 1 200 ? -12.096 11.131 0.853 1.00 57.09 200 TYR A CA 1
ATOM 1570 C C . TYR A 1 200 ? -13.614 11.015 0.964 1.00 57.09 200 TYR A C 1
ATOM 1572 O O . TYR A 1 200 ? -14.123 10.096 1.606 1.00 57.09 200 TYR A O 1
ATOM 1580 N N . ARG A 1 201 ? -14.348 11.898 0.281 1.00 57.75 201 ARG A N 1
ATOM 1581 C CA . ARG A 1 201 ? -15.811 11.817 0.136 1.00 57.75 201 ARG A CA 1
ATOM 1582 C C . ARG A 1 201 ? -16.213 11.921 -1.333 1.00 57.75 201 ARG A C 1
ATOM 1584 O O . ARG A 1 201 ? -15.408 12.305 -2.179 1.00 57.75 201 ARG A O 1
ATOM 1591 N N . MET A 1 202 ? -17.438 11.503 -1.642 1.00 52.75 202 MET A N 1
ATOM 1592 C CA . MET A 1 202 ? -18.028 11.724 -2.962 1.00 52.75 202 MET A CA 1
ATOM 1593 C C . MET A 1 202 ? -18.488 13.178 -3.101 1.00 52.75 202 MET A C 1
ATOM 1595 O O . MET A 1 202 ? -19.008 13.746 -2.141 1.00 52.75 202 MET A O 1
ATOM 1599 N N . ARG A 1 203 ? -18.323 13.729 -4.313 1.00 52.44 203 ARG A N 1
ATOM 1600 C CA . ARG A 1 203 ? -18.611 15.123 -4.679 1.00 52.44 203 ARG A CA 1
ATOM 1601 C C . ARG A 1 203 ? -19.978 15.579 -4.168 1.00 52.44 203 ARG A C 1
ATOM 1603 O O . ARG A 1 203 ? -20.992 14.936 -4.445 1.00 52.44 203 ARG A O 1
ATOM 1610 N N . GLY A 1 204 ? -20.018 16.721 -3.486 1.00 48.84 204 GLY A N 1
ATOM 1611 C CA . GLY A 1 204 ? -21.214 17.230 -2.809 1.00 48.84 204 GLY A CA 1
ATOM 1612 C C . GLY A 1 204 ? -22.422 17.562 -3.704 1.00 48.84 204 GLY A C 1
ATOM 1613 O O . GLY A 1 204 ? -23.493 17.836 -3.165 1.00 48.84 204 GLY A O 1
ATOM 1614 N N . GLU A 1 205 ? -22.267 17.548 -5.028 1.00 50.88 205 GLU A N 1
ATOM 1615 C CA . GLU A 1 205 ? -23.304 17.893 -6.015 1.00 50.88 205 GLU A CA 1
ATOM 1616 C C . GLU A 1 205 ? -23.983 16.664 -6.644 1.00 50.88 205 GLU A C 1
ATOM 1618 O O . GLU A 1 205 ? -25.173 16.716 -6.939 1.00 50.88 205 GLU A O 1
ATOM 1623 N N . ASP A 1 206 ? -23.256 15.552 -6.815 1.00 53.72 206 ASP A N 1
ATOM 1624 C CA . ASP A 1 206 ? -23.768 14.327 -7.458 1.00 53.72 206 ASP A CA 1
ATOM 1625 C C . ASP A 1 206 ? -24.498 13.393 -6.456 1.00 53.72 206 ASP A C 1
ATOM 1627 O O . ASP A 1 206 ? -25.046 12.361 -6.844 1.00 53.72 206 ASP A O 1
ATOM 1631 N N . ASN A 1 207 ? -24.517 13.737 -5.159 1.00 62.03 207 ASN A N 1
ATOM 1632 C CA . ASN A 1 207 ? -24.983 12.871 -4.069 1.00 62.03 207 ASN A CA 1
ATOM 1633 C C . ASN A 1 207 ? -26.316 13.346 -3.451 1.00 62.03 207 ASN A C 1
ATOM 1635 O O . ASN A 1 207 ? -26.425 14.482 -2.982 1.00 62.03 207 ASN A O 1
ATOM 1639 N N . ILE A 1 208 ? -27.317 12.456 -3.367 1.00 70.44 208 ILE A N 1
ATOM 1640 C CA . ILE A 1 208 ? -28.622 12.750 -2.741 1.00 70.44 208 ILE A CA 1
ATOM 1641 C C . ILE A 1 208 ? -28.468 12.766 -1.211 1.00 70.44 208 ILE A C 1
ATOM 1643 O O . ILE A 1 208 ? -28.594 11.746 -0.532 1.00 70.44 208 ILE A O 1
ATOM 1647 N N . LYS A 1 209 ? -28.177 13.949 -0.667 1.00 77.44 209 LYS A N 1
ATOM 1648 C CA . LYS A 1 209 ? -28.114 14.218 0.777 1.00 77.44 209 LYS A CA 1
ATOM 1649 C C . LYS A 1 209 ? -29.522 14.140 1.406 1.00 77.44 209 LYS A C 1
ATOM 1651 O O . LYS A 1 209 ? -30.469 14.623 0.788 1.00 77.44 209 LYS A O 1
ATOM 1656 N N . PRO A 1 210 ? -29.679 13.605 2.633 1.00 83.69 210 PRO A N 1
ATOM 1657 C CA . PRO A 1 210 ? -30.938 13.685 3.382 1.00 83.69 210 PRO A CA 1
ATOM 1658 C C . PRO A 1 210 ? -31.423 15.128 3.603 1.00 83.69 210 PRO A C 1
ATOM 1660 O O . PRO A 1 210 ? -30.606 16.033 3.783 1.00 83.69 210 PRO A O 1
ATOM 1663 N N . ASP A 1 211 ? -32.741 15.345 3.689 1.00 87.25 211 ASP A N 1
ATOM 1664 C CA . ASP A 1 211 ? -33.340 16.682 3.882 1.00 87.25 211 ASP A CA 1
ATOM 1665 C C . ASP A 1 211 ? -32.845 17.397 5.150 1.00 87.25 211 ASP A C 1
ATOM 1667 O O . ASP A 1 211 ? -32.765 18.628 5.201 1.00 87.25 211 ASP A O 1
ATOM 1671 N N . ASP A 1 212 ? -32.479 16.638 6.184 1.00 83.56 212 ASP A N 1
ATOM 1672 C CA . ASP A 1 212 ? -31.924 17.141 7.439 1.00 83.56 212 ASP A CA 1
ATOM 1673 C C . ASP A 1 212 ? -30.386 17.189 7.465 1.00 83.56 212 ASP A C 1
ATOM 1675 O O . ASP A 1 212 ? -29.807 17.487 8.506 1.00 83.56 212 ASP A O 1
ATOM 1679 N N . TYR A 1 213 ? -29.697 16.967 6.344 1.00 77.94 213 TYR A N 1
ATOM 1680 C CA . TYR A 1 213 ? -28.242 17.101 6.258 1.00 77.94 213 TYR A CA 1
ATOM 1681 C C . TYR A 1 213 ? -27.811 18.575 6.326 1.00 77.94 213 TYR A C 1
ATOM 1683 O O . TYR A 1 213 ? -28.193 19.387 5.481 1.00 77.94 213 TYR A O 1
ATOM 1691 N N . SER A 1 214 ? -26.997 18.936 7.322 1.00 73.06 214 SER A N 1
ATOM 1692 C CA . SER A 1 214 ? -26.461 20.296 7.482 1.00 73.06 214 SER A CA 1
ATOM 1693 C C . SER A 1 214 ? -24.984 20.369 7.101 1.00 73.06 214 SER A C 1
ATOM 1695 O O . SER A 1 214 ? -24.142 19.783 7.780 1.00 73.06 214 SER A O 1
ATOM 1697 N N . GLU A 1 215 ? -24.629 21.142 6.077 1.00 70.94 215 GLU A N 1
ATOM 1698 C CA . GLU A 1 215 ? -23.218 21.378 5.724 1.00 70.94 215 GLU A CA 1
ATOM 1699 C C . GLU A 1 215 ? -22.467 22.191 6.791 1.00 70.94 215 GLU A C 1
ATOM 1701 O O . GLU A 1 215 ? -21.251 22.066 6.909 1.00 70.94 215 GLU A O 1
ATOM 1706 N N . VAL A 1 216 ? -23.189 22.935 7.642 1.00 69.44 216 VAL A N 1
ATOM 1707 C CA . VAL A 1 216 ? -22.627 23.670 8.791 1.00 69.44 216 VAL A CA 1
ATOM 1708 C C . VAL A 1 216 ? -21.925 22.723 9.774 1.00 69.44 216 VAL A C 1
ATOM 1710 O O . VAL A 1 216 ? -20.855 23.057 10.278 1.00 69.44 216 VAL A O 1
ATOM 1713 N N . PHE A 1 217 ? -22.499 21.537 10.007 1.00 63.25 217 PHE A N 1
ATOM 1714 C CA . PHE A 1 217 ? -21.957 20.512 10.911 1.00 63.25 217 PHE A CA 1
ATOM 1715 C C . PHE A 1 217 ? -21.149 19.423 10.183 1.00 63.25 217 PHE A C 1
ATOM 1717 O O . PHE A 1 217 ? -20.400 18.680 10.812 1.00 63.25 217 PHE A O 1
ATOM 1724 N N . ASN A 1 218 ? -21.326 19.285 8.864 1.00 66.94 218 ASN A N 1
ATOM 1725 C CA . ASN A 1 218 ? -20.835 18.144 8.085 1.00 66.94 218 ASN A CA 1
ATOM 1726 C C . ASN A 1 218 ? -20.131 18.597 6.788 1.00 66.94 218 ASN A C 1
ATOM 1728 O O . ASN A 1 218 ? -20.460 18.133 5.692 1.00 66.94 218 ASN A O 1
ATOM 1732 N N . GLN A 1 219 ? -19.166 19.515 6.900 1.00 61.41 219 GLN A N 1
ATOM 1733 C CA . GLN A 1 219 ? -18.364 19.989 5.761 1.00 61.41 219 GLN A CA 1
ATOM 1734 C C . GLN A 1 219 ? -17.654 18.811 5.077 1.00 61.41 219 GLN A C 1
ATOM 1736 O O . GLN A 1 219 ? -16.936 18.056 5.744 1.00 61.41 219 GLN A O 1
ATOM 1741 N N . MET A 1 220 ? -17.879 18.636 3.771 1.00 57.62 220 MET A N 1
ATOM 1742 C CA . MET A 1 220 ? -17.196 17.655 2.914 1.00 57.62 220 MET A CA 1
ATOM 1743 C C . MET A 1 220 ? -15.931 18.256 2.280 1.00 57.62 220 MET A C 1
ATOM 1745 O O . MET A 1 220 ? -15.750 19.472 2.293 1.00 57.62 220 MET A O 1
ATOM 1749 N N . ASN A 1 221 ? -15.041 17.400 1.772 1.00 55.97 221 ASN A N 1
ATOM 1750 C CA . ASN A 1 221 ? -13.864 17.806 1.008 1.00 55.97 221 ASN A CA 1
ATOM 1751 C C . ASN A 1 221 ? -13.639 16.797 -0.129 1.00 55.97 221 ASN A C 1
ATOM 1753 O O . ASN A 1 221 ? -13.613 15.586 0.108 1.00 55.97 221 ASN A O 1
ATOM 1757 N N . ASP A 1 222 ? -13.482 17.315 -1.344 1.00 54.31 222 ASP A N 1
ATOM 1758 C CA . ASP A 1 222 ? -13.816 16.608 -2.582 1.00 54.31 222 ASP A CA 1
ATOM 1759 C C . ASP A 1 222 ? -12.600 16.560 -3.530 1.00 54.31 222 ASP A C 1
ATOM 1761 O O . ASP A 1 222 ? -12.644 17.078 -4.645 1.00 54.31 222 ASP A O 1
ATOM 1765 N N . ASN A 1 223 ? -11.467 15.989 -3.083 1.00 59.03 223 ASN A N 1
ATOM 1766 C CA . ASN A 1 223 ? -10.262 15.895 -3.927 1.00 59.03 223 ASN A CA 1
ATOM 1767 C C . ASN A 1 223 ? -9.324 14.696 -3.631 1.00 59.03 223 ASN A C 1
ATOM 1769 O O . ASN A 1 223 ? -8.173 14.860 -3.222 1.00 59.03 223 ASN A O 1
ATOM 1773 N N . TYR A 1 224 ? -9.785 13.462 -3.873 1.00 71.44 224 TYR A N 1
ATOM 1774 C CA . TYR A 1 224 ? -8.876 12.297 -3.971 1.00 71.44 224 TYR A CA 1
ATOM 1775 C C . TYR A 1 224 ? -8.107 12.271 -5.303 1.00 71.44 224 TYR A C 1
ATOM 1777 O O . TYR A 1 224 ? -6.942 11.881 -5.385 1.00 71.44 224 TYR A O 1
ATOM 1785 N N . CYS A 1 225 ? -8.804 12.691 -6.351 1.00 68.94 225 CYS A N 1
ATOM 1786 C CA . CYS A 1 225 ? -8.425 12.704 -7.757 1.00 68.94 225 CYS A CA 1
ATOM 1787 C C . CYS A 1 225 ? -7.150 13.516 -8.065 1.00 68.94 225 CYS A C 1
ATOM 1789 O O . CYS A 1 225 ? -6.317 13.061 -8.848 1.00 68.94 225 CYS A O 1
ATOM 1791 N N . GLY A 1 226 ? -6.918 14.647 -7.391 1.00 68.06 226 GLY A N 1
ATOM 1792 C CA . GLY A 1 226 ? -5.745 15.512 -7.591 1.00 68.06 226 GLY A CA 1
ATOM 1793 C C . GLY A 1 226 ? -4.387 14.859 -7.295 1.00 68.06 226 GLY A C 1
ATOM 1794 O O . GLY A 1 226 ? -3.353 15.354 -7.746 1.00 68.06 226 GLY A O 1
ATOM 1795 N N . ARG A 1 227 ? -4.368 13.704 -6.614 1.00 74.19 227 ARG A N 1
ATOM 1796 C CA . ARG A 1 227 ? -3.170 12.860 -6.403 1.00 74.19 227 ARG A CA 1
ATOM 1797 C C . ARG A 1 227 ? -2.677 12.192 -7.699 1.00 74.19 227 ARG A C 1
ATOM 1799 O O . ARG A 1 227 ? -1.536 11.735 -7.768 1.00 74.19 227 ARG A O 1
ATOM 1806 N N . TRP A 1 228 ? -3.513 12.176 -8.738 1.00 76.50 228 TRP A N 1
ATOM 1807 C CA . TRP A 1 228 ? -3.293 11.469 -10.007 1.00 76.50 228 TRP A CA 1
ATOM 1808 C C . TRP A 1 228 ? -3.078 12.409 -11.208 1.00 76.50 228 TRP A C 1
ATOM 1810 O O . TRP A 1 228 ? -2.841 11.948 -12.325 1.00 76.50 228 TRP A O 1
ATOM 1820 N N . GLY A 1 229 ? -3.110 13.729 -10.983 1.00 70.00 229 GLY A N 1
ATOM 1821 C CA . GLY A 1 229 ? -2.850 14.751 -12.002 1.00 70.00 229 GLY A CA 1
ATOM 1822 C C . GLY A 1 229 ? -1.398 14.784 -12.507 1.00 70.00 229 GLY A C 1
ATOM 1823 O O . GLY A 1 229 ? -0.522 14.052 -12.042 1.00 70.00 229 GLY A O 1
ATOM 1824 N N . THR A 1 230 ? -1.105 15.664 -13.466 1.00 68.94 230 THR A N 1
ATOM 1825 C CA . THR A 1 230 ? 0.199 15.769 -14.165 1.00 68.94 230 THR A CA 1
ATOM 1826 C C . THR A 1 230 ? 1.286 16.552 -13.400 1.00 68.94 230 THR A C 1
ATOM 1828 O O . THR A 1 230 ? 2.234 17.065 -13.996 1.00 68.94 230 THR A O 1
ATOM 1831 N N . ASN A 1 231 ? 1.172 16.643 -12.072 1.00 75.56 231 ASN A N 1
ATOM 1832 C CA . ASN A 1 231 ? 2.107 17.366 -11.207 1.00 75.56 231 ASN A CA 1
ATOM 1833 C C . ASN A 1 231 ? 3.416 16.571 -10.992 1.00 75.56 231 ASN A C 1
ATOM 1835 O O . ASN A 1 231 ? 3.385 15.357 -10.803 1.00 75.56 231 ASN A O 1
ATOM 1839 N N . ALA A 1 232 ? 4.559 17.266 -10.936 1.00 79.44 232 ALA A N 1
ATOM 1840 C CA . ALA A 1 232 ? 5.849 16.696 -10.531 1.00 79.44 232 ALA A CA 1
ATOM 1841 C C . ALA A 1 232 ? 5.818 16.091 -9.118 1.00 79.44 232 ALA A C 1
ATOM 1843 O O . ALA A 1 232 ? 6.433 15.051 -8.858 1.00 79.44 232 ALA A O 1
ATOM 1844 N N . ARG A 1 233 ? 5.075 16.744 -8.217 1.00 79.06 233 ARG A N 1
ATOM 1845 C CA . ARG A 1 233 ? 4.878 16.363 -6.815 1.00 79.06 233 ARG A CA 1
ATOM 1846 C C . ARG A 1 233 ? 3.381 16.221 -6.521 1.00 79.06 233 ARG A C 1
ATOM 1848 O O . ARG A 1 233 ? 2.797 17.137 -5.941 1.00 79.06 233 ARG A O 1
ATOM 1855 N N . PRO A 1 234 ? 2.732 15.118 -6.927 1.00 78.56 234 PRO A N 1
ATOM 1856 C CA . PRO A 1 234 ? 1.371 14.851 -6.489 1.00 78.56 234 PRO A CA 1
ATOM 1857 C C . PRO A 1 234 ? 1.359 14.593 -4.974 1.00 78.56 234 PRO A C 1
ATOM 1859 O O . PRO A 1 234 ? 2.309 14.023 -4.429 1.00 78.56 234 PRO A O 1
ATOM 1862 N N . VAL A 1 235 ? 0.287 15.022 -4.306 1.00 77.62 235 VAL A N 1
ATOM 1863 C CA . VAL A 1 235 ? 0.066 14.836 -2.858 1.00 77.62 235 VAL A CA 1
ATOM 1864 C C . VAL A 1 235 ? 0.168 13.351 -2.493 1.00 77.62 235 VAL A C 1
ATOM 1866 O O . VAL A 1 235 ? -0.211 12.503 -3.303 1.00 77.62 235 VAL A O 1
ATOM 1869 N N . ASP A 1 236 ? 0.678 13.031 -1.295 1.00 82.69 236 ASP A N 1
ATOM 1870 C CA . ASP A 1 236 ? 0.825 11.658 -0.759 1.00 82.69 236 ASP A CA 1
ATOM 1871 C C . ASP A 1 236 ? 1.801 10.733 -1.520 1.00 82.69 236 ASP A C 1
ATOM 1873 O O . ASP A 1 236 ? 2.165 9.665 -1.032 1.00 82.69 236 ASP A O 1
ATOM 1877 N N . VAL A 1 237 ? 2.319 11.120 -2.685 1.00 87.88 237 VAL A N 1
ATOM 1878 C CA . VAL A 1 237 ? 3.194 10.248 -3.481 1.00 87.88 237 VAL A CA 1
ATOM 1879 C C . VAL A 1 237 ? 4.615 10.214 -2.922 1.00 87.88 237 VAL A C 1
ATOM 1881 O O . VAL A 1 237 ? 5.303 11.234 -2.848 1.00 87.88 237 VAL A O 1
ATOM 1884 N N . VAL A 1 238 ? 5.089 9.015 -2.575 1.00 91.38 238 VAL A N 1
ATOM 1885 C CA . VAL A 1 238 ? 6.444 8.766 -2.056 1.00 91.38 238 VAL A CA 1
ATOM 1886 C C . VAL A 1 238 ? 7.392 8.364 -3.181 1.00 91.38 238 VAL A C 1
ATOM 1888 O O . VAL A 1 238 ? 8.483 8.923 -3.261 1.00 91.38 238 VAL A O 1
ATOM 1891 N N . SER A 1 239 ? 6.979 7.446 -4.062 1.00 93.00 239 SER A N 1
ATOM 1892 C CA . SER A 1 239 ? 7.818 6.953 -5.161 1.00 93.00 239 SER A CA 1
ATOM 1893 C C . SER A 1 239 ? 7.005 6.507 -6.383 1.00 93.00 239 SER A C 1
ATOM 1895 O O . SER A 1 239 ? 5.960 5.865 -6.229 1.00 93.00 239 SER A O 1
ATOM 1897 N N . TYR A 1 240 ? 7.477 6.821 -7.593 1.00 92.50 240 TYR A N 1
ATOM 1898 C CA . TYR A 1 240 ? 6.872 6.413 -8.868 1.00 92.50 240 TYR A CA 1
ATOM 1899 C C . TYR A 1 240 ? 7.902 6.224 -9.992 1.00 92.50 240 TYR A C 1
ATOM 1901 O O . TYR A 1 240 ? 8.950 6.867 -10.019 1.00 92.50 240 TYR A O 1
ATOM 1909 N N . ILE A 1 241 ? 7.564 5.384 -10.974 1.00 92.50 241 ILE A N 1
ATOM 1910 C CA . ILE A 1 241 ? 8.277 5.282 -12.253 1.00 92.50 241 ILE A CA 1
ATOM 1911 C C . ILE A 1 241 ? 7.568 6.196 -13.269 1.00 92.50 241 ILE A C 1
ATOM 1913 O O . ILE A 1 241 ? 6.412 5.929 -13.622 1.00 92.50 241 ILE A O 1
ATOM 1917 N N . PRO A 1 242 ? 8.210 7.274 -13.754 1.00 91.88 242 PRO A N 1
ATOM 1918 C CA . PRO A 1 242 ? 7.641 8.115 -14.798 1.00 91.88 242 PRO A CA 1
ATOM 1919 C C . PRO A 1 242 ? 7.801 7.477 -16.179 1.00 91.88 242 PRO A C 1
ATOM 1921 O O . PRO A 1 242 ? 8.919 7.234 -16.635 1.00 91.88 242 PRO A O 1
ATOM 1924 N N . MET A 1 243 ? 6.691 7.275 -16.892 1.00 93.62 243 MET A N 1
ATOM 1925 C CA . MET A 1 243 ? 6.739 6.883 -18.304 1.00 93.62 243 MET A CA 1
ATOM 1926 C C . MET A 1 243 ? 6.862 8.128 -19.192 1.00 93.62 243 MET A C 1
ATOM 1928 O O . MET A 1 243 ? 6.284 9.181 -18.891 1.00 93.62 243 MET A O 1
ATOM 1932 N N . ALA A 1 244 ? 7.622 8.012 -20.280 1.00 94.00 244 ALA A N 1
ATOM 1933 C CA . ALA A 1 244 ? 7.925 9.114 -21.186 1.00 94.00 244 ALA A CA 1
ATOM 1934 C C . ALA A 1 244 ? 6.685 9.590 -21.963 1.00 94.00 244 ALA A C 1
ATOM 1936 O O . ALA A 1 244 ? 5.763 8.810 -22.212 1.00 94.00 244 ALA A O 1
ATOM 1937 N N . VAL A 1 245 ? 6.692 10.859 -22.393 1.00 93.69 245 VAL A N 1
ATOM 1938 C CA . VAL A 1 245 ? 5.619 11.467 -23.211 1.00 93.69 245 VAL A CA 1
ATOM 1939 C C . VAL A 1 245 ? 5.550 10.920 -24.642 1.00 93.69 245 VAL A C 1
ATOM 1941 O O . VAL A 1 245 ? 4.510 11.010 -25.283 1.00 93.69 245 VAL A O 1
ATOM 1944 N N . SER A 1 246 ? 6.633 10.313 -25.133 1.00 93.19 246 SER A N 1
ATOM 1945 C CA . SER A 1 246 ? 6.688 9.617 -26.420 1.00 93.19 246 SER A CA 1
ATOM 1946 C C . SER A 1 246 ? 7.743 8.504 -26.393 1.00 93.19 246 SER A C 1
ATOM 1948 O O . SER A 1 246 ? 8.615 8.480 -25.520 1.00 93.19 246 SER A O 1
ATOM 1950 N N . SER A 1 247 ? 7.713 7.617 -27.390 1.00 93.31 247 SER A N 1
ATOM 1951 C CA . SER A 1 247 ? 8.753 6.603 -27.619 1.00 93.31 247 SER A CA 1
ATOM 1952 C C . SER A 1 247 ? 10.104 7.184 -28.059 1.00 93.31 247 SER A C 1
ATOM 1954 O O . SER A 1 247 ? 11.117 6.496 -27.957 1.00 93.31 247 SER A O 1
ATOM 1956 N N . GLN A 1 248 ? 10.144 8.444 -28.510 1.00 91.50 248 GLN A N 1
ATOM 1957 C CA . GLN A 1 248 ? 11.387 9.161 -28.821 1.00 91.50 248 GLN A CA 1
ATOM 1958 C C . GLN A 1 248 ? 12.057 9.693 -27.544 1.00 91.50 248 GLN A C 1
ATOM 1960 O O . GLN A 1 248 ? 13.280 9.768 -27.468 1.00 91.50 248 GLN A O 1
ATOM 1965 N N . ASN A 1 249 ? 11.261 10.033 -26.522 1.00 90.81 249 ASN A N 1
ATOM 1966 C CA . ASN A 1 249 ? 11.745 10.549 -25.239 1.00 90.81 249 ASN A CA 1
ATOM 1967 C C . ASN A 1 249 ? 12.103 9.445 -24.227 1.00 90.81 249 ASN A C 1
ATOM 1969 O O . ASN A 1 249 ? 12.741 9.741 -23.219 1.00 90.81 249 ASN A O 1
ATOM 1973 N N . GLY A 1 250 ? 11.692 8.191 -24.448 1.00 93.50 250 GLY A N 1
ATOM 1974 C CA . GLY A 1 250 ? 12.021 7.081 -23.552 1.00 93.50 250 GLY A CA 1
ATOM 1975 C C . GLY A 1 250 ? 11.057 5.899 -23.645 1.00 93.50 250 GLY A C 1
ATOM 1976 O O . GLY A 1 250 ? 10.546 5.564 -24.712 1.00 93.50 250 GLY A O 1
ATOM 1977 N N . LYS A 1 251 ? 10.827 5.223 -22.512 1.00 93.12 251 LYS A N 1
ATOM 1978 C CA . LYS A 1 251 ? 9.895 4.089 -22.427 1.00 93.12 251 LYS A CA 1
ATOM 1979 C C . LYS A 1 251 ? 8.462 4.563 -22.196 1.00 93.12 251 LYS A C 1
ATOM 1981 O O . LYS A 1 251 ? 8.209 5.399 -21.333 1.00 93.12 251 LYS A O 1
ATOM 1986 N N . THR A 1 252 ? 7.541 3.989 -22.963 1.00 94.19 252 THR A N 1
ATOM 1987 C CA . THR A 1 252 ? 6.095 4.230 -22.905 1.00 94.19 252 THR A CA 1
ATOM 1988 C C . THR A 1 252 ? 5.367 3.082 -22.197 1.00 94.19 252 THR A C 1
ATOM 1990 O O . THR A 1 252 ? 5.980 2.075 -21.843 1.00 94.19 252 THR A O 1
ATOM 1993 N N . THR A 1 253 ? 4.063 3.235 -21.958 1.00 92.25 253 THR A N 1
ATOM 1994 C CA . THR A 1 253 ? 3.211 2.243 -21.274 1.00 92.25 253 THR A CA 1
ATOM 1995 C C . THR A 1 253 ? 1.854 2.090 -21.963 1.00 92.25 253 THR A C 1
ATOM 1997 O O . THR A 1 253 ? 1.399 3.001 -22.646 1.00 92.25 253 THR A O 1
ATOM 2000 N N . THR A 1 254 ? 1.180 0.960 -21.754 1.00 90.88 254 THR A N 1
ATOM 2001 C CA . THR A 1 254 ? -0.221 0.734 -22.154 1.00 90.88 254 THR A CA 1
ATOM 2002 C C . THR A 1 254 ? -1.205 0.833 -20.984 1.00 90.88 254 THR A C 1
ATOM 2004 O O . THR A 1 254 ? -2.410 0.762 -21.203 1.00 90.88 254 THR A O 1
ATOM 2007 N N . ILE A 1 255 ? -0.728 1.045 -19.749 1.00 91.44 255 ILE A N 1
ATOM 2008 C CA . ILE A 1 255 ? -1.569 1.084 -18.538 1.00 91.44 255 ILE A CA 1
ATOM 2009 C C . ILE A 1 255 ? -2.714 2.119 -18.630 1.00 91.44 255 ILE A C 1
ATOM 2011 O O . ILE A 1 255 ? -3.846 1.728 -18.348 1.00 91.44 255 ILE A O 1
ATOM 2015 N N . PRO A 1 256 ? -2.502 3.383 -19.064 1.00 91.44 256 PRO A N 1
ATOM 2016 C CA . PRO A 1 256 ? -3.594 4.351 -19.198 1.00 91.44 256 PRO A CA 1
ATOM 2017 C C . PRO A 1 256 ? -4.681 3.869 -20.167 1.00 91.44 256 PRO A C 1
ATOM 2019 O O . PRO A 1 256 ? -5.867 3.940 -19.851 1.00 91.44 256 PRO A O 1
ATOM 2022 N N . LEU A 1 257 ? -4.273 3.288 -21.302 1.00 90.94 257 LEU A N 1
ATOM 2023 C CA . LEU A 1 257 ? -5.171 2.803 -22.352 1.00 90.94 257 LEU A CA 1
ATOM 2024 C C . LEU A 1 257 ? -6.031 1.632 -21.859 1.00 90.94 257 LEU A C 1
ATOM 2026 O O . LEU A 1 257 ? -7.234 1.600 -22.114 1.00 90.94 257 LEU A O 1
ATOM 2030 N N . SER A 1 258 ? -5.447 0.723 -21.072 1.00 89.62 258 SER A N 1
ATOM 2031 C CA . SER A 1 258 ? -6.166 -0.371 -20.401 1.00 89.62 258 SER A CA 1
ATOM 2032 C C . SER A 1 258 ? -7.255 0.115 -19.432 1.00 89.62 258 SER A C 1
ATOM 2034 O O . SER A 1 258 ? -8.198 -0.624 -19.156 1.00 89.62 258 SER A O 1
ATOM 2036 N N . PHE A 1 259 ? -7.149 1.354 -18.946 1.00 89.94 259 PHE A N 1
ATOM 2037 C CA . PHE A 1 259 ? -8.107 2.029 -18.064 1.00 89.94 259 PHE A CA 1
ATOM 2038 C C . PHE A 1 259 ? -8.916 3.144 -18.766 1.00 89.94 259 PHE A C 1
ATOM 2040 O O . PHE A 1 259 ? -9.627 3.908 -18.107 1.00 89.94 259 PHE A O 1
ATOM 2047 N N . GLY A 1 260 ? -8.855 3.203 -20.103 1.00 89.69 260 GLY A N 1
ATOM 2048 C CA . GLY A 1 260 ? -9.686 4.060 -20.956 1.00 89.69 260 GLY A CA 1
ATOM 2049 C C . GLY A 1 260 ? -9.051 5.382 -21.401 1.00 89.69 260 GLY A C 1
ATOM 2050 O O . GLY A 1 260 ? -9.703 6.143 -22.106 1.00 89.69 260 GLY A O 1
ATOM 2051 N N . TYR A 1 261 ? -7.804 5.682 -21.038 1.00 89.88 261 TYR A N 1
ATOM 2052 C CA . TYR A 1 261 ? -7.140 6.946 -21.383 1.00 89.88 261 TYR A CA 1
ATOM 2053 C C . TYR A 1 261 ? -6.033 6.751 -22.424 1.00 89.88 261 TYR A C 1
ATOM 2055 O O . TYR A 1 261 ? -5.025 6.095 -22.165 1.00 89.88 261 TYR A O 1
ATOM 2063 N N . ASP A 1 262 ? -6.176 7.364 -23.597 1.00 92.12 262 ASP A N 1
ATOM 2064 C CA . ASP A 1 262 ? -5.133 7.392 -24.623 1.00 92.12 262 ASP A CA 1
ATOM 2065 C C . ASP A 1 262 ? -4.139 8.534 -24.352 1.00 92.12 262 ASP A C 1
ATOM 2067 O O . ASP A 1 262 ? -4.150 9.591 -24.982 1.00 92.12 262 ASP A O 1
ATOM 2071 N N . PHE A 1 263 ? -3.240 8.308 -23.394 1.00 92.62 263 PHE A N 1
ATOM 2072 C CA . PHE A 1 263 ? -2.195 9.271 -23.024 1.00 92.62 263 PHE A CA 1
ATOM 2073 C C . PHE A 1 263 ? -1.253 9.646 -24.186 1.00 92.62 263 PHE A C 1
ATOM 2075 O O . PHE A 1 263 ? -0.620 10.703 -24.140 1.00 92.62 263 PHE A O 1
ATOM 2082 N N . TYR A 1 264 ? -1.170 8.815 -25.230 1.00 94.12 264 TYR A N 1
ATOM 2083 C CA . TYR A 1 264 ? -0.299 9.027 -26.391 1.00 94.12 264 TYR A CA 1
ATOM 2084 C C . TYR A 1 264 ? -1.039 9.585 -27.619 1.00 94.12 264 TYR A C 1
ATOM 2086 O O . TYR A 1 264 ? -0.404 9.800 -28.658 1.00 94.12 264 TYR A O 1
ATOM 2094 N N . SER A 1 265 ? -2.341 9.869 -27.493 1.00 92.75 265 SER A N 1
ATOM 2095 C CA . SER A 1 265 ? -3.199 10.324 -28.588 1.00 92.75 265 SER A CA 1
ATOM 2096 C C . SER A 1 265 ? -2.676 11.571 -29.289 1.00 92.75 265 SER A C 1
ATOM 2098 O O . SER A 1 265 ? -2.222 12.516 -28.645 1.00 92.75 265 SER A O 1
ATOM 2100 N N . ILE A 1 266 ? -2.819 11.602 -30.613 1.00 91.69 266 ILE A N 1
ATOM 2101 C CA . ILE A 1 266 ? -2.459 12.751 -31.461 1.00 91.69 266 ILE A CA 1
ATOM 2102 C C . ILE A 1 266 ? -3.533 13.851 -31.496 1.00 91.69 266 ILE A C 1
ATOM 2104 O O . ILE A 1 266 ? -3.326 14.893 -32.112 1.00 91.69 266 ILE A O 1
ATOM 2108 N N . ASN A 1 267 ? -4.681 13.626 -30.854 1.00 89.19 267 ASN A N 1
ATOM 2109 C CA . ASN A 1 267 ? -5.797 14.566 -30.833 1.00 89.19 267 ASN A CA 1
ATOM 2110 C C . ASN A 1 267 ? -5.571 15.645 -29.764 1.00 89.19 267 ASN A C 1
ATOM 2112 O O . ASN A 1 267 ? -5.550 15.339 -28.573 1.00 89.19 267 ASN A O 1
ATOM 2116 N N . GLN A 1 268 ? -5.431 16.907 -30.181 1.00 88.62 268 GLN A N 1
ATOM 2117 C CA . GLN A 1 268 ? -5.260 18.040 -29.265 1.00 88.62 268 GLN A CA 1
ATOM 2118 C C . GLN A 1 268 ? -6.457 18.171 -28.307 1.00 88.62 268 GLN A C 1
ATOM 2120 O O . GLN A 1 268 ? -7.610 18.137 -28.739 1.00 88.62 268 GLN A O 1
ATOM 2125 N N . SER A 1 269 ? -6.188 18.330 -27.009 1.00 86.56 269 SER A N 1
ATOM 2126 C CA . SER A 1 269 ? -7.212 18.334 -25.958 1.00 86.56 269 SER A CA 1
ATOM 2127 C C . SER A 1 269 ? -6.721 19.050 -24.695 1.00 86.56 269 SER A C 1
ATOM 2129 O O . SER A 1 269 ? -5.528 19.059 -24.406 1.00 86.56 269 SER A O 1
ATOM 2131 N N . SER A 1 270 ? -7.636 19.622 -23.907 1.00 83.19 270 SER A N 1
ATOM 2132 C CA . SER A 1 270 ? -7.319 20.183 -22.580 1.00 83.19 270 SER A CA 1
ATOM 2133 C C . SER A 1 270 ? -7.036 19.106 -21.525 1.00 83.19 270 SER A C 1
ATOM 2135 O O . SER A 1 270 ? -6.312 19.362 -20.569 1.00 83.19 270 SER A O 1
ATOM 2137 N N . TYR A 1 271 ? -7.586 17.904 -21.715 1.00 83.56 271 TYR A N 1
ATOM 2138 C CA . TYR A 1 271 ? -7.454 16.753 -20.816 1.00 83.56 271 TYR A CA 1
ATOM 2139 C C . TYR A 1 271 ? -6.951 15.527 -21.586 1.00 83.56 271 TYR A C 1
ATOM 2141 O O . TYR A 1 271 ? -7.139 15.435 -22.799 1.00 83.56 271 TYR A O 1
ATOM 2149 N N . CYS A 1 272 ? -6.377 14.553 -20.878 1.00 87.38 272 CYS A N 1
ATOM 2150 C CA . CYS A 1 272 ? -5.909 13.296 -21.464 1.00 87.38 272 CYS A CA 1
ATOM 2151 C C . CYS A 1 272 ? -7.040 12.605 -22.263 1.00 87.38 272 CYS A C 1
ATOM 2153 O O . CYS A 1 272 ? -8.082 12.301 -21.669 1.00 87.38 272 CYS A O 1
ATOM 2155 N N . PRO A 1 273 ? -6.888 12.390 -23.587 1.00 89.75 273 PRO A N 1
ATOM 2156 C CA . PRO A 1 273 ? -7.965 11.875 -24.426 1.00 89.75 273 PRO A CA 1
ATOM 2157 C C . PRO A 1 273 ? -8.502 10.512 -23.979 1.00 89.75 273 PRO A C 1
ATOM 2159 O O . PRO A 1 273 ? -7.783 9.661 -23.457 1.00 89.75 273 PRO A O 1
ATOM 2162 N N . ARG A 1 274 ? -9.800 10.303 -24.202 1.00 88.19 274 ARG A N 1
ATOM 2163 C CA . ARG A 1 274 ? -10.507 9.059 -23.880 1.00 88.19 274 ARG A CA 1
ATOM 2164 C C . ARG A 1 274 ? -10.454 8.095 -25.063 1.00 88.19 274 ARG A C 1
ATOM 2166 O O . ARG A 1 274 ? -10.660 8.502 -26.202 1.00 88.19 274 ARG A O 1
ATOM 2173 N N . ALA A 1 275 ? -10.207 6.822 -24.782 1.00 86.81 275 ALA A N 1
ATOM 2174 C CA . ALA A 1 275 ? -10.262 5.747 -25.759 1.00 86.81 275 ALA A CA 1
ATOM 2175 C C . ALA A 1 275 ? -11.707 5.275 -25.982 1.00 86.81 275 ALA A C 1
ATOM 2177 O O . ALA A 1 275 ? -12.464 5.105 -25.034 1.00 86.81 275 ALA A O 1
ATOM 2178 N N . GLU A 1 276 ? -12.066 4.979 -27.231 1.00 81.38 276 GLU A N 1
ATOM 2179 C CA . GLU A 1 276 ? -13.411 4.510 -27.615 1.00 81.38 276 GLU A CA 1
ATOM 2180 C C . GLU A 1 276 ? -13.675 3.028 -27.267 1.00 81.38 276 GLU A C 1
ATOM 2182 O O . GLU A 1 276 ? -14.791 2.528 -27.403 1.00 81.38 276 GLU A O 1
ATOM 2187 N N . ASN A 1 277 ? -12.640 2.294 -26.848 1.00 80.38 277 ASN A N 1
ATOM 2188 C CA . ASN A 1 277 ? -12.713 0.866 -26.551 1.00 80.38 277 ASN A CA 1
ATOM 2189 C C . ASN A 1 277 ? -13.122 0.605 -25.095 1.00 80.38 277 ASN A C 1
ATOM 2191 O O . ASN A 1 277 ? -12.626 1.258 -24.182 1.00 80.38 277 ASN A O 1
ATOM 2195 N N . ILE A 1 278 ? -13.934 -0.437 -24.873 1.00 78.25 278 ILE A N 1
ATOM 2196 C CA . ILE A 1 278 ? -14.280 -0.914 -23.524 1.00 78.25 278 ILE A CA 1
ATOM 2197 C C . ILE A 1 278 ? -13.002 -1.312 -22.768 1.00 78.25 278 ILE A C 1
ATOM 2199 O O . ILE A 1 278 ? -12.325 -2.283 -23.117 1.00 78.25 278 ILE A O 1
ATOM 2203 N N . GLN A 1 279 ? -12.718 -0.545 -21.721 1.00 86.12 279 GLN A N 1
ATOM 2204 C CA . GLN A 1 279 ? -11.577 -0.658 -20.812 1.00 86.12 279 GLN A CA 1
ATOM 2205 C C . GLN A 1 279 ? -11.792 -1.676 -19.671 1.00 86.12 279 GLN A C 1
ATOM 2207 O O . GLN A 1 279 ? -12.887 -2.217 -19.492 1.00 86.12 279 GLN A O 1
ATOM 2212 N N . ILE A 1 280 ? -10.761 -1.924 -18.855 1.00 86.44 280 ILE A N 1
ATOM 2213 C CA . ILE A 1 280 ? -10.885 -2.714 -17.618 1.00 86.44 280 ILE A CA 1
ATOM 2214 C C . ILE A 1 280 ? -11.869 -2.012 -16.668 1.00 86.44 280 ILE A C 1
ATOM 2216 O O . ILE A 1 280 ? -11.729 -0.826 -16.385 1.00 86.44 280 ILE A O 1
ATOM 2220 N N . GLN A 1 281 ? -12.858 -2.747 -16.156 1.00 82.75 281 GLN A N 1
ATOM 2221 C CA . GLN A 1 281 ? -13.825 -2.246 -15.172 1.00 82.75 281 GLN A CA 1
ATOM 2222 C C . GLN A 1 281 ? -13.468 -2.709 -13.744 1.00 82.75 281 GLN A C 1
ATOM 2224 O O . GLN A 1 281 ? -12.881 -3.784 -13.584 1.00 82.75 281 GLN A O 1
ATOM 2229 N N . PRO A 1 282 ? -13.861 -1.962 -12.692 1.00 87.50 282 PRO A N 1
ATOM 2230 C CA . PRO A 1 282 ? -13.791 -2.445 -11.314 1.00 87.50 282 PRO A CA 1
ATOM 2231 C C . PRO A 1 282 ? -14.656 -3.699 -11.105 1.00 87.50 282 PRO A C 1
ATOM 2233 O O . PRO A 1 282 ? -15.694 -3.876 -11.746 1.00 87.50 282 PRO A O 1
ATOM 2236 N N . SER A 1 283 ? -14.248 -4.582 -10.191 1.00 86.06 283 SER A N 1
ATOM 2237 C CA . SER A 1 283 ? -15.003 -5.807 -9.907 1.00 86.06 283 SER A CA 1
ATOM 2238 C C . SER A 1 283 ? -16.294 -5.517 -9.131 1.00 86.06 283 SER A C 1
ATOM 2240 O O . SER A 1 283 ? -16.396 -4.532 -8.399 1.00 86.06 283 SER A O 1
ATOM 2242 N N . ARG A 1 284 ? -17.279 -6.423 -9.217 1.00 86.94 284 ARG A N 1
ATOM 2243 C CA . ARG A 1 284 ? -18.502 -6.344 -8.392 1.00 86.94 284 ARG A CA 1
ATOM 2244 C C . ARG A 1 284 ? -18.191 -6.312 -6.892 1.00 86.94 284 ARG A C 1
ATOM 2246 O O . ARG A 1 284 ? -18.901 -5.650 -6.148 1.00 86.94 284 ARG A O 1
ATOM 2253 N N . THR A 1 285 ? -17.121 -6.986 -6.466 1.00 87.62 285 THR A N 1
ATOM 2254 C CA . THR A 1 285 ? -16.639 -6.988 -5.079 1.00 87.62 285 THR A CA 1
ATOM 2255 C C . THR A 1 285 ? -16.087 -5.626 -4.658 1.00 87.62 285 THR A C 1
ATOM 2257 O O . THR A 1 285 ? -16.291 -5.231 -3.517 1.00 87.62 285 THR A O 1
ATOM 2260 N N . PHE A 1 286 ? -15.430 -4.888 -5.564 1.00 88.56 286 PHE A N 1
ATOM 2261 C CA . PHE A 1 286 ? -14.993 -3.515 -5.292 1.00 88.56 286 PHE A CA 1
ATOM 2262 C C . PHE A 1 286 ? -16.198 -2.589 -5.094 1.00 88.56 286 PHE A C 1
ATOM 2264 O O . PHE A 1 286 ? -16.293 -1.966 -4.043 1.00 88.56 286 PHE A O 1
ATOM 2271 N N . TYR A 1 287 ? -17.155 -2.588 -6.031 1.00 86.62 287 TYR A N 1
ATOM 2272 C CA . TYR A 1 287 ? -18.390 -1.802 -5.901 1.00 86.62 287 TYR A CA 1
ATOM 2273 C C . TYR A 1 287 ? -19.162 -2.149 -4.616 1.00 86.62 287 TYR A C 1
ATOM 2275 O O . TYR A 1 287 ? -19.439 -1.280 -3.801 1.00 86.62 287 TYR A O 1
ATOM 2283 N N . ALA A 1 288 ? -19.412 -3.432 -4.337 1.00 87.56 288 ALA A N 1
ATOM 2284 C CA . ALA A 1 288 ? -20.106 -3.842 -3.111 1.00 87.56 288 ALA A CA 1
ATOM 2285 C C . ALA A 1 288 ? -19.382 -3.417 -1.810 1.00 87.56 288 ALA A C 1
ATOM 2287 O O . ALA A 1 288 ? -20.023 -3.240 -0.773 1.00 87.56 288 ALA A O 1
ATOM 2288 N N . LEU A 1 289 ? -18.058 -3.236 -1.849 1.00 86.69 289 LEU A N 1
ATOM 2289 C CA . LEU A 1 289 ? -17.255 -2.777 -0.715 1.00 86.69 289 LEU A CA 1
ATOM 2290 C C . LEU A 1 289 ? -17.189 -1.242 -0.594 1.00 86.69 289 LEU A C 1
ATOM 2292 O O . LEU A 1 289 ? -16.988 -0.724 0.504 1.00 86.69 289 LEU A O 1
ATOM 2296 N N . THR A 1 290 ? -17.374 -0.506 -1.688 1.00 83.75 290 THR A N 1
ATOM 2297 C CA . THR A 1 290 ? -17.450 0.963 -1.671 1.00 83.75 290 THR A CA 1
ATOM 2298 C C . THR A 1 290 ? -18.858 1.435 -1.342 1.00 83.75 290 THR A C 1
ATOM 2300 O O . THR A 1 290 ? -19.027 2.362 -0.556 1.00 83.75 290 THR A O 1
ATOM 2303 N N . ASP A 1 291 ? -19.868 0.745 -1.866 1.00 80.75 291 ASP A N 1
ATOM 2304 C CA . ASP A 1 291 ? -21.289 1.074 -1.725 1.00 80.75 291 ASP A CA 1
ATOM 2305 C C . ASP A 1 291 ? -21.836 0.653 -0.345 1.00 80.75 291 ASP A C 1
ATOM 2307 O O . ASP A 1 291 ? -22.863 1.154 0.117 1.00 80.75 291 ASP A O 1
ATOM 2311 N N . SER A 1 292 ? -21.142 -0.254 0.355 1.00 78.94 292 SER A N 1
ATOM 2312 C CA . SER A 1 292 ? -21.490 -0.658 1.722 1.00 78.94 292 SER A CA 1
ATOM 2313 C C . SER A 1 292 ? -21.105 0.372 2.789 1.00 78.94 292 SER A C 1
ATOM 2315 O O . SER A 1 292 ? -21.620 0.281 3.908 1.00 78.94 292 SER A O 1
ATOM 2317 N N . ALA A 1 293 ? -20.273 1.370 2.471 1.00 76.44 293 ALA A N 1
ATOM 2318 C CA . ALA A 1 293 ? -19.837 2.390 3.421 1.00 76.44 293 ALA A CA 1
ATOM 2319 C C . ALA A 1 293 ? -21.014 3.243 3.947 1.00 76.44 293 ALA A C 1
ATOM 2321 O O . ALA A 1 293 ? -21.766 3.853 3.184 1.00 76.44 293 ALA A O 1
ATOM 2322 N N . ASP A 1 294 ? -21.166 3.289 5.274 1.00 72.50 294 ASP A N 1
ATOM 2323 C CA . ASP A 1 294 ? -22.077 4.212 5.961 1.00 72.50 294 ASP A CA 1
ATOM 2324 C C . ASP A 1 294 ? -21.366 5.536 6.256 1.00 72.50 294 ASP A C 1
ATOM 2326 O O . ASP A 1 294 ? -20.340 5.553 6.941 1.00 72.50 294 ASP A O 1
ATOM 2330 N N . TYR A 1 295 ? -21.956 6.649 5.818 1.00 72.88 295 TYR A N 1
ATOM 2331 C CA . TYR A 1 295 ? -21.550 7.982 6.252 1.00 72.88 295 TYR A CA 1
ATOM 2332 C C . TYR A 1 295 ? -22.419 8.434 7.428 1.00 72.88 295 TYR A C 1
ATOM 2334 O O . TYR A 1 295 ? -23.646 8.481 7.323 1.00 72.88 295 TYR A O 1
ATOM 2342 N N . TYR A 1 296 ? -21.772 8.776 8.542 1.00 72.50 296 TYR A N 1
ATOM 2343 C CA . TYR A 1 296 ? -22.411 9.253 9.769 1.00 72.50 296 TYR A CA 1
ATOM 2344 C C . TYR A 1 296 ? -22.376 10.787 9.823 1.00 72.50 296 TYR A C 1
ATOM 2346 O O . TYR A 1 296 ? -21.335 11.383 9.551 1.00 72.50 296 TYR A O 1
ATOM 2354 N N . TYR A 1 297 ? -23.504 11.417 10.161 1.00 72.25 297 TYR A N 1
ATOM 2355 C CA . TYR A 1 297 ? -23.705 12.867 10.081 1.00 72.25 297 TYR A CA 1
ATOM 2356 C C . TYR A 1 297 ? -24.581 13.409 11.217 1.00 72.25 297 TYR A C 1
ATOM 2358 O O . TYR A 1 297 ? -25.439 12.707 11.755 1.00 72.25 297 TYR A O 1
ATOM 2366 N N . TYR A 1 298 ? -24.400 14.688 11.540 1.00 73.75 298 TYR A N 1
ATOM 2367 C CA . TYR A 1 298 ? -25.259 15.432 12.460 1.00 73.75 298 TYR A CA 1
ATOM 2368 C C . TYR A 1 298 ? -26.444 16.053 11.698 1.00 73.75 298 TYR A C 1
ATOM 2370 O O . TYR A 1 298 ? -26.210 16.793 10.733 1.00 73.75 298 TYR A O 1
ATOM 2378 N N . PRO A 1 299 ? -27.704 15.801 12.092 1.00 75.88 299 PRO A N 1
ATOM 2379 C CA . PRO A 1 299 ? -28.867 16.390 11.440 1.00 75.88 299 PRO A CA 1
ATOM 2380 C C . PRO A 1 299 ? -29.014 17.887 11.769 1.00 75.88 299 PRO A C 1
ATOM 2382 O O . PRO A 1 299 ? -28.400 18.410 12.698 1.00 75.88 299 PRO A O 1
ATOM 2385 N N . LYS A 1 300 ? -29.858 18.610 11.030 1.00 79.44 300 LYS A N 1
ATOM 2386 C CA . LYS A 1 300 ? -30.212 20.007 11.328 1.00 79.44 300 LYS A CA 1
ATOM 2387 C C . LYS A 1 300 ? -30.912 20.103 12.689 1.00 79.44 300 LYS A C 1
ATOM 2389 O O . LYS A 1 300 ? -32.065 19.706 12.829 1.00 79.44 300 LYS A O 1
ATOM 2394 N N . SER A 1 301 ? -30.232 20.686 13.674 1.00 76.81 301 SER A N 1
ATOM 2395 C CA . SER A 1 301 ? -30.853 21.191 14.902 1.00 76.81 301 SER A CA 1
ATOM 2396 C C . SER A 1 301 ? -31.323 22.631 14.678 1.00 76.81 301 SER A C 1
ATOM 2398 O O . SER A 1 301 ? -30.636 23.416 14.022 1.00 76.81 301 SER A O 1
ATOM 2400 N N . TYR A 1 302 ? -32.483 22.980 15.229 1.00 75.75 302 TYR A N 1
ATOM 2401 C CA . TYR A 1 302 ? -33.093 24.306 15.138 1.00 75.75 302 TYR A CA 1
ATOM 2402 C C . TYR A 1 302 ? -33.445 24.830 16.532 1.00 75.75 302 TYR A C 1
ATOM 2404 O O . TYR A 1 302 ? -33.858 24.062 17.400 1.00 75.75 302 TYR A O 1
ATOM 2412 N N . ASN A 1 303 ? -33.338 26.145 16.723 1.00 73.50 303 ASN A N 1
ATOM 2413 C CA . ASN A 1 303 ? -33.899 26.853 17.870 1.00 73.50 303 ASN A CA 1
ATOM 2414 C C . ASN A 1 303 ? -34.933 27.865 17.348 1.00 73.50 303 ASN A C 1
ATOM 2416 O O . ASN A 1 303 ? -34.586 28.936 16.846 1.00 73.50 303 ASN A O 1
ATOM 2420 N N . GLY A 1 304 ? -36.210 27.474 17.367 1.00 79.06 304 GLY A N 1
ATOM 2421 C CA . GLY A 1 304 ? -37.255 28.168 16.613 1.00 79.06 304 GLY A CA 1
ATOM 2422 C C . GLY A 1 304 ? -37.058 27.990 15.103 1.00 79.06 304 GLY A C 1
ATOM 2423 O O . GLY A 1 304 ? -36.969 26.865 14.622 1.00 79.06 304 GLY A O 1
ATOM 2424 N N . GLN A 1 305 ? -36.992 29.093 14.352 1.00 76.12 305 GLN A N 1
ATOM 2425 C CA . GLN A 1 305 ? -36.760 29.071 12.896 1.00 76.12 305 GLN A CA 1
ATOM 2426 C C . GLN A 1 305 ? -35.271 29.105 12.504 1.00 76.12 305 GLN A C 1
ATOM 2428 O O . GLN A 1 305 ? -34.934 28.826 11.354 1.00 76.12 305 GLN A O 1
ATOM 2433 N N . THR A 1 306 ? -34.373 29.429 13.436 1.00 75.06 306 THR A N 1
ATOM 2434 C CA . THR A 1 306 ? -32.936 29.566 13.164 1.00 75.06 306 THR A CA 1
ATOM 2435 C C . THR A 1 306 ? -32.227 28.229 13.368 1.00 75.06 306 THR A C 1
ATOM 2437 O O . THR A 1 306 ? -32.497 27.527 14.345 1.00 75.06 306 THR A O 1
ATOM 2440 N N . LEU A 1 307 ? -31.302 27.873 12.470 1.00 70.38 307 LEU A N 1
ATOM 2441 C CA . LEU A 1 307 ? -30.403 26.736 12.687 1.00 70.38 307 LEU A CA 1
ATOM 2442 C C . LEU A 1 307 ? -29.582 26.957 13.963 1.00 70.38 307 LEU A C 1
ATOM 2444 O O . LEU A 1 307 ? -29.047 28.040 14.192 1.00 70.38 307 LEU A O 1
ATOM 2448 N N . ASN A 1 308 ? -29.477 25.917 14.782 1.00 69.94 308 ASN A N 1
ATOM 2449 C CA . ASN A 1 308 ? -28.614 25.915 15.953 1.00 69.94 308 ASN A CA 1
ATOM 2450 C C . ASN A 1 308 ? -27.142 26.011 15.513 1.00 69.94 308 ASN A C 1
ATOM 2452 O O . ASN A 1 308 ? -26.746 25.411 14.515 1.00 69.94 308 ASN A O 1
ATOM 2456 N N . THR A 1 309 ? -26.330 26.758 16.253 1.00 63.94 309 THR A N 1
ATOM 2457 C CA . THR A 1 309 ? -24.884 26.901 16.021 1.00 63.94 309 THR A CA 1
ATOM 2458 C C . THR A 1 309 ? -24.043 25.989 16.919 1.00 63.94 309 THR A C 1
ATOM 2460 O O . THR A 1 309 ? -22.844 25.836 16.680 1.00 63.94 309 THR A O 1
ATOM 2463 N N . SER A 1 310 ? -24.662 25.348 17.915 1.00 61.78 310 SER A N 1
ATOM 2464 C CA . SER A 1 310 ? -24.103 24.209 18.649 1.00 61.78 310 SER A CA 1
ATOM 2465 C C . SER A 1 310 ? -24.363 22.897 17.903 1.00 61.78 310 SER A C 1
ATOM 2467 O O . SER A 1 310 ? -25.397 22.738 17.252 1.00 61.78 310 SER A O 1
ATOM 2469 N N . TYR A 1 311 ? -23.445 21.936 18.037 1.00 59.62 311 TYR A N 1
ATOM 2470 C CA . TYR A 1 311 ? -23.622 20.590 17.490 1.00 59.62 311 TYR A CA 1
ATOM 2471 C C . TYR A 1 311 ? -24.834 19.875 18.130 1.00 59.62 311 TYR A C 1
ATOM 2473 O O . TYR A 1 311 ? -25.013 19.971 19.347 1.00 59.62 311 TYR A O 1
ATOM 2481 N N . PRO A 1 312 ? -25.659 19.148 17.349 1.00 62.34 312 PRO A N 1
ATOM 2482 C CA . PRO A 1 312 ? -26.706 18.278 17.883 1.00 62.34 312 PRO A CA 1
ATOM 2483 C C . PRO A 1 312 ? -26.126 17.106 18.684 1.00 62.34 312 PRO A C 1
ATOM 2485 O O . PRO A 1 312 ? -25.008 16.661 18.422 1.00 62.34 312 PRO A O 1
ATOM 2488 N N . THR A 1 313 ? -26.926 16.551 19.596 1.00 62.59 313 THR A N 1
ATOM 2489 C CA . THR A 1 313 ? -26.613 15.286 20.284 1.00 62.59 313 THR A CA 1
ATOM 2490 C C . THR A 1 313 ? -26.724 14.066 19.376 1.00 62.59 313 THR A C 1
ATOM 2492 O O . THR A 1 313 ? -26.022 13.075 19.559 1.00 62.59 313 THR A O 1
ATOM 2495 N N . ASP A 1 314 ? -27.619 14.140 18.396 1.00 66.44 314 ASP A N 1
ATOM 2496 C CA . ASP A 1 314 ? -28.014 12.994 17.592 1.00 66.44 314 ASP A CA 1
ATOM 2497 C C . ASP A 1 314 ? -27.048 12.793 16.420 1.00 66.44 314 ASP A C 1
ATOM 2499 O O . ASP A 1 314 ? -26.693 13.741 15.714 1.00 66.44 314 ASP A O 1
ATOM 2503 N N . VAL A 1 315 ? -26.678 11.539 16.162 1.00 69.75 315 VAL A N 1
ATOM 2504 C CA . VAL A 1 315 ? -25.936 11.131 14.964 1.00 69.75 315 VAL A CA 1
ATOM 2505 C C . VAL A 1 315 ? -26.838 10.234 14.123 1.00 69.75 315 VAL A C 1
ATOM 2507 O O . VAL A 1 315 ? -27.392 9.252 14.614 1.00 69.75 315 VAL A O 1
ATOM 2510 N N . LYS A 1 316 ? -26.984 10.561 12.839 1.00 73.81 316 LYS A N 1
ATOM 2511 C CA . LYS A 1 316 ? -27.691 9.749 11.839 1.00 73.81 316 LYS A CA 1
ATOM 2512 C C . LYS A 1 316 ? -26.696 9.160 10.842 1.00 73.81 316 LYS A C 1
ATOM 2514 O O . LYS A 1 316 ? -25.524 9.532 10.834 1.00 73.81 316 LYS A O 1
ATOM 2519 N N . LYS A 1 317 ? -27.150 8.240 9.985 1.00 75.88 317 LYS A N 1
ATOM 2520 C CA . LYS A 1 317 ? -26.330 7.680 8.901 1.00 75.88 317 LYS A CA 1
ATOM 2521 C C . LYS A 1 317 ? -27.089 7.539 7.588 1.00 75.88 317 LYS A C 1
ATOM 2523 O O . LYS A 1 317 ? -28.300 7.333 7.603 1.00 75.88 317 LYS A O 1
ATOM 2528 N N . TYR A 1 318 ? -26.368 7.609 6.473 1.00 73.88 318 TYR A N 1
ATOM 2529 C CA . TYR A 1 318 ? -26.873 7.259 5.142 1.00 73.88 318 TYR A CA 1
ATOM 2530 C C . TYR A 1 318 ? -25.787 6.585 4.290 1.00 73.88 318 TYR A C 1
ATOM 2532 O O . TYR A 1 318 ? -24.592 6.677 4.583 1.00 73.88 318 TYR A O 1
ATOM 2540 N N . LYS A 1 319 ? -26.206 5.892 3.225 1.00 76.12 319 LYS A N 1
ATOM 2541 C CA . LYS A 1 319 ? -25.302 5.276 2.245 1.00 76.12 319 LYS A CA 1
ATOM 2542 C C . LYS A 1 319 ? -24.797 6.334 1.263 1.00 76.12 319 LYS A C 1
ATOM 2544 O O . LYS A 1 319 ? -25.434 6.581 0.248 1.00 76.12 319 LYS A O 1
ATOM 2549 N N . ALA A 1 320 ? -23.668 6.959 1.593 1.00 70.44 320 ALA A N 1
ATOM 2550 C CA . ALA A 1 320 ? -22.985 7.923 0.723 1.00 70.44 320 ALA A CA 1
ATOM 2551 C C . ALA A 1 320 ? -21.929 7.283 -0.200 1.00 70.44 320 ALA A C 1
ATOM 2553 O O . ALA A 1 320 ? -21.443 7.952 -1.110 1.00 70.44 320 ALA A O 1
ATOM 2554 N N . GLY A 1 321 ? -21.548 6.026 0.070 1.00 74.06 321 GLY A N 1
ATOM 2555 C CA . GLY A 1 321 ? -20.414 5.352 -0.563 1.00 74.06 321 GLY A CA 1
ATOM 2556 C C . GLY A 1 321 ? -19.042 5.850 -0.077 1.00 74.06 321 GLY A C 1
ATOM 2557 O O . GLY A 1 321 ? -18.932 6.848 0.636 1.00 74.06 321 GLY A O 1
ATOM 2558 N N . ASP A 1 322 ? -17.976 5.141 -0.456 1.00 78.81 322 ASP A N 1
ATOM 2559 C CA . ASP A 1 322 ? -16.587 5.558 -0.212 1.00 78.81 322 ASP A CA 1
ATOM 2560 C C . ASP A 1 322 ? -16.096 6.533 -1.300 1.00 78.81 322 ASP A C 1
ATOM 2562 O O . ASP A 1 322 ? -16.183 6.250 -2.499 1.00 78.81 322 ASP A O 1
ATOM 2566 N N . GLY A 1 323 ? -15.526 7.673 -0.890 1.00 73.56 323 GLY A N 1
ATOM 2567 C CA . GLY A 1 323 ? -15.030 8.706 -1.807 1.00 73.56 323 GLY A CA 1
ATOM 2568 C C . GLY A 1 323 ? -13.901 8.264 -2.746 1.00 73.56 323 GLY A C 1
ATOM 2569 O O . GLY A 1 323 ? -13.678 8.903 -3.772 1.00 73.56 323 GLY A O 1
ATOM 2570 N N . ARG A 1 324 ? -13.213 7.153 -2.461 1.00 79.19 324 ARG A N 1
ATOM 2571 C CA . ARG A 1 324 ? -12.160 6.586 -3.327 1.00 79.19 324 ARG A CA 1
ATOM 2572 C C . ARG A 1 324 ? -12.697 5.862 -4.552 1.00 79.19 324 ARG A C 1
ATOM 2574 O O . ARG A 1 324 ? -11.938 5.584 -5.478 1.00 79.19 324 ARG A O 1
ATOM 2581 N N . ALA A 1 325 ? -14.001 5.612 -4.580 1.00 79.06 325 ALA A N 1
ATOM 2582 C CA . ALA A 1 325 ? -14.735 5.165 -5.753 1.00 79.06 325 ALA A CA 1
ATOM 2583 C C . ALA A 1 325 ? -15.655 6.263 -6.304 1.00 79.06 325 ALA A C 1
ATOM 2585 O O . ALA A 1 325 ? -16.654 5.937 -6.940 1.00 79.06 325 ALA A O 1
ATOM 2586 N N . SER A 1 326 ? -15.345 7.547 -6.063 1.00 74.00 326 SER A N 1
ATOM 2587 C CA . SER A 1 326 ? -16.158 8.671 -6.538 1.00 74.00 326 SER A CA 1
ATOM 2588 C C . SER A 1 326 ? -16.478 8.543 -8.028 1.00 74.00 326 SER A C 1
ATOM 2590 O O . SER A 1 326 ? -15.583 8.437 -8.876 1.00 74.00 326 SER A O 1
ATOM 2592 N N . ILE A 1 327 ? -17.779 8.525 -8.320 1.00 72.88 327 ILE A N 1
ATOM 2593 C CA . ILE A 1 327 ? -18.323 8.404 -9.669 1.00 72.88 327 ILE A CA 1
ATOM 2594 C C . ILE A 1 327 ? -18.848 9.770 -10.096 1.00 72.88 327 ILE A C 1
ATOM 2596 O O . ILE A 1 327 ? -19.527 10.429 -9.316 1.00 72.88 327 ILE A O 1
ATOM 2600 N N . THR A 1 328 ? -18.597 10.167 -11.343 1.00 68.25 328 THR A N 1
ATOM 2601 C CA . THR A 1 328 ? -19.407 11.208 -11.988 1.00 68.25 328 THR A CA 1
ATOM 2602 C C . THR A 1 328 ? -19.793 10.802 -13.407 1.00 68.25 328 THR A C 1
ATOM 2604 O O . THR A 1 328 ? -19.139 9.970 -14.048 1.00 68.25 328 THR A O 1
ATOM 2607 N N . SER A 1 329 ? -20.883 11.395 -13.883 1.00 60.25 329 SER A N 1
ATOM 2608 C CA . SER A 1 329 ? -21.423 11.248 -15.236 1.00 60.25 329 SER A CA 1
ATOM 2609 C C . SER A 1 329 ? -21.644 12.606 -15.911 1.00 60.25 329 SER A C 1
ATOM 2611 O O . SER A 1 329 ? -22.389 12.703 -16.881 1.00 60.25 329 SER A O 1
ATOM 2613 N N . GLN A 1 330 ? -21.037 13.682 -15.408 1.00 59.97 330 GLN A N 1
ATOM 2614 C CA . GLN A 1 330 ? -21.125 15.000 -16.036 1.00 59.97 330 GLN A CA 1
ATOM 2615 C C . GLN A 1 330 ? -19.928 15.219 -16.973 1.00 59.97 330 GLN A C 1
ATOM 2617 O O . GLN A 1 330 ? -18.800 14.850 -16.658 1.00 59.97 330 GLN A O 1
ATOM 2622 N N . ASN A 1 331 ? -20.156 15.804 -18.154 1.00 53.94 331 ASN A N 1
ATOM 2623 C CA . ASN A 1 331 ? -19.075 16.075 -19.117 1.00 53.94 331 ASN A CA 1
ATOM 2624 C C . ASN A 1 331 ? -18.152 17.227 -18.684 1.00 53.94 331 ASN A C 1
ATOM 2626 O O . ASN A 1 331 ? -17.078 17.397 -19.258 1.00 53.94 331 ASN A O 1
ATOM 2630 N N . SER A 1 332 ? -18.565 18.005 -17.684 1.00 51.97 332 SER A N 1
ATOM 2631 C CA . SER A 1 332 ? -17.790 19.076 -17.067 1.00 51.97 332 SER A CA 1
ATOM 2632 C C . SER A 1 332 ? -16.857 18.540 -15.977 1.00 51.97 332 SER A C 1
ATOM 2634 O O . SER A 1 332 ? -17.296 18.211 -14.875 1.00 51.97 332 SER A O 1
ATOM 2636 N N . ASP A 1 333 ? -15.570 18.563 -16.314 1.00 57.59 333 ASP A N 1
ATOM 2637 C CA . ASP A 1 333 ? -14.400 18.351 -15.459 1.00 57.59 333 ASP A CA 1
ATOM 2638 C C . ASP A 1 333 ? -14.140 16.902 -14.967 1.00 57.59 333 ASP A C 1
ATOM 2640 O O . ASP A 1 333 ? -14.633 16.486 -13.913 1.00 57.59 333 ASP A O 1
ATOM 2644 N N . PRO A 1 334 ? -13.353 16.097 -15.718 1.00 55.56 334 PRO A N 1
ATOM 2645 C CA . PRO A 1 334 ? -13.000 14.729 -15.333 1.00 55.56 334 PRO A CA 1
ATOM 2646 C C . PRO A 1 334 ? -12.015 14.652 -14.160 1.00 55.56 334 PRO A C 1
ATOM 2648 O O . PRO A 1 334 ? -11.871 13.576 -13.577 1.00 55.56 334 PRO A O 1
ATOM 2651 N N . ASP A 1 335 ? -11.359 15.756 -13.795 1.00 53.56 335 ASP A N 1
ATOM 2652 C CA . ASP A 1 335 ? -10.303 15.779 -12.777 1.00 53.56 335 ASP A CA 1
ATOM 2653 C C . ASP A 1 335 ? -10.858 15.695 -11.338 1.00 53.56 335 ASP A C 1
ATOM 2655 O O . ASP A 1 335 ? -10.087 15.704 -10.380 1.00 53.56 335 ASP A O 1
ATOM 2659 N N . PHE A 1 336 ? -12.184 15.553 -11.176 1.00 62.34 336 PHE A N 1
ATOM 2660 C CA . PHE A 1 336 ? -12.896 15.474 -9.890 1.00 62.34 336 PHE A CA 1
ATOM 2661 C C . PHE A 1 336 ? -13.475 14.087 -9.529 1.00 62.34 336 PHE A C 1
ATOM 2663 O O . PHE A 1 336 ? -14.160 13.952 -8.513 1.00 62.34 336 PHE A O 1
ATOM 2670 N N . ALA A 1 337 ? -13.196 13.036 -10.310 1.00 72.50 337 ALA A N 1
ATOM 2671 C CA . ALA A 1 337 ? -13.678 11.672 -10.041 1.00 72.50 337 ALA A CA 1
ATOM 2672 C C . ALA A 1 337 ? -12.596 10.597 -10.246 1.00 72.50 337 ALA A C 1
ATOM 2674 O O . ALA A 1 337 ? -11.676 10.766 -11.049 1.00 72.50 337 ALA A O 1
ATOM 2675 N N . ILE A 1 338 ? -12.719 9.460 -9.549 1.00 81.00 338 ILE A N 1
ATOM 2676 C CA . ILE A 1 338 ? -11.900 8.264 -9.825 1.00 81.00 338 ILE A CA 1
ATOM 2677 C C . ILE A 1 338 ? -12.501 7.422 -10.947 1.00 81.00 338 ILE A C 1
ATOM 2679 O O . ILE A 1 338 ? -11.757 6.896 -11.775 1.00 81.00 338 ILE A O 1
ATOM 2683 N N . LEU A 1 339 ? -13.829 7.302 -10.975 1.00 83.31 339 LEU A N 1
ATOM 2684 C CA . LEU A 1 339 ? -14.575 6.498 -11.937 1.00 83.31 339 LEU A CA 1
ATOM 2685 C C . LEU A 1 339 ? -15.491 7.403 -12.770 1.00 83.31 339 LEU A C 1
ATOM 2687 O O . LEU A 1 339 ? -16.590 7.750 -12.347 1.00 83.31 339 LEU A O 1
ATOM 2691 N N . TYR A 1 340 ? -15.082 7.772 -13.978 1.00 80.62 340 TYR A N 1
ATOM 2692 C CA . TYR A 1 340 ? -15.976 8.492 -14.889 1.00 80.62 340 TYR A CA 1
ATOM 2693 C C . TYR A 1 340 ? -16.763 7.490 -15.745 1.00 80.62 340 TYR A C 1
ATOM 2695 O O . TYR A 1 340 ? -16.162 6.702 -16.477 1.00 80.62 340 TYR A O 1
ATOM 2703 N N . ARG A 1 341 ? -18.101 7.509 -15.687 1.00 79.12 341 ARG A N 1
ATOM 2704 C CA . ARG A 1 341 ? -18.965 6.683 -16.556 1.00 79.12 341 ARG A CA 1
ATOM 2705 C C . ARG A 1 341 ? -19.478 7.529 -17.718 1.00 79.12 341 ARG A C 1
ATOM 2707 O O . ARG A 1 341 ? -20.023 8.606 -17.491 1.00 79.12 341 ARG A O 1
ATOM 2714 N N . ASN A 1 342 ? -19.340 7.037 -18.951 1.00 76.19 342 ASN A N 1
ATOM 2715 C CA . ASN A 1 342 ? -19.837 7.756 -20.127 1.00 76.19 342 ASN A CA 1
ATOM 2716 C C . ASN A 1 342 ? -21.384 7.779 -20.121 1.00 76.19 342 ASN A C 1
ATOM 2718 O O . ASN A 1 342 ? -21.995 6.709 -20.096 1.00 76.19 342 ASN A O 1
ATOM 2722 N N . PRO A 1 343 ? -22.038 8.956 -20.174 1.00 75.69 343 PRO A N 1
ATOM 2723 C CA . PRO A 1 343 ? -23.501 9.053 -20.233 1.00 75.69 343 PRO A CA 1
ATOM 2724 C C . PRO A 1 343 ? -24.101 8.459 -21.510 1.00 75.69 343 PRO A C 1
ATOM 2726 O O . PRO A 1 343 ? -25.233 7.984 -21.493 1.00 75.69 343 PRO A O 1
ATOM 2729 N N . SER A 1 344 ? -23.342 8.481 -22.608 1.00 80.50 344 SER A N 1
ATOM 2730 C CA . SER A 1 344 ? -23.760 7.972 -23.918 1.00 80.50 344 SER A CA 1
ATOM 2731 C C . SER A 1 344 ? -23.537 6.464 -24.077 1.00 80.50 344 SER A C 1
ATOM 2733 O O . SER A 1 344 ? -24.162 5.846 -24.933 1.00 80.50 344 SER A O 1
ATOM 2735 N N . ASP A 1 345 ? -22.656 5.868 -23.265 1.00 80.19 345 ASP A N 1
ATOM 2736 C CA . ASP A 1 345 ? -22.389 4.427 -23.231 1.00 80.19 345 ASP A CA 1
ATOM 2737 C C . ASP A 1 345 ? -22.018 3.987 -21.807 1.00 80.19 345 ASP A C 1
ATOM 2739 O O . ASP A 1 345 ? -20.860 4.034 -21.385 1.00 80.19 345 ASP A O 1
ATOM 2743 N N . ILE A 1 346 ? -23.015 3.496 -21.071 1.00 76.06 346 ILE A N 1
ATOM 2744 C CA . ILE A 1 346 ? -22.852 3.027 -19.689 1.00 76.06 346 ILE A CA 1
ATOM 2745 C C . ILE A 1 346 ? -21.923 1.806 -19.540 1.00 76.06 346 ILE A C 1
ATOM 2747 O O . ILE A 1 346 ? -21.613 1.429 -18.408 1.00 76.06 346 ILE A O 1
ATOM 2751 N N . THR A 1 347 ? -21.471 1.181 -20.637 1.00 79.31 347 THR A N 1
ATOM 2752 C CA . THR A 1 347 ? -20.460 0.108 -20.607 1.00 79.31 347 THR A CA 1
ATOM 2753 C C . THR A 1 347 ? -19.027 0.645 -20.496 1.00 79.31 347 THR A C 1
ATOM 2755 O O . THR A 1 347 ? -18.119 -0.091 -20.090 1.00 79.31 347 THR A O 1
ATOM 2758 N N . GLN A 1 348 ? -18.812 1.934 -20.767 1.00 81.75 348 GLN A N 1
ATOM 2759 C CA . GLN A 1 348 ? -17.521 2.594 -20.595 1.00 81.75 348 GLN A CA 1
ATOM 2760 C C . GLN A 1 348 ? -17.397 3.198 -19.188 1.00 81.75 348 GLN A C 1
ATOM 2762 O O . GLN A 1 348 ? -18.295 3.873 -18.679 1.00 81.75 348 GLN A O 1
ATOM 2767 N N . THR A 1 349 ? -16.277 2.937 -18.519 1.00 84.88 349 THR A N 1
ATOM 2768 C CA . THR A 1 349 ? -15.979 3.422 -17.162 1.00 84.88 349 THR A CA 1
ATOM 2769 C C . THR A 1 349 ? -14.476 3.643 -17.032 1.00 84.88 349 THR A C 1
ATOM 2771 O O . THR A 1 349 ? -13.700 2.700 -16.909 1.00 84.88 349 THR A O 1
ATOM 2774 N N . TYR A 1 350 ? -14.085 4.907 -17.101 1.00 86.38 350 TYR A N 1
ATOM 2775 C CA . TYR A 1 350 ? -12.714 5.387 -17.189 1.00 86.38 350 TYR A CA 1
ATOM 2776 C C . TYR A 1 350 ? -12.133 5.563 -15.784 1.00 86.38 350 TYR A C 1
ATOM 2778 O O . TYR A 1 350 ? -12.820 6.088 -14.905 1.00 86.38 350 TYR A O 1
ATOM 2786 N N . VAL A 1 351 ? -10.883 5.141 -15.571 1.00 88.19 351 VAL A N 1
ATOM 2787 C CA . VAL A 1 351 ? -10.251 5.139 -14.239 1.00 88.19 351 VAL A CA 1
ATOM 2788 C C . VAL A 1 351 ? -9.081 6.120 -14.187 1.00 88.19 351 VAL A C 1
ATOM 2790 O O . VAL A 1 351 ? -8.016 5.868 -14.751 1.00 88.19 351 VAL A O 1
ATOM 2793 N N . SER A 1 352 ? -9.269 7.254 -13.509 1.00 83.56 352 SER A N 1
ATOM 2794 C CA . SER A 1 352 ? -8.355 8.406 -13.603 1.00 83.56 352 SER A CA 1
ATOM 2795 C C . SER A 1 352 ? -7.005 8.219 -12.897 1.00 83.56 352 SER A C 1
ATOM 2797 O O . SER A 1 352 ? -6.051 8.913 -13.236 1.00 83.56 352 SER A O 1
ATOM 2799 N N . LYS A 1 353 ? -6.861 7.241 -11.987 1.00 84.94 353 LYS A N 1
ATOM 2800 C CA . LYS A 1 353 ? -5.622 7.013 -11.206 1.00 84.94 353 LYS A CA 1
ATOM 2801 C C . LYS A 1 353 ? -4.330 6.871 -12.025 1.00 84.94 353 LYS A C 1
ATOM 2803 O O . LYS A 1 353 ? -3.245 7.106 -11.504 1.00 84.94 353 LYS A O 1
ATOM 2808 N N . VAL A 1 354 ? -4.431 6.468 -13.290 1.00 84.25 354 VAL A N 1
ATOM 2809 C CA . VAL A 1 354 ? -3.282 6.218 -14.181 1.00 84.25 354 VAL A CA 1
ATOM 2810 C C . VAL A 1 354 ? -3.167 7.230 -15.329 1.00 84.25 354 VAL A C 1
ATOM 2812 O O . VAL A 1 354 ? -2.320 7.071 -16.209 1.00 84.25 354 VAL A O 1
ATOM 2815 N N . VAL A 1 355 ? -4.012 8.268 -15.344 1.00 85.12 355 VAL A N 1
ATOM 2816 C CA . VAL A 1 355 ? -4.214 9.184 -16.484 1.00 85.12 355 VAL A CA 1
ATOM 2817 C C . VAL A 1 355 ? -2.939 9.893 -16.955 1.00 85.12 355 VAL A C 1
ATOM 2819 O O . VAL A 1 355 ? -2.793 10.181 -18.141 1.00 85.12 355 VAL A O 1
ATOM 2822 N N . ASN A 1 356 ? -1.993 10.138 -16.045 1.00 86.00 356 ASN A N 1
ATOM 2823 C CA . ASN A 1 356 ? -0.728 10.833 -16.297 1.00 86.00 356 ASN A CA 1
ATOM 2824 C C . ASN A 1 356 ? 0.422 9.917 -16.778 1.00 86.00 356 ASN A C 1
ATOM 2826 O O . ASN A 1 356 ? 1.548 10.393 -16.964 1.00 86.00 356 ASN A O 1
ATOM 2830 N N . ALA A 1 357 ? 0.174 8.613 -16.948 1.00 90.19 357 ALA A N 1
ATOM 2831 C CA . ALA A 1 357 ? 1.179 7.598 -17.271 1.00 90.19 357 ALA A CA 1
ATOM 2832 C C . ALA A 1 357 ? 2.374 7.553 -16.287 1.00 90.19 357 ALA A C 1
ATOM 2834 O O . ALA A 1 357 ? 3.535 7.478 -16.698 1.00 90.19 357 ALA A O 1
ATOM 2835 N N . ASN A 1 358 ? 2.110 7.619 -14.983 1.00 88.81 358 ASN A N 1
ATOM 2836 C CA . ASN A 1 358 ? 3.071 7.271 -13.933 1.00 88.81 358 ASN A CA 1
ATOM 2837 C C . ASN A 1 358 ? 2.692 5.920 -13.307 1.00 88.81 358 ASN A C 1
ATOM 2839 O O . ASN A 1 358 ? 1.513 5.641 -13.093 1.00 88.81 358 ASN A O 1
ATOM 2843 N N . VAL A 1 359 ? 3.684 5.080 -13.003 1.00 90.56 359 VAL A N 1
ATOM 2844 C CA . VAL A 1 359 ? 3.477 3.826 -12.260 1.00 90.56 359 VAL A CA 1
ATOM 2845 C C . VAL A 1 359 ? 3.871 4.066 -10.810 1.00 90.56 359 VAL A C 1
ATOM 2847 O O . VAL A 1 359 ? 5.053 4.152 -10.480 1.00 90.56 359 VAL A O 1
ATOM 2850 N N . TYR A 1 360 ? 2.873 4.240 -9.952 1.00 89.25 360 TYR A N 1
ATOM 2851 C CA . TYR A 1 360 ? 3.061 4.568 -8.543 1.00 89.25 360 TYR A CA 1
ATOM 2852 C C . TYR A 1 360 ? 3.497 3.342 -7.744 1.00 89.25 360 TYR A C 1
ATOM 2854 O O . TYR A 1 360 ? 2.798 2.332 -7.725 1.00 89.25 360 TYR A O 1
ATOM 2862 N N . LEU A 1 361 ? 4.643 3.442 -7.070 1.00 92.19 361 LEU A N 1
ATOM 2863 C CA . LEU A 1 361 ? 5.192 2.356 -6.260 1.00 92.19 361 LEU A CA 1
ATOM 2864 C C . LEU A 1 361 ? 4.704 2.479 -4.816 1.00 92.19 361 LEU A C 1
ATOM 2866 O O . LEU A 1 361 ? 4.068 1.568 -4.292 1.00 92.19 361 LEU A O 1
ATOM 2870 N N . TYR A 1 362 ? 4.935 3.646 -4.209 1.00 92.06 362 TYR A N 1
ATOM 2871 C CA . TYR A 1 362 ? 4.585 3.925 -2.819 1.00 92.06 362 TYR A CA 1
ATOM 2872 C C . TYR A 1 362 ? 3.933 5.296 -2.659 1.00 92.06 362 TYR A C 1
ATOM 2874 O O . TYR A 1 362 ? 4.338 6.286 -3.281 1.00 92.06 362 TYR A O 1
ATOM 2882 N N . ARG A 1 363 ? 2.964 5.348 -1.748 1.00 90.12 363 ARG A N 1
ATOM 2883 C CA . ARG A 1 363 ? 2.349 6.560 -1.197 1.00 90.12 363 ARG A CA 1
ATOM 2884 C C . ARG A 1 363 ? 2.490 6.566 0.330 1.00 90.12 363 ARG A C 1
ATOM 2886 O O . ARG A 1 363 ? 2.686 5.501 0.915 1.00 90.12 363 ARG A O 1
ATOM 2893 N N . ALA A 1 364 ? 2.379 7.709 0.997 1.00 89.00 364 ALA A N 1
ATOM 2894 C CA . ALA A 1 364 ? 2.422 7.775 2.460 1.00 89.00 364 ALA A CA 1
ATOM 2895 C C . ALA A 1 364 ? 1.259 6.984 3.084 1.00 89.00 364 ALA A C 1
ATOM 2897 O O . ALA A 1 364 ? 1.470 6.196 3.998 1.00 89.00 364 ALA A O 1
ATOM 2898 N N . SER A 1 365 ? 0.075 7.036 2.482 1.00 87.12 365 SER A N 1
ATOM 2899 C CA . SER A 1 365 ? -1.066 6.151 2.743 1.00 87.12 365 SER A CA 1
ATOM 2900 C C . SER A 1 365 ? -0.728 4.654 2.663 1.00 87.12 365 SER A C 1
ATOM 2902 O O . SER A 1 365 ? -1.310 3.870 3.406 1.00 87.12 365 SER A O 1
ATOM 2904 N N . THR A 1 366 ? 0.246 4.237 1.839 1.00 90.75 366 THR A N 1
ATOM 2905 C CA . THR A 1 366 ? 0.761 2.847 1.839 1.00 90.75 366 THR A CA 1
ATOM 2906 C C . THR A 1 366 ? 1.480 2.544 3.149 1.00 90.75 366 THR A C 1
ATOM 2908 O O . THR A 1 366 ? 1.229 1.529 3.785 1.00 90.75 366 THR A O 1
ATOM 2911 N N . ILE A 1 367 ? 2.332 3.474 3.576 1.00 93.56 367 ILE A N 1
ATOM 2912 C CA . ILE A 1 367 ? 3.176 3.376 4.768 1.00 93.56 367 ILE A CA 1
ATOM 2913 C C . ILE A 1 367 ? 2.321 3.418 6.042 1.00 93.56 367 ILE A C 1
ATOM 2915 O O . ILE A 1 367 ? 2.529 2.599 6.928 1.00 93.56 367 ILE A O 1
ATOM 2919 N N . TYR A 1 368 ? 1.308 4.290 6.112 1.00 90.94 368 TYR A N 1
ATOM 2920 C CA . TYR A 1 368 ? 0.321 4.308 7.202 1.00 90.94 368 TYR A CA 1
ATOM 2921 C C . TYR A 1 368 ? -0.474 2.991 7.278 1.00 90.94 368 TYR A C 1
ATOM 2923 O O . TYR A 1 368 ? -0.679 2.457 8.368 1.00 90.94 368 TYR A O 1
ATOM 2931 N N . LEU A 1 369 ? -0.900 2.440 6.135 1.00 93.19 369 LEU A N 1
ATOM 2932 C CA . LEU A 1 369 ? -1.654 1.183 6.078 1.00 93.19 369 LEU A CA 1
ATOM 2933 C C . LEU A 1 369 ? -0.804 -0.045 6.445 1.00 93.19 369 LEU A C 1
ATOM 2935 O O . LEU A 1 369 ? -1.290 -0.930 7.151 1.00 93.19 369 LEU A O 1
ATOM 2939 N N . HIS A 1 370 ? 0.460 -0.091 6.021 1.00 96.56 370 HIS A N 1
ATOM 2940 C CA . HIS A 1 370 ? 1.408 -1.153 6.377 1.00 96.56 370 HIS A CA 1
ATOM 2941 C C . HIS A 1 370 ? 1.882 -1.034 7.841 1.00 96.56 370 HIS A C 1
ATOM 2943 O O . HIS A 1 370 ? 2.059 -2.043 8.524 1.00 96.56 370 HIS A O 1
ATOM 2949 N N . LEU A 1 371 ? 2.017 0.189 8.367 1.00 97.06 371 LEU A N 1
ATOM 2950 C CA . LEU A 1 371 ? 2.248 0.453 9.790 1.00 97.06 371 LEU A CA 1
ATOM 2951 C C . LEU A 1 371 ? 1.067 -0.021 10.648 1.00 97.06 371 LEU A C 1
ATOM 2953 O O . LEU A 1 371 ? 1.282 -0.629 11.693 1.00 97.06 371 LEU A O 1
ATOM 2957 N N . ALA A 1 372 ? -0.173 0.205 10.207 1.00 96.19 372 ALA A N 1
ATOM 2958 C CA . ALA A 1 372 ? -1.359 -0.289 10.902 1.00 96.19 372 ALA A CA 1
ATOM 2959 C C . ALA A 1 372 ? -1.450 -1.830 10.895 1.00 96.19 372 ALA A C 1
ATOM 2961 O O . ALA A 1 372 ? -1.835 -2.410 11.910 1.00 96.19 372 ALA A O 1
ATOM 2962 N N . GLU A 1 373 ? -1.036 -2.505 9.813 1.00 97.62 373 GLU A N 1
ATOM 2963 C CA . GLU A 1 373 ? -0.878 -3.971 9.787 1.00 97.62 373 GLU A CA 1
ATOM 2964 C C . GLU A 1 373 ? 0.166 -4.442 10.805 1.00 97.62 373 GLU A C 1
ATOM 2966 O O . GLU A 1 373 ? -0.139 -5.296 11.639 1.00 97.62 373 GLU A O 1
ATOM 2971 N N . ALA A 1 374 ? 1.358 -3.838 10.805 1.00 98.38 374 ALA A N 1
ATOM 2972 C CA . ALA A 1 374 ? 2.426 -4.177 11.742 1.00 98.38 374 ALA A CA 1
ATOM 2973 C C . ALA A 1 374 ? 2.013 -3.958 13.211 1.00 98.38 374 ALA A C 1
ATOM 2975 O O . ALA A 1 374 ? 2.201 -4.843 14.045 1.00 98.38 374 ALA A O 1
ATOM 2976 N N . LEU A 1 375 ? 1.381 -2.822 13.527 1.00 98.19 375 LEU A N 1
ATOM 2977 C CA . LEU A 1 375 ? 0.848 -2.527 14.861 1.00 98.19 375 LEU A CA 1
ATOM 2978 C C . LEU A 1 375 ? -0.206 -3.541 15.305 1.00 98.19 375 LEU A C 1
ATOM 2980 O O . LEU A 1 375 ? -0.186 -3.990 16.452 1.00 98.19 375 LEU A O 1
ATOM 2984 N N . ASN A 1 376 ? -1.117 -3.914 14.408 1.00 97.81 376 ASN A N 1
ATOM 2985 C CA . ASN A 1 376 ? -2.147 -4.898 14.700 1.00 97.81 376 ASN A CA 1
ATOM 2986 C C . ASN A 1 376 ? -1.548 -6.295 14.942 1.00 97.81 376 ASN A C 1
ATOM 2988 O O . ASN A 1 376 ? -1.940 -6.965 15.893 1.00 97.81 376 ASN A O 1
ATOM 2992 N N . ALA A 1 377 ? -0.558 -6.702 14.144 1.00 96.62 377 ALA A N 1
ATOM 2993 C CA . ALA A 1 377 ? 0.166 -7.962 14.315 1.00 96.62 377 ALA A CA 1
ATOM 2994 C C . ALA A 1 377 ? 1.002 -8.004 15.614 1.00 96.62 377 ALA A C 1
ATOM 2996 O O . ALA A 1 377 ? 1.093 -9.040 16.265 1.00 96.62 377 ALA A O 1
ATOM 2997 N N . MET A 1 378 ? 1.523 -6.858 16.067 1.00 96.69 378 MET A N 1
ATOM 2998 C CA . MET A 1 378 ? 2.115 -6.667 17.405 1.00 96.69 378 MET A CA 1
ATOM 2999 C C . MET A 1 378 ? 1.066 -6.595 18.541 1.00 96.69 378 MET A C 1
ATOM 3001 O O . MET A 1 378 ? 1.376 -6.202 19.670 1.00 96.69 378 MET A O 1
ATOM 3005 N N . GLU A 1 379 ? -0.187 -6.943 18.245 1.00 95.56 379 GLU A N 1
ATOM 3006 C CA . GLU A 1 379 ? -1.354 -6.896 19.123 1.00 95.56 379 GLU A CA 1
ATOM 3007 C C . GLU A 1 379 ? -1.710 -5.508 19.711 1.00 95.56 379 GLU A C 1
ATOM 3009 O O . GLU A 1 379 ? -2.333 -5.424 20.781 1.00 95.56 379 GLU A O 1
ATOM 3014 N N . TYR A 1 380 ? -1.323 -4.419 19.041 1.00 97.06 380 TYR A N 1
ATOM 3015 C CA . TYR A 1 380 ? -1.750 -3.041 19.327 1.00 97.06 380 TYR A CA 1
ATOM 3016 C C . TYR A 1 380 ? -2.923 -2.645 18.408 1.00 97.06 380 TYR A C 1
ATOM 3018 O O . TYR A 1 380 ? -2.907 -1.615 17.734 1.00 97.06 380 TYR A O 1
ATOM 3026 N N . THR A 1 381 ? -3.947 -3.501 18.350 1.00 95.81 381 THR A N 1
ATOM 3027 C CA . THR A 1 381 ? -5.153 -3.352 17.512 1.00 95.81 381 THR A CA 1
ATOM 3028 C C . THR A 1 381 ? -5.882 -2.021 17.734 1.00 95.81 381 THR A C 1
ATOM 3030 O O . THR A 1 381 ? -6.411 -1.429 16.795 1.00 95.81 381 THR A O 1
ATOM 3033 N N . ASP A 1 382 ? -5.869 -1.511 18.966 1.00 94.00 382 ASP A N 1
ATOM 3034 C CA . ASP A 1 382 ? -6.425 -0.207 19.334 1.00 94.00 382 ASP A CA 1
ATOM 3035 C C . ASP A 1 382 ? -5.632 0.964 18.727 1.00 94.00 382 ASP A C 1
ATOM 3037 O O . ASP A 1 382 ? -6.238 1.915 18.236 1.00 94.00 382 ASP A O 1
ATOM 3041 N N . ALA A 1 383 ? -4.298 0.876 18.703 1.00 95.25 383 ALA A N 1
ATOM 3042 C CA . ALA A 1 383 ? -3.420 1.831 18.030 1.00 95.25 383 ALA A CA 1
ATOM 3043 C C . ALA A 1 383 ? -3.583 1.767 16.509 1.00 95.25 383 ALA A C 1
ATOM 3045 O O . ALA A 1 383 ? -3.722 2.810 15.876 1.00 95.25 383 ALA A O 1
ATOM 3046 N N . ALA A 1 384 ? -3.624 0.561 15.934 1.00 95.38 384 ALA A N 1
ATOM 3047 C CA . ALA A 1 384 ? -3.850 0.352 14.507 1.00 95.38 384 ALA A CA 1
ATOM 3048 C C . ALA A 1 384 ? -5.172 0.994 14.054 1.00 95.38 384 ALA A C 1
ATOM 3050 O O . ALA A 1 384 ? -5.182 1.797 13.123 1.00 95.38 384 ALA A O 1
ATOM 3051 N N . PHE A 1 385 ? -6.278 0.726 14.759 1.00 90.38 385 PHE A N 1
ATOM 3052 C CA . PHE A 1 385 ? -7.561 1.374 14.481 1.00 90.38 385 PHE A CA 1
ATOM 3053 C C . PHE A 1 385 ? -7.490 2.894 14.685 1.00 90.38 385 PHE A C 1
ATOM 3055 O O . PHE A 1 385 ? -8.000 3.653 13.860 1.00 90.38 385 PHE A O 1
ATOM 3062 N N . ALA A 1 386 ? -6.826 3.365 15.748 1.00 87.25 386 ALA A N 1
ATOM 3063 C CA . ALA A 1 386 ? -6.711 4.791 16.031 1.00 87.25 386 ALA A CA 1
ATOM 3064 C C . ALA A 1 386 ? -5.935 5.565 14.954 1.00 87.25 386 ALA A C 1
ATOM 3066 O O . ALA A 1 386 ? -6.415 6.621 14.548 1.00 87.25 386 ALA A O 1
ATOM 3067 N N . ILE A 1 387 ? -4.810 5.052 14.436 1.00 87.12 387 ILE A N 1
ATOM 3068 C CA . ILE A 1 387 ? -4.056 5.759 13.385 1.00 87.12 387 ILE A CA 1
ATOM 3069 C C . ILE A 1 387 ? -4.796 5.776 12.042 1.00 87.12 387 ILE A C 1
ATOM 3071 O O . ILE A 1 387 ? -4.695 6.759 11.314 1.00 87.12 387 ILE A O 1
ATOM 3075 N N . LEU A 1 388 ? -5.613 4.761 11.731 1.00 83.38 388 LEU A N 1
ATOM 3076 C CA . LEU A 1 388 ? -6.469 4.791 10.538 1.00 83.38 388 LEU A CA 1
ATOM 3077 C C . LEU A 1 388 ? -7.647 5.767 10.689 1.00 83.38 388 LEU A C 1
ATOM 3079 O O . LEU A 1 388 ? -8.001 6.455 9.732 1.00 83.38 388 LEU A O 1
ATOM 3083 N N . LYS A 1 389 ? -8.260 5.833 11.876 1.00 80.00 389 LYS A N 1
ATOM 3084 C CA . LYS A 1 389 ? -9.447 6.659 12.165 1.00 80.00 389 LYS A CA 1
ATOM 3085 C C . LYS A 1 389 ? -9.123 8.135 12.429 1.00 80.00 389 LYS A C 1
ATOM 3087 O O . LYS A 1 389 ? -9.849 9.004 11.957 1.00 80.00 389 LYS A O 1
ATOM 3092 N N . ASN A 1 390 ? -8.075 8.413 13.202 1.00 77.19 390 ASN A N 1
ATOM 3093 C CA . ASN A 1 390 ? -7.719 9.744 13.712 1.00 77.19 390 ASN A CA 1
ATOM 3094 C C . ASN A 1 390 ? -6.340 10.248 13.251 1.00 77.19 390 ASN A C 1
ATOM 3096 O O . ASN A 1 390 ? -5.997 11.391 13.550 1.00 77.19 390 ASN A O 1
ATOM 3100 N N . GLY A 1 391 ? -5.559 9.434 12.538 1.00 81.19 391 GLY A N 1
ATOM 3101 C CA . GLY A 1 391 ? -4.200 9.791 12.140 1.00 81.19 391 GLY A CA 1
ATOM 3102 C C . GLY A 1 391 ? -3.177 9.654 13.263 1.00 81.19 391 GLY A C 1
ATOM 3103 O O . GLY A 1 391 ? -3.487 9.289 14.398 1.00 81.19 391 GLY A O 1
ATOM 3104 N N . ILE A 1 392 ? -1.929 9.969 12.929 1.00 86.06 392 ILE A N 1
ATOM 3105 C CA . ILE A 1 392 ? -0.807 9.985 13.867 1.00 86.06 392 ILE A CA 1
ATOM 3106 C C . ILE A 1 392 ? -0.687 11.403 14.430 1.00 86.06 392 ILE A C 1
ATOM 3108 O O . ILE A 1 392 ? -0.212 12.307 13.751 1.00 86.06 392 ILE A O 1
ATOM 3112 N N . SER A 1 393 ? -1.154 11.611 15.661 1.00 86.19 393 SER A N 1
ATOM 3113 C CA . SER A 1 393 ? -1.033 12.897 16.359 1.00 86.19 393 SER A CA 1
ATOM 3114 C C . SER A 1 393 ? -1.110 12.743 17.878 1.00 86.19 393 SER A C 1
ATOM 3116 O O . SER A 1 393 ? -1.614 11.748 18.399 1.00 86.19 393 SER A O 1
ATOM 3118 N N . THR A 1 394 ? -0.707 13.775 18.615 1.00 87.88 394 THR A N 1
ATOM 3119 C CA . THR A 1 394 ? -0.926 13.902 20.069 1.00 87.88 394 THR A CA 1
ATOM 3120 C C . THR A 1 394 ? -2.398 13.878 20.486 1.00 87.88 394 THR A C 1
ATOM 3122 O O . THR A 1 394 ? -2.694 13.688 21.663 1.00 87.88 394 THR A O 1
ATOM 3125 N N . TYR A 1 395 ? -3.355 13.939 19.551 1.00 84.25 395 TYR A N 1
ATOM 3126 C CA . TYR A 1 395 ? -4.744 13.619 19.876 1.00 84.25 395 TYR A CA 1
ATOM 3127 C C . TYR A 1 395 ? -4.922 12.160 20.357 1.00 84.25 395 TYR A C 1
ATOM 3129 O O . TYR A 1 395 ? -5.819 11.887 21.154 1.00 84.25 395 TYR A O 1
ATOM 3137 N N . LEU A 1 396 ? -4.039 11.231 19.976 1.00 86.88 396 LEU A N 1
ATOM 3138 C CA . LEU A 1 396 ? -4.065 9.848 20.471 1.00 86.88 396 LEU A CA 1
ATOM 3139 C C . LEU A 1 396 ? -3.882 9.762 22.003 1.00 86.88 396 LEU A C 1
ATOM 3141 O O . LEU A 1 396 ? -4.482 8.896 22.642 1.00 86.88 396 LEU A O 1
ATOM 3145 N N . GLU A 1 397 ? -3.167 10.712 22.624 1.00 87.56 397 GLU A N 1
ATOM 3146 C CA . GLU A 1 397 ? -3.056 10.837 24.091 1.00 87.56 397 GLU A CA 1
ATOM 3147 C C . GLU A 1 397 ? -4.446 11.037 24.747 1.00 87.56 397 GLU A C 1
ATOM 3149 O O . GLU A 1 397 ? -4.710 10.545 25.848 1.00 87.56 397 GLU A O 1
ATOM 3154 N N . ASN A 1 398 ? -5.378 11.690 24.038 1.00 83.44 398 ASN A N 1
ATOM 3155 C CA . ASN A 1 398 ? -6.747 11.952 24.491 1.00 83.44 398 ASN A CA 1
ATOM 3156 C C . ASN A 1 398 ? -7.717 10.774 24.290 1.00 83.44 398 ASN A C 1
ATOM 3158 O O . ASN A 1 398 ? -8.848 10.859 24.779 1.00 83.44 398 ASN A O 1
ATOM 3162 N N . LEU A 1 399 ? -7.311 9.689 23.622 1.00 84.62 399 LEU A N 1
ATOM 3163 C CA . LEU A 1 399 ? -8.137 8.494 23.390 1.00 84.62 399 LEU A CA 1
ATOM 3164 C C . LEU A 1 399 ? -7.963 7.396 24.451 1.00 84.62 399 LEU A C 1
ATOM 3166 O O . LEU A 1 399 ? -8.666 6.385 24.392 1.00 84.62 399 LEU A O 1
ATOM 3170 N N . VAL A 1 400 ? -7.051 7.561 25.415 1.00 90.31 400 VAL A N 1
ATOM 3171 C CA . VAL A 1 400 ? -6.759 6.520 26.414 1.00 90.31 400 VAL A CA 1
ATOM 3172 C C . VAL A 1 400 ? -7.943 6.298 27.362 1.00 90.31 400 VAL A C 1
ATOM 3174 O O . VAL A 1 400 ? -8.443 7.253 27.962 1.00 90.31 400 VAL A O 1
ATOM 3177 N N . ARG A 1 401 ? -8.344 5.032 27.547 1.00 89.06 401 ARG A N 1
ATOM 3178 C CA . ARG A 1 401 ? -9.295 4.551 28.566 1.00 89.06 401 ARG A CA 1
ATOM 3179 C C . ARG A 1 401 ? -8.797 4.959 29.960 1.00 89.06 401 ARG A C 1
ATOM 3181 O O . ARG A 1 401 ? -7.920 4.314 30.530 1.00 89.06 401 ARG A O 1
ATOM 3188 N N . LYS A 1 402 ? -9.346 6.053 30.488 1.00 87.19 402 LYS A N 1
ATOM 3189 C CA . LYS A 1 402 ? -9.097 6.597 31.833 1.00 87.19 402 LYS A CA 1
ATOM 3190 C C . LYS A 1 402 ? -10.448 6.951 32.465 1.00 87.19 402 LYS A C 1
ATOM 3192 O O . LYS A 1 402 ? -11.321 7.404 31.719 1.00 87.19 402 LYS A O 1
ATOM 3197 N N . PRO A 1 403 ? -10.642 6.751 33.781 1.00 89.38 403 PRO A N 1
ATOM 3198 C CA . PRO A 1 403 ? -11.884 7.132 34.438 1.00 89.38 403 PRO A CA 1
ATOM 3199 C C . PRO A 1 403 ? -12.178 8.627 34.300 1.00 89.38 403 PRO A C 1
ATOM 3201 O O . PRO A 1 403 ? -11.260 9.450 34.327 1.00 89.38 403 PRO A O 1
ATOM 3204 N N . THR A 1 404 ? -13.455 8.970 34.186 1.00 85.00 404 THR A N 1
ATOM 3205 C CA . THR A 1 404 ? -13.938 10.347 34.279 1.00 85.00 404 THR A CA 1
ATOM 3206 C C . THR A 1 404 ? -13.750 10.848 35.708 1.00 85.00 404 THR A C 1
ATOM 3208 O O . THR A 1 404 ? -14.041 10.131 36.667 1.00 85.00 404 THR A O 1
ATOM 3211 N N . ILE A 1 405 ? -13.258 12.078 35.850 1.00 87.62 405 ILE A N 1
ATOM 3212 C CA . ILE A 1 405 ? -12.994 12.721 37.140 1.00 87.62 405 ILE A CA 1
ATOM 3213 C C . ILE A 1 405 ? -13.927 13.929 37.275 1.00 87.62 405 ILE A C 1
ATOM 3215 O O . ILE A 1 405 ? -14.142 14.646 36.297 1.00 87.62 405 ILE A O 1
ATOM 3219 N N . ASP A 1 406 ? -14.505 14.128 38.458 1.00 86.38 406 ASP A N 1
ATOM 3220 C CA . ASP A 1 406 ? -15.368 15.272 38.760 1.00 86.38 406 ASP A CA 1
ATOM 3221 C C . ASP A 1 406 ? -14.578 16.556 39.095 1.00 86.38 406 ASP A C 1
ATOM 3223 O O . ASP A 1 406 ? -13.346 16.583 39.131 1.00 86.38 406 ASP A O 1
ATOM 3227 N N . SER A 1 407 ? -15.297 17.651 39.360 1.00 87.81 407 SER A N 1
ATOM 3228 C CA . SER A 1 407 ? -14.712 18.940 39.757 1.00 87.81 407 SER A CA 1
ATOM 3229 C C . SER A 1 407 ? -14.013 18.932 41.125 1.00 87.81 407 SER A C 1
ATOM 3231 O O . SER A 1 407 ? -13.369 19.917 41.476 1.00 87.81 407 SER A O 1
ATOM 3233 N N . GLU A 1 408 ? -14.139 17.855 41.903 1.00 89.50 408 GLU A N 1
ATOM 3234 C CA . GLU A 1 408 ? -13.512 17.672 43.218 1.00 89.50 408 GLU A CA 1
ATOM 3235 C C . GLU A 1 408 ? -12.302 16.718 43.162 1.00 89.50 408 GLU A C 1
ATOM 3237 O O . GLU A 1 408 ? -11.660 16.469 44.184 1.00 89.50 408 GLU A O 1
ATOM 3242 N N . GLY A 1 409 ? -11.965 16.191 41.978 1.00 88.12 409 GLY A N 1
ATOM 3243 C CA . GLY A 1 409 ? -10.850 15.265 41.774 1.00 88.12 409 GLY A CA 1
ATOM 3244 C C . GLY A 1 409 ? -11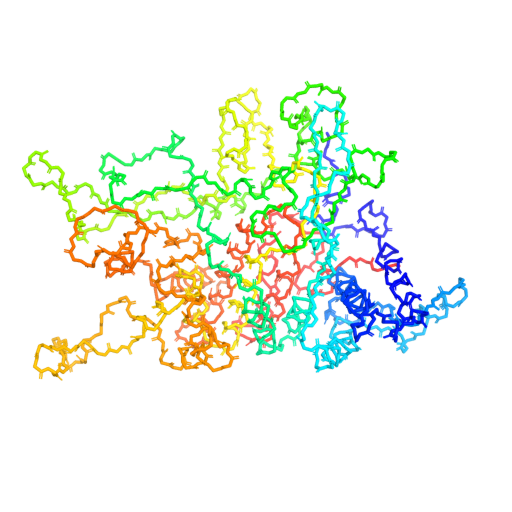.181 13.793 42.048 1.00 88.12 409 GLY A C 1
ATOM 3245 O O . GLY A 1 409 ? -10.263 12.973 42.121 1.00 88.12 409 GLY A O 1
ATOM 3246 N N . LYS A 1 410 ? -12.460 13.430 42.203 1.00 90.62 410 LYS A N 1
ATOM 3247 C CA . LYS A 1 410 ? -12.904 12.053 42.476 1.00 90.62 410 LYS A CA 1
ATOM 3248 C C . LYS A 1 410 ? -13.284 11.330 41.188 1.00 90.62 410 LYS A C 1
ATOM 3250 O O . LYS A 1 410 ? -13.732 11.938 40.221 1.00 90.62 410 LYS A O 1
ATOM 3255 N N . ILE A 1 411 ? -13.142 10.006 41.192 1.00 92.88 411 ILE A N 1
ATOM 3256 C CA . ILE A 1 411 ? -13.595 9.151 40.090 1.00 92.88 411 ILE A CA 1
ATOM 3257 C C . ILE A 1 411 ? -15.128 9.122 40.068 1.00 92.88 411 ILE A C 1
ATOM 3259 O O . ILE A 1 411 ? -15.758 8.730 41.051 1.00 92.88 411 ILE A O 1
ATOM 3263 N N . VAL A 1 412 ? -15.714 9.480 38.926 1.00 91.62 412 VAL A N 1
ATOM 3264 C CA . VAL A 1 412 ? -17.144 9.305 38.651 1.00 91.62 412 VAL A CA 1
ATOM 3265 C C . VAL A 1 412 ? -17.429 7.814 38.463 1.00 91.62 412 VAL A C 1
ATOM 3267 O O . VAL A 1 412 ? -16.701 7.128 37.743 1.00 91.62 412 VAL A O 1
ATOM 3270 N N . LEU A 1 413 ? -18.493 7.310 39.086 1.00 93.25 413 LEU A N 1
ATOM 3271 C CA . LEU A 1 413 ? -18.942 5.923 38.947 1.00 93.25 413 LEU A CA 1
ATOM 3272 C C . LEU A 1 413 ? -20.207 5.833 38.083 1.00 93.25 413 LEU A C 1
ATOM 3274 O O . LEU A 1 413 ? -20.998 6.774 38.018 1.00 93.25 413 LEU A O 1
ATOM 3278 N N . ASN A 1 414 ? -20.391 4.685 37.438 1.00 89.69 414 ASN A N 1
ATOM 3279 C CA . ASN A 1 414 ? -21.651 4.261 36.835 1.00 89.69 414 ASN A CA 1
ATOM 3280 C C . ASN A 1 414 ? -22.622 3.756 37.925 1.00 89.69 414 ASN A C 1
ATOM 3282 O O . ASN A 1 414 ? -22.233 3.549 39.076 1.00 89.69 414 ASN A O 1
ATOM 3286 N N . GLU A 1 415 ? -23.881 3.496 37.560 1.00 92.00 415 GLU A N 1
ATOM 3287 C CA . GLU A 1 415 ? -24.914 2.981 38.483 1.00 92.00 415 GLU A CA 1
ATOM 3288 C C . GLU A 1 415 ? -24.576 1.603 39.089 1.00 92.00 415 GLU A C 1
ATOM 3290 O O . GLU A 1 415 ? -25.045 1.275 40.177 1.00 92.00 415 GLU A O 1
ATOM 3295 N N . ASP A 1 416 ? -23.727 0.811 38.424 1.00 92.06 416 ASP A N 1
ATOM 3296 C CA . ASP A 1 416 ? -23.220 -0.482 38.909 1.00 92.06 416 ASP A CA 1
ATOM 3297 C C . ASP A 1 416 ? -21.990 -0.364 39.839 1.00 92.06 416 ASP A C 1
ATOM 3299 O O . ASP A 1 416 ? -21.449 -1.374 40.294 1.00 92.06 416 ASP A O 1
ATOM 3303 N N . GLY A 1 417 ? -21.535 0.861 40.126 1.00 89.38 417 GLY A N 1
ATOM 3304 C CA . GLY A 1 417 ? -20.354 1.142 40.943 1.00 89.38 417 GLY A CA 1
ATOM 3305 C C . GLY A 1 417 ? -19.013 1.001 40.213 1.00 89.38 417 GLY A C 1
ATOM 3306 O O . GLY A 1 417 ? -17.968 1.203 40.836 1.00 89.38 417 GLY A O 1
ATOM 3307 N N . THR A 1 418 ? -18.993 0.686 38.914 1.00 91.94 418 THR A N 1
ATOM 3308 C CA . THR A 1 418 ? -17.754 0.683 38.119 1.00 91.94 418 THR A CA 1
ATOM 3309 C C . THR A 1 418 ? -17.303 2.111 37.780 1.00 91.94 418 THR A C 1
ATOM 3311 O O . THR A 1 418 ? -18.142 3.005 37.661 1.00 91.94 418 THR A O 1
ATOM 3314 N N . PRO A 1 419 ? -15.994 2.377 37.595 1.00 92.44 419 PRO A N 1
ATOM 3315 C CA . PRO A 1 419 ? -15.522 3.674 37.116 1.00 92.44 419 PRO A CA 1
ATOM 3316 C C . PRO A 1 419 ? -16.136 4.038 35.760 1.00 92.44 419 PRO A C 1
ATOM 3318 O O . PRO A 1 419 ? -15.970 3.302 34.783 1.00 92.44 419 PRO A O 1
ATOM 3321 N N . LYS A 1 420 ? -16.792 5.200 35.673 1.00 89.19 420 LYS A N 1
ATOM 3322 C CA . LYS A 1 420 ? -17.253 5.746 34.395 1.00 89.19 420 LYS A CA 1
ATOM 3323 C C . LYS A 1 420 ? -16.034 6.022 33.520 1.00 89.19 420 LYS A C 1
ATOM 3325 O O . LYS A 1 420 ? -15.107 6.706 33.943 1.00 89.19 420 LYS A O 1
ATOM 3330 N N . ILE A 1 421 ? -16.047 5.514 32.293 1.00 84.62 421 ILE A N 1
ATOM 3331 C CA . ILE A 1 421 ? -15.084 5.854 31.241 1.00 84.62 421 ILE A CA 1
ATOM 3332 C C . ILE A 1 421 ? -15.898 6.418 30.081 1.00 84.62 421 ILE A C 1
ATOM 3334 O O . ILE A 1 421 ? -16.891 5.813 29.679 1.00 84.62 421 ILE A O 1
ATOM 3338 N N . GLU A 1 422 ? -15.508 7.575 29.545 1.00 77.00 422 GLU A N 1
ATOM 3339 C CA . GLU A 1 422 ? -16.253 8.161 28.429 1.00 77.00 422 GLU A CA 1
ATOM 3340 C C . GLU A 1 422 ? -16.187 7.265 27.170 1.00 77.00 422 GLU A C 1
ATOM 3342 O O . GLU A 1 422 ? -15.087 6.841 26.802 1.00 77.00 422 GLU A O 1
ATOM 3347 N N . PRO A 1 423 ? -17.306 6.998 26.460 1.00 70.88 423 PRO A N 1
ATOM 3348 C CA . PRO A 1 423 ? -17.377 5.942 25.434 1.00 70.88 423 PRO A CA 1
ATOM 3349 C C . PRO A 1 423 ? -16.380 6.053 24.271 1.00 70.88 423 PRO A C 1
ATOM 3351 O O . PRO A 1 423 ? -16.022 5.055 23.654 1.00 70.88 423 PRO A O 1
ATOM 3354 N N . TYR A 1 424 ? -15.916 7.264 23.964 1.00 73.62 424 TYR A N 1
ATOM 3355 C CA . TYR A 1 424 ? -14.947 7.538 22.898 1.00 73.62 424 TYR A CA 1
ATOM 3356 C C . TYR A 1 424 ? -13.484 7.308 23.309 1.00 73.62 424 TYR A C 1
ATOM 3358 O O . TYR A 1 424 ? -12.581 7.438 22.480 1.00 73.62 424 TYR A O 1
ATOM 3366 N N . LYS A 1 425 ? -13.226 6.966 24.576 1.00 82.25 425 LYS A N 1
ATOM 3367 C CA . LYS A 1 425 ? -11.916 6.537 25.070 1.00 82.25 425 LYS A CA 1
ATOM 3368 C C . LYS A 1 425 ? -11.781 5.036 24.816 1.00 82.25 425 LYS A C 1
ATOM 3370 O O . LYS A 1 425 ? -12.411 4.241 25.506 1.00 82.25 425 LYS A O 1
ATOM 3375 N N . TYR A 1 426 ? -10.967 4.632 23.843 1.00 85.44 426 TYR A N 1
ATOM 3376 C CA . TYR A 1 426 ? -10.796 3.214 23.492 1.00 85.44 426 TYR A CA 1
ATOM 3377 C C . TYR A 1 426 ? -9.349 2.710 23.491 1.00 85.44 426 TYR A C 1
ATOM 3379 O O . TYR A 1 426 ? -9.161 1.495 23.576 1.00 85.44 426 TYR A O 1
ATOM 3387 N N . MET A 1 427 ? -8.343 3.590 23.456 1.00 91.19 427 MET A N 1
ATOM 3388 C CA . MET A 1 427 ? -6.932 3.182 23.483 1.00 91.19 427 MET A CA 1
ATOM 3389 C C . MET A 1 427 ? -6.481 2.753 24.884 1.00 91.19 427 MET A C 1
ATOM 3391 O O . MET A 1 427 ? -6.966 3.248 25.901 1.00 91.19 427 MET A O 1
ATOM 3395 N N . SER A 1 428 ? -5.511 1.853 24.946 1.00 94.81 428 SER A N 1
ATOM 3396 C CA . SER A 1 428 ? -4.799 1.465 26.159 1.00 94.81 428 SER A CA 1
ATOM 3397 C C . SER A 1 428 ? -3.602 2.387 26.418 1.00 94.81 428 SER A C 1
ATOM 3399 O O . SER A 1 428 ? -3.043 2.982 25.495 1.00 94.81 428 SER A O 1
ATOM 3401 N N . GLN A 1 429 ? -3.172 2.489 27.681 1.00 95.62 429 GLN A N 1
ATOM 3402 C CA . GLN A 1 429 ? -1.965 3.252 28.027 1.00 95.62 429 GLN A CA 1
ATOM 3403 C C . GLN A 1 429 ? -0.721 2.624 27.368 1.00 95.62 429 GLN A C 1
ATOM 3405 O O . GLN A 1 429 ? 0.030 3.349 26.731 1.00 95.62 429 GLN A O 1
ATOM 3410 N N . LYS A 1 430 ? -0.610 1.280 27.353 1.00 96.44 430 LYS A N 1
ATOM 3411 C CA . LYS A 1 430 ? 0.453 0.514 26.660 1.00 96.44 430 LYS A CA 1
ATOM 3412 C C . LYS A 1 430 ? 0.649 0.958 25.200 1.00 96.44 430 LYS A C 1
ATOM 3414 O O . LYS A 1 430 ? 1.777 1.040 24.721 1.00 96.44 430 LYS A O 1
ATOM 3419 N N . SER A 1 431 ? -0.447 1.234 24.492 1.00 97.25 431 SER A N 1
ATOM 3420 C CA . SER A 1 431 ? -0.425 1.692 23.099 1.00 97.25 431 SER A CA 1
ATOM 3421 C C . SER A 1 431 ? 0.119 3.113 22.954 1.00 97.25 431 SER A C 1
ATOM 3423 O O . SER A 1 431 ? 0.908 3.368 22.050 1.00 97.25 431 SER A O 1
ATOM 3425 N N . VAL A 1 432 ? -0.235 4.025 23.863 1.00 96.06 432 VAL A N 1
ATOM 3426 C CA . VAL A 1 432 ? 0.330 5.387 23.891 1.00 96.06 432 VAL A CA 1
ATOM 3427 C C . VAL A 1 432 ? 1.788 5.390 24.357 1.00 96.06 432 VAL A C 1
ATOM 3429 O O . VAL A 1 432 ? 2.595 6.106 23.774 1.00 96.06 432 VAL A O 1
ATOM 3432 N N . ASP A 1 433 ? 2.160 4.546 25.321 1.00 97.00 433 ASP A N 1
ATOM 3433 C CA . ASP A 1 433 ? 3.543 4.411 25.799 1.00 97.00 433 ASP A CA 1
ATOM 3434 C C . ASP A 1 433 ? 4.475 3.947 24.665 1.00 97.00 433 ASP A C 1
ATOM 3436 O O . ASP A 1 433 ? 5.551 4.509 24.463 1.00 97.00 433 ASP A O 1
ATOM 3440 N N . MET A 1 434 ? 4.031 2.970 23.865 1.00 97.50 434 MET A N 1
ATOM 3441 C CA . MET A 1 434 ? 4.735 2.481 22.673 1.00 97.50 434 MET A CA 1
ATOM 3442 C C . MET A 1 434 ? 4.861 3.564 21.582 1.00 97.50 434 MET A C 1
ATOM 3444 O O . MET A 1 434 ? 5.950 3.744 21.032 1.00 97.50 434 MET A O 1
ATOM 3448 N N . LEU A 1 435 ? 3.803 4.350 21.337 1.00 96.88 435 LEU A N 1
ATOM 3449 C CA . LEU A 1 435 ? 3.821 5.507 20.422 1.00 96.88 435 LEU A CA 1
ATOM 3450 C C . LEU A 1 435 ? 4.603 6.723 20.977 1.00 96.88 435 LEU A C 1
ATOM 3452 O O . LEU A 1 435 ? 4.852 7.693 20.261 1.00 96.88 435 LEU A O 1
ATOM 3456 N N . GLY A 1 436 ? 4.988 6.700 22.254 1.00 95.94 436 GLY A N 1
ATOM 3457 C CA . GLY A 1 436 ? 5.890 7.674 22.874 1.00 95.94 436 GLY A CA 1
ATOM 3458 C C . GLY A 1 436 ? 7.357 7.236 22.906 1.00 95.94 436 GLY A C 1
ATOM 3459 O O . GLY A 1 436 ? 8.224 8.077 23.140 1.00 95.94 436 GLY A O 1
ATOM 3460 N N . THR A 1 437 ? 7.646 5.947 22.681 1.00 94.81 437 THR A N 1
ATOM 3461 C CA . THR A 1 437 ? 8.973 5.344 22.910 1.00 94.81 437 THR A CA 1
ATOM 3462 C C . THR A 1 437 ? 9.494 4.552 21.708 1.00 94.81 437 THR A C 1
ATOM 3464 O O . THR A 1 437 ? 10.418 5.015 21.047 1.00 94.81 437 THR A O 1
ATOM 3467 N N . THR A 1 438 ? 8.921 3.382 21.405 1.00 95.50 438 THR A N 1
ATOM 3468 C CA . THR A 1 438 ? 9.351 2.510 20.294 1.00 95.50 438 THR A CA 1
ATOM 3469 C C . THR A 1 438 ? 9.111 3.158 18.934 1.00 95.50 438 THR A C 1
ATOM 3471 O O . THR A 1 438 ? 9.987 3.130 18.076 1.00 95.50 438 THR A O 1
ATOM 3474 N N . LEU A 1 439 ? 7.933 3.756 18.741 1.00 96.62 439 LEU A N 1
ATOM 3475 C CA . LEU A 1 439 ? 7.546 4.447 17.511 1.00 96.62 439 LEU A CA 1
ATOM 3476 C C . LEU A 1 439 ? 7.292 5.917 17.872 1.00 96.62 439 LEU A C 1
ATOM 3478 O O . LEU A 1 439 ? 6.161 6.255 18.207 1.00 96.62 439 LEU A O 1
ATOM 3482 N N . PRO A 1 440 ? 8.321 6.785 17.904 1.00 95.44 440 PRO A N 1
ATOM 3483 C CA . PRO A 1 440 ? 8.380 7.945 18.806 1.00 95.44 440 PRO A CA 1
ATOM 3484 C C . PRO A 1 440 ? 7.522 9.164 18.402 1.00 95.44 440 PRO A C 1
ATOM 3486 O O . PRO A 1 440 ? 7.862 10.295 18.752 1.00 95.44 440 PRO A O 1
ATOM 3489 N N . PHE A 1 441 ? 6.403 8.967 17.705 1.00 94.56 441 PHE A N 1
ATOM 3490 C CA . PHE A 1 441 ? 5.496 10.013 17.218 1.00 94.56 441 PHE A CA 1
ATOM 3491 C C . PHE A 1 441 ? 5.018 10.983 18.314 1.00 94.56 441 PHE A C 1
ATOM 3493 O O . PHE A 1 441 ? 4.896 12.180 18.070 1.00 94.56 441 PHE A O 1
ATOM 3500 N N . LEU A 1 442 ? 4.767 10.477 19.527 1.00 94.25 442 LEU A N 1
ATOM 3501 C CA . LEU A 1 442 ? 4.275 11.252 20.677 1.00 94.25 442 LEU A CA 1
ATOM 3502 C C . LEU A 1 442 ? 5.405 11.777 21.585 1.00 94.25 442 LEU A C 1
ATOM 3504 O O . LEU A 1 442 ? 5.146 12.486 22.562 1.00 94.25 442 LEU A O 1
ATOM 3508 N N . SER A 1 443 ? 6.660 11.434 21.276 1.00 95.12 443 SER A N 1
ATOM 3509 C CA . SER A 1 443 ? 7.832 11.856 22.049 1.00 95.12 443 SER A CA 1
ATOM 3510 C C . SER A 1 443 ? 8.040 13.375 22.006 1.00 95.12 443 SER A C 1
ATOM 3512 O O . SER A 1 443 ? 7.585 14.066 21.094 1.00 95.12 443 SER A O 1
ATOM 3514 N N . ALA A 1 444 ? 8.817 13.901 22.955 1.00 94.38 444 ALA A N 1
ATOM 3515 C CA . ALA A 1 444 ? 9.176 15.321 22.995 1.00 94.38 444 ALA A CA 1
ATOM 3516 C C . ALA A 1 444 ? 9.901 15.827 21.727 1.00 94.38 444 ALA A C 1
ATOM 3518 O O . ALA A 1 444 ? 9.891 17.026 21.475 1.00 94.38 444 ALA A O 1
ATOM 3519 N N . GLN A 1 445 ? 10.504 14.937 20.927 1.00 93.56 445 GLN A N 1
ATOM 3520 C CA . GLN A 1 445 ? 11.157 15.294 19.663 1.00 93.56 445 GLN A CA 1
ATOM 3521 C C . GLN A 1 445 ? 10.155 15.517 18.520 1.00 93.56 445 GLN A C 1
ATOM 3523 O O . GLN A 1 445 ? 10.359 16.411 17.704 1.00 93.56 445 GLN A O 1
ATOM 3528 N N . TYR A 1 446 ? 9.096 14.705 18.444 1.00 93.19 446 TYR A N 1
ATOM 3529 C CA . TYR A 1 446 ? 8.209 14.652 17.274 1.00 93.19 446 TYR A CA 1
ATOM 3530 C C . TYR A 1 446 ? 6.786 15.167 17.534 1.00 93.19 446 TYR A C 1
ATOM 3532 O O . TYR A 1 446 ? 6.038 15.377 16.580 1.00 93.19 446 TYR A O 1
ATOM 3540 N N . ARG A 1 447 ? 6.408 15.450 18.789 1.00 91.12 447 ARG A N 1
ATOM 3541 C CA . ARG A 1 447 ? 5.045 15.891 19.140 1.00 91.12 447 ARG A CA 1
ATOM 3542 C C . ARG A 1 447 ? 4.599 17.226 18.533 1.00 91.12 447 ARG A C 1
ATOM 3544 O O . ARG A 1 447 ? 3.399 17.445 18.413 1.00 91.12 447 ARG A O 1
ATOM 3551 N N . GLU A 1 448 ? 5.537 18.085 18.131 1.00 89.31 448 GLU A N 1
ATOM 3552 C CA . GLU A 1 448 ? 5.239 19.337 17.415 1.00 89.31 448 GLU A CA 1
ATOM 3553 C C . GLU A 1 448 ? 4.987 19.110 15.914 1.00 89.31 448 GLU A C 1
ATOM 3555 O O . GLU A 1 448 ? 4.218 19.848 15.303 1.00 89.31 448 GLU A O 1
ATOM 3560 N N . ILE A 1 449 ? 5.565 18.054 15.330 1.00 87.62 449 ILE A N 1
ATOM 3561 C CA . ILE A 1 449 ? 5.274 17.601 13.959 1.00 87.62 449 ILE A CA 1
ATOM 3562 C C . ILE A 1 449 ? 3.916 16.886 13.961 1.00 87.62 449 ILE A C 1
ATOM 3564 O O . ILE A 1 449 ? 2.986 17.296 13.273 1.00 87.62 449 ILE A O 1
ATOM 3568 N N . PHE A 1 450 ? 3.750 15.886 14.831 1.00 87.31 450 PHE A N 1
ATOM 3569 C CA . PHE A 1 450 ? 2.498 15.146 15.029 1.00 87.31 450 PHE A CA 1
ATOM 3570 C C . PHE A 1 450 ? 1.620 15.809 16.105 1.00 87.31 450 PHE A C 1
ATOM 3572 O O . PHE A 1 450 ? 1.177 15.189 17.078 1.00 87.31 450 PHE A O 1
ATOM 3579 N N . ASN A 1 451 ? 1.390 17.112 15.955 1.00 84.50 451 ASN A N 1
ATOM 3580 C CA . ASN A 1 451 ? 0.611 17.908 16.899 1.00 84.50 451 ASN A CA 1
ATOM 3581 C C . ASN A 1 451 ? -0.910 17.668 16.751 1.00 84.50 451 ASN A C 1
ATOM 3583 O O . ASN A 1 451 ? -1.398 17.206 15.724 1.00 84.50 451 ASN A O 1
ATOM 3587 N N . ALA A 1 452 ? -1.684 17.990 17.790 1.00 77.31 452 ALA A N 1
ATOM 3588 C CA . ALA A 1 452 ? -3.137 17.784 17.824 1.00 77.31 452 ALA A CA 1
ATOM 3589 C C . ALA A 1 452 ? -3.954 18.922 17.171 1.00 77.31 452 ALA A C 1
ATOM 3591 O O . ALA A 1 452 ? -5.150 19.038 17.453 1.00 77.31 452 ALA A O 1
ATOM 3592 N N . ASN A 1 453 ? -3.332 19.778 16.350 1.00 71.62 453 ASN A N 1
ATOM 3593 C CA . ASN A 1 453 ? -4.064 20.789 15.584 1.00 71.62 453 ASN A CA 1
ATOM 3594 C C . ASN A 1 453 ? -4.843 20.161 14.427 1.00 71.62 453 ASN A C 1
ATOM 3596 O O . ASN A 1 453 ? -5.872 20.692 14.038 1.00 71.62 453 ASN A O 1
ATOM 3600 N N . ASP A 1 454 ? -4.362 19.043 13.890 1.00 63.56 454 ASP A N 1
ATOM 3601 C CA . ASP A 1 454 ? -4.756 18.544 12.579 1.00 63.56 454 ASP A CA 1
ATOM 3602 C C . ASP A 1 454 ? -4.867 17.011 12.642 1.00 63.56 454 ASP A C 1
ATOM 3604 O O . ASP A 1 454 ? -3.881 16.280 12.712 1.00 63.56 454 ASP A O 1
ATOM 3608 N N . VAL A 1 455 ? -6.109 16.522 12.738 1.00 70.19 455 VAL A N 1
ATOM 3609 C CA . VAL A 1 455 ? -6.441 15.145 13.150 1.00 70.19 455 VAL A CA 1
ATOM 3610 C C . VAL A 1 455 ? -7.082 14.404 11.974 1.00 70.19 455 VAL A C 1
ATOM 3612 O O . VAL A 1 455 ? -8.299 14.440 11.794 1.00 70.19 455 VAL A O 1
ATOM 3615 N N . TYR A 1 456 ? -6.253 13.747 11.159 1.00 70.00 456 TYR A N 1
ATOM 3616 C CA . TYR A 1 456 ? -6.648 13.207 9.854 1.00 70.00 456 TYR A CA 1
ATOM 3617 C C . TYR A 1 456 ? -6.463 11.692 9.734 1.00 70.00 456 TYR A C 1
ATOM 3619 O O . TYR A 1 456 ? -5.344 11.188 9.744 1.00 70.00 456 TYR A O 1
ATOM 3627 N N . GLY A 1 457 ? -7.569 10.967 9.561 1.00 71.81 457 GLY A N 1
ATOM 3628 C CA . GLY A 1 457 ? -7.553 9.541 9.231 1.00 71.81 457 GLY A CA 1
ATOM 3629 C C . GLY A 1 457 ? -7.613 9.245 7.725 1.00 71.81 457 GLY A C 1
ATOM 3630 O O . GLY A 1 457 ? -7.871 10.126 6.899 1.00 71.81 457 GLY A O 1
ATOM 3631 N N . ILE A 1 458 ? -7.455 7.960 7.402 1.00 69.38 458 ILE A N 1
ATOM 3632 C CA . ILE A 1 458 ? -7.501 7.383 6.043 1.00 69.38 458 ILE A CA 1
ATOM 3633 C C . ILE A 1 458 ? -8.546 6.262 5.883 1.00 69.38 458 ILE A C 1
ATOM 3635 O O . ILE A 1 458 ? -8.727 5.726 4.792 1.00 69.38 458 ILE A O 1
ATOM 3639 N N . HIS A 1 459 ? -9.215 5.879 6.973 1.00 67.75 459 HIS A N 1
ATOM 3640 C CA . HIS A 1 459 ? -10.227 4.821 6.989 1.00 67.75 459 HIS A CA 1
ATOM 3641 C C . HIS A 1 459 ? -11.525 5.283 6.305 1.00 67.75 459 HIS A C 1
ATOM 3643 O O . HIS A 1 459 ? -12.022 6.364 6.608 1.00 67.75 459 HIS A O 1
ATOM 3649 N N . ALA A 1 460 ? -12.134 4.438 5.465 1.00 54.09 460 ALA A N 1
ATOM 3650 C CA . ALA A 1 460 ? -13.429 4.690 4.808 1.00 54.09 460 ALA A CA 1
ATOM 3651 C C . ALA A 1 460 ? -14.520 5.206 5.753 1.00 54.09 460 ALA A C 1
ATOM 3653 O O . ALA A 1 460 ? -15.362 6.031 5.403 1.00 54.09 460 ALA A O 1
ATOM 3654 N N . HIS A 1 461 ? -14.521 4.652 6.960 1.00 51.62 461 HIS A N 1
ATOM 3655 C CA . HIS A 1 461 ? -15.473 4.970 7.995 1.00 51.62 461 HIS A CA 1
ATOM 3656 C C . HIS A 1 461 ? -14.913 6.151 8.806 1.00 51.62 461 HIS A C 1
ATOM 3658 O O . HIS A 1 461 ? -13.765 6.136 9.246 1.00 51.62 461 HIS A O 1
ATOM 3664 N N . GLY A 1 462 ? -15.721 7.196 8.994 1.00 50.00 462 GLY A N 1
ATOM 3665 C CA . GLY A 1 462 ? -15.550 8.227 10.026 1.00 50.00 462 GLY A CA 1
ATOM 3666 C C . GLY A 1 462 ? -14.234 9.023 10.110 1.00 50.00 462 GLY A C 1
ATOM 3667 O O . GLY A 1 462 ? -14.088 9.778 11.069 1.00 50.00 462 GLY A O 1
ATOM 3668 N N . SER A 1 463 ? -13.312 8.954 9.143 1.00 52.81 463 SER A N 1
ATOM 3669 C CA . SER A 1 463 ? -12.074 9.763 9.103 1.00 52.81 463 SER A CA 1
ATOM 3670 C C . SER A 1 463 ? -12.308 11.252 8.755 1.00 52.81 463 SER A C 1
ATOM 3672 O O . SER A 1 463 ? -11.513 11.873 8.050 1.00 52.81 463 SER A O 1
ATOM 3674 N N . CYS A 1 464 ? -13.476 11.794 9.106 1.00 45.78 464 CYS A N 1
ATOM 3675 C CA . CYS A 1 464 ? -14.200 12.742 8.253 1.00 45.78 464 CYS A CA 1
ATOM 3676 C C . CYS A 1 464 ? -14.988 13.821 9.022 1.00 45.78 464 CYS A C 1
ATOM 3678 O O . CYS A 1 464 ? -16.137 14.116 8.689 1.00 45.78 464 CYS A O 1
ATOM 3680 N N . THR A 1 465 ? -14.361 14.458 10.012 1.00 42.69 465 THR A N 1
ATOM 3681 C CA . THR A 1 465 ? -14.838 15.712 10.628 1.00 42.69 465 THR A CA 1
ATOM 3682 C C . THR A 1 465 ? -13.703 16.744 10.705 1.00 42.69 465 THR A C 1
ATOM 3684 O O . THR A 1 465 ? -12.533 16.374 10.719 1.00 42.69 465 THR A O 1
ATOM 3687 N N . TYR A 1 466 ? -14.042 18.044 10.718 1.00 40.94 466 TYR A N 1
ATOM 3688 C CA . TYR A 1 466 ? -13.106 19.187 10.646 1.00 40.94 466 TYR A CA 1
ATOM 3689 C C . TYR A 1 466 ? -13.696 20.387 11.455 1.00 40.94 466 TYR A C 1
ATOM 3691 O O . TYR A 1 466 ? -14.695 20.943 11.007 1.00 40.94 466 TYR A O 1
ATOM 3699 N N . ASN A 1 467 ? -13.179 20.732 12.662 1.00 41.00 467 ASN A N 1
ATOM 3700 C CA . ASN A 1 467 ? -13.696 21.810 13.569 1.00 41.00 467 ASN A CA 1
ATOM 3701 C C . ASN A 1 467 ? -12.596 22.582 14.365 1.00 41.00 467 ASN A C 1
ATOM 3703 O O . ASN A 1 467 ? -11.849 21.944 15.099 1.00 41.00 467 ASN A O 1
ATOM 3707 N N . VAL A 1 468 ? -12.555 23.925 14.279 1.00 31.77 468 VAL A N 1
ATOM 3708 C CA . VAL A 1 468 ? -11.355 24.802 14.087 1.00 31.77 468 VAL A CA 1
ATOM 3709 C C . VAL A 1 468 ? -10.311 24.972 15.204 1.00 31.77 468 VAL A C 1
ATOM 3711 O O . VAL A 1 468 ? -10.601 24.733 16.374 1.00 31.77 468 VAL A O 1
ATOM 3714 N N . LYS A 1 469 ? -9.070 25.389 14.858 1.00 33.00 469 LYS A N 1
ATOM 3715 C CA . LYS A 1 469 ? -8.112 26.014 15.801 1.00 33.00 469 LYS A CA 1
ATOM 3716 C C . LYS A 1 469 ? -8.812 27.172 16.514 1.00 33.00 469 LYS A C 1
ATOM 3718 O O . LYS A 1 469 ? -9.427 28.003 15.861 1.00 33.00 469 LYS A O 1
ATOM 3723 N N . GLU A 1 470 ? -8.664 27.232 17.835 1.00 33.56 470 GLU A N 1
ATOM 3724 C CA . GLU A 1 470 ? -9.163 28.330 18.680 1.00 33.56 470 GLU A CA 1
ATOM 3725 C C . GLU A 1 470 ? -10.697 28.411 18.860 1.00 33.56 470 GLU A C 1
ATOM 3727 O O . GLU A 1 470 ? -11.255 29.500 18.961 1.00 33.56 470 GLU A O 1
ATOM 3732 N N . ASN A 1 471 ? -11.385 27.271 19.033 1.00 33.38 471 ASN A N 1
ATOM 3733 C CA . ASN A 1 471 ? -12.529 27.214 19.964 1.00 33.38 471 ASN A CA 1
ATOM 3734 C C . ASN A 1 471 ? -12.883 25.784 20.419 1.00 33.38 471 ASN A C 1
ATOM 3736 O O . ASN A 1 471 ? -13.312 24.957 19.619 1.00 33.38 471 ASN A O 1
ATOM 3740 N N . GLU A 1 472 ? -12.765 25.494 21.722 1.00 35.06 472 GLU A N 1
ATOM 3741 C CA . GLU A 1 472 ? -13.142 24.182 22.290 1.00 35.06 472 GLU A CA 1
ATOM 3742 C C . GLU A 1 472 ? -14.584 24.132 22.835 1.00 35.06 472 GLU A C 1
ATOM 3744 O O . GLU A 1 472 ? -15.083 23.044 23.115 1.00 35.06 472 GLU A O 1
ATOM 3749 N N . LEU A 1 473 ? -15.267 25.281 22.981 1.00 34.50 473 LEU A N 1
ATOM 3750 C CA . LEU A 1 473 ? -16.579 25.376 23.651 1.00 34.50 473 LEU A CA 1
ATOM 3751 C C . LEU A 1 473 ? -17.635 26.253 22.946 1.00 34.50 473 LEU A C 1
ATOM 3753 O O . LEU A 1 473 ? -18.753 26.358 23.451 1.00 34.50 473 LEU A O 1
ATOM 3757 N N . ALA A 1 474 ? -17.338 26.872 21.796 1.00 27.66 474 ALA A N 1
ATOM 3758 C CA . ALA A 1 474 ? -18.298 27.726 21.093 1.00 27.66 474 ALA A CA 1
ATOM 3759 C C . ALA A 1 474 ? -18.233 27.621 19.558 1.00 27.66 474 ALA A C 1
ATOM 3761 O O . ALA A 1 474 ? -17.168 27.541 18.959 1.00 27.66 474 ALA A O 1
ATOM 3762 N N . GLN A 1 475 ? -19.428 27.641 18.965 1.00 34.41 475 GLN A N 1
ATOM 3763 C CA . GLN A 1 475 ? -19.830 28.085 17.621 1.00 34.41 475 GLN A CA 1
ATOM 3764 C C . GLN A 1 475 ? -18.715 28.578 16.651 1.00 34.41 475 GLN A C 1
ATOM 3766 O O . GLN A 1 475 ? -18.031 29.551 16.948 1.00 34.41 475 GLN A O 1
ATOM 3771 N N . SER A 1 476 ? -18.703 28.026 15.419 1.00 24.44 476 SER A N 1
ATOM 3772 C CA . SER A 1 476 ? -18.067 28.540 14.169 1.00 24.44 476 SER A CA 1
ATOM 3773 C C . SER A 1 476 ? -16.683 28.008 13.684 1.00 24.44 476 SER A C 1
ATOM 3775 O O . SER A 1 476 ? -15.649 28.618 13.917 1.00 24.44 476 SER A O 1
ATOM 3777 N N . ALA A 1 477 ? -16.743 27.004 12.786 1.00 28.61 477 ALA A N 1
ATOM 3778 C CA . ALA A 1 477 ? -16.073 26.907 11.458 1.00 28.61 477 ALA A CA 1
ATOM 3779 C C . ALA A 1 477 ? -14.539 26.668 11.251 1.00 28.61 477 ALA A C 1
ATOM 3781 O O . ALA A 1 477 ? -13.729 27.561 11.462 1.00 28.61 477 ALA A O 1
ATOM 3782 N N . ARG A 1 478 ? -14.208 25.550 10.549 1.00 30.55 478 ARG A N 1
ATOM 3783 C CA . ARG A 1 478 ? -12.911 25.074 9.944 1.00 30.55 478 ARG A CA 1
ATOM 3784 C C . ARG A 1 478 ? -12.054 24.112 10.793 1.00 30.55 478 ARG A C 1
ATOM 3786 O O . ARG A 1 478 ? -12.688 23.386 11.521 1.00 30.55 478 ARG A O 1
ATOM 3793 N N . GLY A 1 479 ? -10.732 23.917 10.654 1.00 37.97 479 GLY A N 1
ATOM 3794 C CA . GLY A 1 479 ? -10.043 22.674 11.127 1.00 37.97 479 GLY A CA 1
ATOM 3795 C C . GLY A 1 479 ? -9.287 22.711 12.481 1.00 37.97 479 GLY A C 1
ATOM 3796 O O . GLY A 1 479 ? -8.446 23.587 12.646 1.00 37.97 479 GLY A O 1
ATOM 3797 N N . SER A 1 480 ? -9.638 21.830 13.448 1.00 30.31 480 SER A N 1
ATOM 3798 C CA . SER A 1 480 ? -8.835 21.267 14.579 1.00 30.31 480 SER A CA 1
ATOM 3799 C C . SER A 1 480 ? -9.575 20.208 15.467 1.00 30.31 480 SER A C 1
ATOM 3801 O O . SER A 1 480 ? -10.239 19.312 14.937 1.00 30.31 480 SER A O 1
ATOM 3803 N N . ARG A 1 481 ? -9.448 20.275 16.811 1.00 33.56 481 ARG A N 1
ATOM 3804 C CA . ARG A 1 481 ? -9.869 19.343 17.884 1.00 33.56 481 ARG A CA 1
ATOM 3805 C C . ARG A 1 481 ? -11.370 19.108 18.063 1.00 33.56 481 ARG A C 1
ATOM 3807 O O . ARG A 1 481 ? -11.734 18.062 18.597 1.00 33.56 481 ARG A O 1
ATOM 3814 N N . ALA A 1 482 ? -12.269 20.019 17.686 1.00 33.25 482 ALA A N 1
ATOM 3815 C CA . ALA A 1 482 ? -13.698 19.847 18.019 1.00 33.25 482 ALA A CA 1
ATOM 3816 C C . ALA A 1 482 ? -14.373 18.675 17.255 1.00 33.25 482 ALA A C 1
ATOM 3818 O O . ALA A 1 482 ? -15.483 18.249 17.561 1.00 33.25 482 ALA A O 1
ATOM 3819 N N . THR A 1 483 ? -13.649 18.078 16.311 1.00 39.78 483 THR A N 1
ATOM 3820 C CA . THR A 1 483 ? -13.910 16.802 15.622 1.00 39.78 483 THR A CA 1
ATOM 3821 C C . THR A 1 483 ? -13.941 15.612 16.577 1.00 39.78 483 THR A C 1
ATOM 3823 O O . THR A 1 483 ? -14.852 14.782 16.535 1.00 39.78 483 THR A O 1
ATOM 3826 N N . ALA A 1 484 ? -12.985 15.584 17.502 1.00 38.22 484 ALA A N 1
ATOM 3827 C CA . ALA A 1 484 ? -12.893 14.633 18.590 1.00 38.22 484 ALA A CA 1
ATOM 3828 C C . ALA A 1 484 ? -14.026 14.807 19.607 1.00 38.22 484 ALA A C 1
ATOM 3830 O O . ALA A 1 484 ? -14.535 13.811 20.119 1.00 38.22 484 ALA A O 1
ATOM 3831 N N . LEU A 1 485 ? -14.439 16.052 19.868 1.00 37.09 485 LEU A N 1
ATOM 3832 C CA . LEU A 1 485 ? -15.586 16.376 20.723 1.00 37.09 485 LEU A CA 1
ATOM 3833 C C . LEU A 1 485 ? -16.921 15.972 20.071 1.00 37.09 485 LEU A C 1
ATOM 3835 O O . LEU A 1 485 ? -17.779 15.417 20.746 1.00 37.09 485 LEU A O 1
ATOM 3839 N N . GLY A 1 486 ? -17.062 16.098 18.749 1.00 42.75 486 GLY A N 1
ATOM 3840 C CA . GLY A 1 486 ? -18.173 15.474 18.021 1.00 42.75 486 GLY A CA 1
ATOM 3841 C C . GLY A 1 486 ? -18.150 13.939 18.106 1.00 42.75 486 GLY A C 1
ATOM 3842 O O . GLY A 1 486 ? -19.192 13.303 18.294 1.00 42.75 486 GLY A O 1
ATOM 3843 N N . SER A 1 487 ? -16.961 13.324 18.028 1.00 41.66 487 SER A N 1
ATOM 3844 C CA . SER A 1 487 ? -16.809 11.859 18.079 1.00 41.66 487 SER A CA 1
ATOM 3845 C C . SER A 1 487 ? -17.260 11.218 19.400 1.00 41.66 487 SER A C 1
ATOM 3847 O O . SER A 1 487 ? -17.468 10.009 19.439 1.00 41.66 487 SER A O 1
ATOM 3849 N N . GLN A 1 488 ? -17.497 12.018 20.44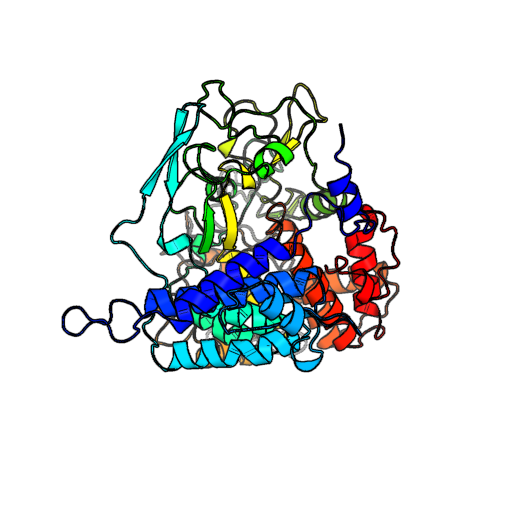7 1.00 43.88 488 GLN A N 1
ATOM 3850 C CA . GLN A 1 488 ? -18.015 11.562 21.742 1.00 43.88 488 GLN A CA 1
ATOM 3851 C C . GLN A 1 488 ? -19.404 10.918 21.646 1.00 43.88 488 GLN A C 1
ATOM 3853 O O . GLN A 1 488 ? -19.726 10.047 22.450 1.00 43.88 488 GLN A O 1
ATOM 3858 N N . MET A 1 489 ? -20.196 11.304 20.639 1.00 46.53 489 MET A N 1
ATOM 3859 C CA . MET A 1 489 ? -21.544 10.774 20.390 1.00 46.53 489 MET A CA 1
ATOM 3860 C C . MET A 1 489 ? -21.612 9.869 19.150 1.00 46.53 489 MET A C 1
ATOM 3862 O O . MET A 1 489 ? -22.600 9.168 18.955 1.00 46.53 489 MET A O 1
ATOM 3866 N N . ASN A 1 490 ? -20.542 9.785 18.348 1.00 53.28 490 ASN A N 1
ATOM 3867 C CA . ASN A 1 490 ? -20.435 8.805 17.262 1.00 53.28 490 ASN A CA 1
ATOM 3868 C C . ASN A 1 490 ? -19.917 7.450 17.787 1.00 53.28 490 ASN A C 1
ATOM 3870 O O . ASN A 1 490 ? -18.894 6.928 17.341 1.00 53.28 490 ASN A O 1
ATOM 3874 N N . THR A 1 491 ? -20.637 6.876 18.755 1.00 58.34 491 THR A N 1
ATOM 3875 C CA . THR A 1 491 ? -20.334 5.558 19.345 1.00 58.34 491 THR A CA 1
ATOM 3876 C C . THR A 1 491 ? -20.459 4.417 18.334 1.00 58.34 491 THR A C 1
ATOM 3878 O O . THR A 1 491 ? -19.836 3.372 18.502 1.00 58.34 491 THR A O 1
ATOM 3881 N N . HIS A 1 492 ? -21.182 4.640 17.232 1.00 63.56 492 HIS A N 1
ATOM 3882 C CA . HIS A 1 492 ? -21.208 3.758 16.065 1.00 63.56 492 HIS A CA 1
ATOM 3883 C C . HIS A 1 492 ? -19.838 3.589 15.393 1.00 63.56 492 HIS A C 1
ATOM 3885 O O . HIS A 1 492 ? -19.668 2.654 14.614 1.00 63.56 492 HIS A O 1
ATOM 3891 N N . TYR A 1 493 ? -18.865 4.464 15.679 1.00 69.19 493 TYR A N 1
ATOM 3892 C CA . TYR A 1 493 ? -17.532 4.407 15.090 1.00 69.19 493 TYR A CA 1
ATOM 3893 C C . TYR A 1 493 ? -16.399 4.227 16.114 1.00 69.19 493 TYR A C 1
ATOM 3895 O O . TYR A 1 493 ? -15.414 4.969 16.160 1.00 69.19 493 TYR A O 1
ATOM 3903 N N . LEU A 1 494 ? -16.550 3.186 16.934 1.00 77.19 494 LEU A N 1
ATOM 3904 C CA . LEU A 1 494 ? -15.564 2.702 17.904 1.00 77.19 494 LEU A CA 1
ATOM 3905 C C . LEU A 1 494 ? -14.981 1.345 17.454 1.00 77.19 494 LEU A C 1
ATOM 3907 O O . LEU A 1 494 ? -15.673 0.611 16.741 1.00 77.19 494 LEU A O 1
ATOM 3911 N N . PRO A 1 495 ? -13.757 0.965 17.884 1.00 81.19 495 PRO A N 1
ATOM 3912 C CA . PRO A 1 495 ? -13.160 -0.318 17.498 1.00 81.19 495 PRO A CA 1
ATOM 3913 C C . PRO A 1 495 ? -14.057 -1.495 17.891 1.00 81.19 495 PRO A C 1
ATOM 3915 O O . PRO A 1 495 ? -14.340 -2.358 17.068 1.00 81.19 495 PRO A O 1
ATOM 3918 N N . ASP A 1 496 ? -14.583 -1.469 19.118 1.00 82.75 496 ASP A N 1
ATOM 3919 C CA . ASP A 1 496 ? -15.432 -2.521 19.689 1.00 82.75 496 ASP A CA 1
ATOM 3920 C C . ASP A 1 496 ? -16.741 -2.724 18.880 1.00 82.75 496 ASP A C 1
ATOM 3922 O O . ASP A 1 496 ? -17.318 -3.812 18.893 1.00 82.75 496 ASP A O 1
ATOM 3926 N N . VAL A 1 497 ? -17.180 -1.710 18.116 1.00 82.56 497 VAL A N 1
ATOM 3927 C CA . VAL A 1 497 ? -18.301 -1.809 17.164 1.00 82.56 497 VAL A CA 1
ATOM 3928 C C . VAL A 1 497 ? -17.827 -2.328 15.809 1.00 82.56 497 VAL A C 1
ATOM 3930 O O . VAL A 1 497 ? -18.324 -3.351 15.355 1.00 82.56 497 VAL A O 1
ATOM 3933 N N . ILE A 1 498 ? -16.862 -1.669 15.165 1.00 83.94 498 ILE A N 1
ATOM 3934 C CA . ILE A 1 498 ? -16.486 -1.953 13.767 1.00 83.94 498 ILE A CA 1
ATOM 3935 C C . ILE A 1 498 ? -15.735 -3.282 13.629 1.00 83.94 498 ILE A C 1
ATOM 3937 O O . ILE A 1 498 ? -16.041 -4.088 12.750 1.00 83.94 498 ILE A O 1
ATOM 3941 N N . ILE A 1 499 ? -14.804 -3.561 14.543 1.00 89.19 499 ILE A N 1
ATOM 3942 C CA . ILE A 1 499 ? -14.125 -4.859 14.622 1.00 89.19 499 ILE A CA 1
ATOM 3943 C C . ILE A 1 499 ? -15.146 -5.931 15.039 1.00 89.19 499 ILE A C 1
ATOM 3945 O O . ILE A 1 499 ? -15.144 -7.023 14.481 1.00 89.19 499 ILE A O 1
ATOM 3949 N N . GLY A 1 500 ? -16.092 -5.604 15.929 1.00 90.19 500 GLY A N 1
ATOM 3950 C CA . GLY A 1 500 ? -17.187 -6.494 16.333 1.00 90.19 500 GLY A CA 1
ATOM 3951 C C . GLY A 1 500 ? -18.221 -6.792 15.233 1.00 90.19 500 GLY A C 1
ATOM 3952 O O . GLY A 1 500 ? -18.829 -7.862 15.230 1.00 90.19 500 GLY A O 1
ATOM 3953 N N . GLU A 1 501 ? -18.438 -5.887 14.278 1.00 88.38 501 GLU A N 1
ATOM 3954 C CA . GLU A 1 501 ? -19.208 -6.138 13.052 1.00 88.38 501 GLU A CA 1
ATOM 3955 C C . GLU A 1 501 ? -18.412 -7.016 12.083 1.00 88.38 501 GLU A C 1
ATOM 3957 O O . GLU A 1 501 ? -18.944 -8.010 11.583 1.00 88.38 501 GLU A O 1
ATOM 3962 N N . LYS A 1 502 ? -17.117 -6.736 11.902 1.00 91.94 502 LYS A N 1
ATOM 3963 C CA . LYS A 1 502 ? -16.231 -7.540 11.052 1.00 91.94 502 LYS A CA 1
ATOM 3964 C C . LYS A 1 502 ? -16.040 -8.975 11.572 1.00 91.94 502 LYS A C 1
ATOM 3966 O O . LYS A 1 502 ? -16.066 -9.913 10.779 1.00 91.94 502 LYS A O 1
ATOM 3971 N N . MET A 1 503 ? -15.970 -9.180 12.890 1.00 94.31 503 MET A N 1
ATOM 3972 C CA . MET A 1 503 ? -16.029 -10.506 13.530 1.00 94.31 503 MET A CA 1
ATOM 3973 C C . MET A 1 503 ? -17.283 -11.292 13.113 1.00 94.31 503 MET A C 1
ATOM 3975 O O . MET A 1 503 ? -17.191 -12.468 12.766 1.00 94.31 503 MET A O 1
ATOM 3979 N N . LYS A 1 504 ? -18.460 -10.647 13.115 1.00 93.88 504 LYS A N 1
ATOM 3980 C CA . LYS A 1 504 ? -19.737 -11.277 12.726 1.00 93.88 504 LYS A CA 1
ATOM 3981 C C . LYS A 1 504 ? -19.787 -11.581 11.230 1.00 93.88 504 LYS A C 1
ATOM 3983 O O . LYS A 1 504 ? -20.350 -12.606 10.846 1.00 93.88 504 LYS A O 1
ATOM 3988 N N . GLU A 1 505 ? -19.201 -10.720 10.395 1.00 93.25 505 GLU A N 1
ATOM 3989 C CA . GLU A 1 505 ? -19.036 -10.988 8.964 1.00 93.25 505 GLU A CA 1
ATOM 3990 C C . GLU A 1 505 ? -18.182 -12.242 8.749 1.00 93.25 505 GLU A C 1
ATOM 3992 O O . GLU A 1 505 ? -18.654 -13.178 8.111 1.00 93.25 505 GLU A O 1
ATOM 3997 N N . ILE A 1 506 ? -16.981 -12.298 9.336 1.00 94.75 506 ILE A N 1
ATOM 3998 C CA . ILE A 1 506 ? -16.059 -13.442 9.237 1.00 94.75 506 ILE A CA 1
ATOM 3999 C C . ILE A 1 506 ? -16.739 -14.733 9.707 1.00 94.75 506 ILE A C 1
ATOM 4001 O O . ILE A 1 506 ? -16.743 -15.719 8.968 1.00 94.75 506 ILE A O 1
ATOM 4005 N N . ALA A 1 507 ? -17.375 -14.711 10.884 1.00 94.62 507 ALA A N 1
ATOM 4006 C CA . ALA A 1 507 ? -18.071 -15.868 11.446 1.00 94.62 507 ALA A CA 1
ATOM 4007 C C . ALA A 1 507 ? -19.124 -16.434 10.484 1.00 94.62 507 ALA A C 1
ATOM 4009 O O . ALA A 1 507 ? -19.123 -17.625 10.181 1.00 94.62 507 ALA A O 1
ATOM 4010 N N . LYS A 1 508 ? -19.989 -15.559 9.954 1.00 95.00 508 LYS A N 1
ATOM 4011 C CA . LYS A 1 508 ? -21.051 -15.923 9.008 1.00 95.00 508 LYS A CA 1
ATOM 4012 C C . LYS A 1 508 ? -20.510 -16.348 7.640 1.00 95.00 508 LYS A C 1
ATOM 4014 O O . LYS A 1 508 ? -21.124 -17.178 6.976 1.00 95.00 508 LYS A O 1
ATOM 4019 N N . LYS A 1 509 ? -19.422 -15.729 7.181 1.00 93.06 509 LYS A N 1
ATOM 4020 C CA . LYS A 1 509 ? -18.900 -15.873 5.817 1.00 93.06 509 LYS A CA 1
ATOM 4021 C C . LYS A 1 509 ? -18.067 -17.139 5.622 1.00 93.06 509 LYS A C 1
ATOM 4023 O O . LYS A 1 509 ? -18.117 -17.718 4.542 1.00 93.06 509 LYS A O 1
ATOM 4028 N N . TYR A 1 510 ? -17.336 -17.562 6.650 1.00 93.69 510 TYR A N 1
ATOM 4029 C CA . TYR A 1 510 ? -16.453 -18.732 6.595 1.00 93.69 510 TYR A CA 1
ATOM 4030 C C . TYR A 1 510 ? -16.951 -19.928 7.425 1.00 93.69 510 TYR A C 1
ATOM 4032 O O . TYR A 1 510 ? -16.251 -20.934 7.492 1.00 93.69 510 TYR A O 1
ATOM 4040 N N . ASP A 1 511 ? -18.134 -19.809 8.042 1.00 93.06 511 ASP A N 1
ATOM 4041 C CA . ASP A 1 511 ? -18.725 -20.763 8.998 1.00 93.06 511 ASP A CA 1
ATOM 4042 C C . ASP A 1 511 ? -17.768 -21.114 10.154 1.00 93.06 511 ASP A C 1
ATOM 4044 O O . ASP A 1 511 ? -17.469 -22.270 10.453 1.00 93.06 511 ASP A O 1
ATOM 4048 N N . VAL A 1 512 ? -17.220 -20.069 10.787 1.00 92.31 512 VAL A N 1
ATOM 4049 C CA . VAL A 1 512 ? -16.217 -20.185 11.855 1.00 92.31 512 VAL A CA 1
ATOM 4050 C C . VAL A 1 512 ? -16.700 -19.574 13.165 1.00 92.31 512 VAL A C 1
ATOM 4052 O O . VAL A 1 512 ? -17.313 -18.506 13.205 1.00 92.31 512 VAL A O 1
ATOM 4055 N N . LYS A 1 513 ? -16.378 -20.232 14.283 1.00 90.25 513 LYS A N 1
ATOM 4056 C CA . LYS A 1 513 ? -16.702 -19.737 15.624 1.00 90.25 513 LYS A CA 1
ATOM 4057 C C . LYS A 1 513 ? -15.704 -18.659 16.064 1.00 90.25 513 LYS A C 1
ATOM 4059 O O . LYS A 1 513 ? -14.769 -18.945 16.810 1.00 90.25 513 LYS A O 1
ATOM 4064 N N . VAL A 1 514 ? -15.937 -17.426 15.620 1.00 89.12 514 VAL A N 1
ATOM 4065 C CA . VAL A 1 514 ? -15.240 -16.235 16.130 1.00 89.12 514 VAL A CA 1
ATOM 4066 C C . VAL A 1 514 ? -15.623 -16.007 17.595 1.00 89.12 514 VAL A C 1
ATOM 4068 O O . VAL A 1 514 ? -16.802 -16.072 17.958 1.00 89.12 514 VAL A O 1
ATOM 4071 N N . GLY A 1 515 ? -14.622 -15.797 18.445 1.00 84.62 515 GLY A N 1
ATOM 4072 C CA . GLY A 1 515 ? -14.780 -15.510 19.868 1.00 84.62 515 GLY A CA 1
ATOM 4073 C C . GLY A 1 515 ? -14.702 -14.016 20.190 1.00 84.62 515 GLY A C 1
ATOM 4074 O O . GLY A 1 515 ? -14.978 -13.152 19.364 1.00 84.62 515 GLY A O 1
ATOM 4075 N N . THR A 1 516 ? -14.303 -13.721 21.427 1.00 82.69 516 THR A N 1
ATOM 4076 C CA . THR A 1 516 ? -13.959 -12.371 21.907 1.00 82.69 516 THR A CA 1
ATOM 4077 C C . THR A 1 516 ? -12.510 -12.328 22.406 1.00 82.69 516 THR A C 1
ATOM 4079 O O . THR A 1 516 ? -12.190 -11.592 23.341 1.00 82.69 516 THR A O 1
ATOM 4082 N N . SER A 1 517 ? -11.638 -13.190 21.872 1.00 89.56 517 SER A N 1
ATOM 4083 C CA . SER A 1 517 ? -10.227 -13.225 22.261 1.00 89.56 517 SER A CA 1
ATOM 4084 C C . SER A 1 517 ? -9.441 -12.105 21.581 1.00 89.56 517 SER A C 1
ATOM 4086 O O . SER A 1 517 ? -9.867 -11.524 20.582 1.00 89.56 517 SER A O 1
ATOM 4088 N N . LYS A 1 518 ? -8.237 -11.830 22.090 1.00 89.94 518 LYS A N 1
ATOM 4089 C CA . LYS A 1 518 ? -7.341 -10.852 21.466 1.00 89.94 518 LYS A CA 1
ATOM 4090 C C . LYS A 1 518 ? -6.968 -11.245 20.030 1.00 89.94 518 LYS A C 1
ATOM 4092 O O . LYS A 1 518 ? -6.906 -10.375 19.168 1.00 89.94 518 LYS A O 1
ATOM 4097 N N . ALA A 1 519 ? -6.802 -12.543 19.765 1.00 92.19 519 ALA A N 1
ATOM 4098 C CA . ALA A 1 519 ? -6.510 -13.064 18.433 1.00 92.19 519 ALA A CA 1
ATOM 4099 C C . ALA A 1 519 ? -7.694 -12.890 17.463 1.00 92.19 519 ALA A C 1
ATOM 4101 O O . ALA A 1 519 ? -7.469 -12.505 16.318 1.00 92.19 519 ALA A O 1
ATOM 4102 N N . ASP A 1 520 ? -8.943 -13.071 17.923 1.00 93.12 520 ASP A N 1
ATOM 4103 C CA . ASP A 1 520 ? -10.136 -12.763 17.114 1.00 93.12 520 ASP A CA 1
ATOM 4104 C C . ASP A 1 520 ? -10.154 -11.273 16.708 1.00 93.12 520 ASP A C 1
ATOM 4106 O O . ASP A 1 520 ? -10.449 -10.943 15.558 1.00 93.12 520 ASP A O 1
ATOM 4110 N N . SER A 1 521 ? -9.800 -10.367 17.630 1.00 94.12 521 SER A N 1
ATOM 4111 C CA . SER A 1 521 ? -9.736 -8.919 17.368 1.00 94.12 521 SER A CA 1
ATOM 4112 C C . SER A 1 521 ? -8.620 -8.534 16.398 1.00 94.12 521 SER A C 1
ATOM 4114 O O . SER A 1 521 ? -8.861 -7.743 15.486 1.00 94.12 521 SER A O 1
ATOM 4116 N N . VAL A 1 522 ? -7.421 -9.111 16.552 1.00 95.81 522 VAL A N 1
ATOM 4117 C CA . VAL A 1 522 ? -6.305 -8.929 15.605 1.00 95.81 522 VAL A CA 1
ATOM 4118 C C . VAL A 1 522 ? -6.722 -9.394 14.209 1.00 95.81 522 VAL A C 1
ATOM 4120 O O . VAL A 1 522 ? -6.527 -8.675 13.231 1.00 95.81 522 VAL A O 1
ATOM 4123 N N . ALA A 1 523 ? -7.364 -10.553 14.108 1.00 95.44 523 ALA A N 1
ATOM 4124 C CA . ALA A 1 523 ? -7.790 -11.135 12.843 1.00 95.44 523 ALA A CA 1
ATOM 4125 C C . ALA A 1 523 ? -8.900 -10.338 12.140 1.00 95.44 523 ALA A C 1
ATOM 4127 O O . ALA A 1 523 ? -8.817 -10.077 10.939 1.00 95.44 523 ALA A O 1
ATOM 4128 N N . ALA A 1 524 ? -9.914 -9.893 12.883 1.00 95.56 524 ALA A N 1
ATOM 4129 C CA . ALA A 1 524 ? -10.964 -9.036 12.342 1.00 95.56 524 ALA A CA 1
ATOM 4130 C C . ALA A 1 524 ? -10.412 -7.666 11.903 1.00 95.56 524 ALA A C 1
ATOM 4132 O O . ALA A 1 524 ? -10.766 -7.178 10.830 1.00 95.56 524 ALA A O 1
ATOM 4133 N N . MET A 1 525 ? -9.477 -7.079 12.656 1.00 95.38 525 MET A N 1
ATOM 4134 C CA . MET A 1 525 ? -8.774 -5.861 12.237 1.00 95.38 525 MET A CA 1
ATOM 4135 C C . MET A 1 525 ? -7.907 -6.082 10.982 1.00 95.38 525 MET A C 1
ATOM 4137 O O . MET A 1 525 ? -7.784 -5.176 10.159 1.00 95.38 525 MET A O 1
ATOM 4141 N N . LEU A 1 526 ? -7.346 -7.280 10.784 1.00 95.81 526 LEU A N 1
ATOM 4142 C CA . LEU A 1 526 ? -6.560 -7.618 9.592 1.00 95.81 526 LEU A CA 1
ATOM 4143 C C . LEU A 1 526 ? -7.432 -7.731 8.326 1.00 95.81 526 LEU A C 1
ATOM 4145 O O . LEU A 1 526 ? -7.021 -7.285 7.254 1.00 95.81 526 LEU A O 1
ATOM 4149 N N . ASP A 1 527 ? -8.665 -8.237 8.436 1.00 95.31 527 ASP A N 1
ATOM 4150 C CA . ASP A 1 527 ? -9.613 -8.193 7.313 1.00 95.31 527 ASP A CA 1
ATOM 4151 C C . ASP A 1 527 ? -10.144 -6.774 7.042 1.00 95.31 527 ASP A C 1
ATOM 4153 O O . ASP A 1 527 ? -10.321 -6.389 5.887 1.00 95.31 527 ASP A O 1
ATOM 4157 N N . LEU A 1 528 ? -10.335 -5.967 8.093 1.00 93.00 528 LEU A N 1
ATOM 4158 C CA . LEU A 1 528 ? -10.682 -4.548 7.970 1.00 93.00 528 LEU A CA 1
ATOM 4159 C C . LEU A 1 528 ? -9.577 -3.760 7.239 1.00 93.00 528 LEU A C 1
ATOM 4161 O O . LEU A 1 528 ? -9.873 -2.957 6.356 1.00 93.00 528 LEU A O 1
ATOM 4165 N N . LEU A 1 529 ? -8.306 -4.051 7.536 1.00 93.88 529 LEU A N 1
ATOM 4166 C CA . LEU A 1 529 ? -7.147 -3.553 6.787 1.00 93.88 529 LEU A CA 1
ATOM 4167 C C . LEU A 1 529 ? -7.192 -3.993 5.318 1.00 93.88 529 LEU A C 1
ATOM 4169 O O . LEU A 1 529 ? -7.088 -3.143 4.440 1.00 93.88 529 LEU A O 1
ATOM 4173 N N . CYS A 1 530 ? -7.430 -5.276 5.027 1.00 93.88 530 CYS A N 1
ATOM 4174 C CA . CYS A 1 530 ? -7.568 -5.778 3.650 1.00 93.88 530 CYS A CA 1
ATOM 4175 C C . CYS A 1 530 ? -8.650 -5.039 2.836 1.00 93.88 530 CYS A C 1
ATOM 4177 O O . CYS A 1 530 ? -8.502 -4.849 1.619 1.00 93.88 530 CYS A O 1
ATOM 4179 N N . ASP A 1 531 ? -9.723 -4.610 3.497 1.00 91.19 531 ASP A N 1
ATOM 4180 C CA . ASP A 1 531 ? -10.813 -3.849 2.894 1.00 91.19 531 ASP A CA 1
ATOM 4181 C C . ASP A 1 531 ? -10.465 -2.362 2.701 1.00 91.19 531 ASP A C 1
ATOM 4183 O O . ASP A 1 531 ? -10.842 -1.774 1.688 1.00 91.19 531 ASP A O 1
ATOM 4187 N N . GLU A 1 532 ? -9.674 -1.753 3.586 1.00 89.25 532 GLU A N 1
ATOM 4188 C CA . GLU A 1 532 ? -9.077 -0.435 3.324 1.00 89.25 532 GLU A CA 1
ATOM 4189 C C . GLU A 1 532 ? -8.032 -0.496 2.202 1.00 89.25 532 GLU A C 1
ATOM 4191 O O . GLU A 1 532 ? -8.024 0.372 1.332 1.00 89.25 532 GLU A O 1
ATOM 4196 N N . TYR A 1 533 ? -7.236 -1.566 2.116 1.00 91.88 533 TYR A N 1
ATOM 4197 C CA . TYR A 1 533 ? -6.290 -1.793 1.015 1.00 91.88 533 TYR A CA 1
ATOM 4198 C C . TYR A 1 533 ? -7.046 -1.962 -0.314 1.00 91.88 533 TYR A C 1
ATOM 4200 O O . TYR A 1 533 ? -6.555 -1.567 -1.370 1.00 91.88 533 TYR A O 1
ATOM 4208 N N . ALA A 1 534 ? -8.263 -2.522 -0.277 1.00 89.94 534 ALA A N 1
ATOM 4209 C CA . ALA A 1 534 ? -9.142 -2.644 -1.439 1.00 89.94 534 ALA A CA 1
ATOM 4210 C C . ALA A 1 534 ? -9.558 -1.291 -2.008 1.00 89.94 534 ALA A C 1
ATOM 4212 O O . ALA A 1 534 ? -9.570 -1.128 -3.224 1.00 89.94 534 ALA A O 1
ATOM 4213 N N . LYS A 1 535 ? -9.912 -0.352 -1.128 1.00 86.75 535 LYS A N 1
ATOM 4214 C CA . LYS A 1 535 ? -10.407 0.982 -1.480 1.00 86.75 535 LYS A CA 1
ATOM 4215 C C . LYS A 1 535 ? -9.240 1.903 -1.840 1.00 86.75 535 LYS A C 1
ATOM 4217 O O . LYS A 1 535 ? -9.275 2.587 -2.859 1.00 86.75 535 LYS A O 1
ATOM 4222 N N . GLU A 1 536 ? -8.169 1.857 -1.049 1.00 87.06 536 GLU A N 1
ATOM 4223 C CA . GLU A 1 536 ? -7.002 2.718 -1.203 1.00 87.06 536 GLU A CA 1
ATOM 4224 C C . GLU A 1 536 ? -6.112 2.309 -2.376 1.00 87.06 536 GLU A C 1
ATOM 4226 O O . GLU A 1 536 ? -5.758 3.165 -3.178 1.00 87.06 536 GLU A O 1
ATOM 4231 N N . PHE A 1 537 ? -5.757 1.027 -2.520 1.00 88.69 537 PHE A N 1
ATOM 4232 C CA . PHE A 1 537 ? -4.782 0.568 -3.526 1.00 88.69 537 PHE A CA 1
ATOM 4233 C C . PHE A 1 537 ? -5.439 0.079 -4.827 1.00 88.69 537 PHE A C 1
ATOM 4235 O O . PHE A 1 537 ? -4.767 -0.496 -5.691 1.00 88.69 537 PHE A O 1
ATOM 4242 N N . ALA A 1 538 ? -6.750 0.292 -4.993 1.00 87.19 538 ALA A N 1
ATOM 4243 C CA . ALA A 1 538 ? -7.450 -0.004 -6.238 1.00 87.19 538 ALA A CA 1
ATOM 4244 C C . ALA A 1 538 ? -6.732 0.636 -7.431 1.00 87.19 538 ALA A C 1
ATOM 4246 O O . ALA A 1 538 ? -6.328 1.796 -7.360 1.00 87.19 538 ALA A O 1
ATOM 4247 N N . PHE A 1 539 ? -6.596 -0.127 -8.519 1.00 87.12 539 PHE A N 1
ATOM 4248 C CA . PHE A 1 539 ? -6.013 0.288 -9.806 1.00 87.12 539 PHE A CA 1
ATOM 4249 C C . PHE A 1 539 ? -4.510 0.652 -9.791 1.00 87.12 539 PHE A C 1
ATOM 4251 O O . PHE A 1 539 ? -3.931 0.852 -10.852 1.00 87.12 539 PHE A O 1
ATOM 4258 N N . GLU A 1 540 ? -3.845 0.640 -8.630 1.00 86.25 540 GLU A N 1
ATOM 4259 C CA . GLU A 1 540 ? -2.393 0.879 -8.484 1.00 86.25 540 GLU A CA 1
ATOM 4260 C C . GLU A 1 540 ? -1.537 -0.394 -8.634 1.00 86.25 540 GLU A C 1
ATOM 4262 O O . GLU A 1 540 ? -0.323 -0.351 -8.480 1.00 86.25 540 GLU A O 1
ATOM 4267 N N . GLY A 1 541 ? -2.151 -1.553 -8.892 1.00 83.31 541 GLY A N 1
ATOM 4268 C CA . GLY A 1 541 ? -1.457 -2.829 -9.126 1.00 83.31 541 GLY A CA 1
ATOM 4269 C C . GLY A 1 541 ? -0.826 -3.497 -7.893 1.00 83.31 541 GLY A C 1
ATOM 4270 O O . GLY A 1 541 ? -0.575 -4.697 -7.935 1.00 83.31 541 GLY A O 1
ATOM 4271 N N . ARG A 1 542 ? -0.617 -2.774 -6.781 1.00 81.94 542 ARG A N 1
ATOM 4272 C CA . ARG A 1 542 ? 0.159 -3.285 -5.632 1.00 81.94 542 ARG A CA 1
ATOM 4273 C C . ARG A 1 542 ? 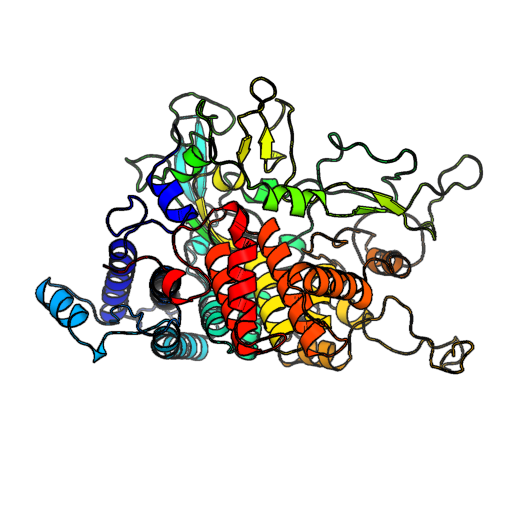-0.565 -4.232 -4.661 1.00 81.94 542 ARG A C 1
ATOM 4275 O O . ARG A 1 542 ? 0.081 -5.100 -4.094 1.00 81.94 542 ARG A O 1
ATOM 4282 N N . ARG A 1 543 ? -1.899 -4.150 -4.528 1.00 88.19 543 ARG A N 1
ATOM 4283 C CA . ARG A 1 543 ? -2.682 -4.898 -3.507 1.00 88.19 543 ARG A CA 1
ATOM 4284 C C . ARG A 1 543 ? -2.459 -6.422 -3.489 1.00 88.19 543 ARG A C 1
ATOM 4286 O O . ARG A 1 543 ? -2.723 -7.075 -2.485 1.00 88.19 543 ARG A O 1
ATOM 4293 N N . PHE A 1 544 ? -2.055 -7.019 -4.609 1.00 89.75 544 PHE A N 1
ATOM 4294 C CA . PHE A 1 544 ? -2.037 -8.474 -4.770 1.00 89.75 544 PHE A CA 1
ATOM 4295 C C . PHE A 1 544 ? -1.111 -9.190 -3.776 1.00 89.75 544 PHE A C 1
ATOM 4297 O O . PHE A 1 544 ? -1.518 -10.179 -3.165 1.00 89.75 544 PHE A O 1
ATOM 4304 N N . TYR A 1 545 ? 0.099 -8.666 -3.564 1.00 91.00 545 TYR A N 1
ATOM 4305 C CA . TYR A 1 545 ? 1.038 -9.258 -2.612 1.00 91.00 545 TYR A CA 1
ATOM 4306 C C . TYR A 1 545 ? 0.595 -9.051 -1.156 1.00 91.00 545 TYR A C 1
ATOM 4308 O O . TYR A 1 545 ? 0.857 -9.906 -0.315 1.00 91.00 545 TYR A O 1
ATOM 4316 N N . ASP A 1 546 ? -0.160 -7.986 -0.861 1.00 94.12 546 ASP A N 1
ATOM 4317 C CA . ASP A 1 546 ? -0.753 -7.780 0.463 1.00 94.12 546 ASP A CA 1
ATOM 4318 C C . ASP A 1 546 ? -1.793 -8.862 0.780 1.00 94.12 546 ASP A C 1
ATOM 4320 O O . ASP A 1 546 ? -1.826 -9.382 1.892 1.00 94.12 546 ASP A O 1
ATOM 4324 N N . LEU A 1 547 ? -2.595 -9.277 -0.211 1.00 94.88 547 LEU A N 1
ATOM 4325 C CA . LEU A 1 547 ? -3.513 -10.411 -0.057 1.00 94.88 547 LEU A CA 1
ATOM 4326 C C . LEU A 1 547 ? -2.751 -11.717 0.202 1.00 94.88 547 LEU A C 1
ATOM 4328 O O . LEU A 1 547 ? -3.119 -12.457 1.109 1.00 94.88 547 LEU A O 1
ATOM 4332 N N . GLN A 1 548 ? -1.674 -11.990 -0.544 1.00 95.38 548 GLN A N 1
ATOM 4333 C CA . GLN A 1 548 ? -0.829 -13.167 -0.297 1.00 95.38 548 GLN A CA 1
ATOM 4334 C C . GLN A 1 548 ? -0.206 -13.127 1.111 1.00 95.38 548 GLN A C 1
ATOM 4336 O O . GLN A 1 548 ? -0.129 -14.156 1.778 1.00 95.38 548 GLN A O 1
ATOM 4341 N N . ARG A 1 549 ? 0.258 -11.959 1.572 1.00 95.62 549 ARG A N 1
ATOM 4342 C CA . ARG A 1 549 ? 0.879 -11.768 2.893 1.00 95.62 549 ARG A CA 1
ATOM 4343 C C . ARG A 1 549 ? -0.119 -11.968 4.028 1.00 95.62 549 ARG A C 1
ATOM 4345 O O . ARG A 1 549 ? 0.153 -12.746 4.938 1.00 95.62 549 ARG A O 1
ATOM 4352 N N . ILE A 1 550 ? -1.289 -11.339 3.934 1.00 96.31 550 ILE A N 1
ATOM 4353 C CA . ILE A 1 550 ? -2.381 -11.494 4.901 1.00 96.31 550 ILE A CA 1
ATOM 4354 C C . ILE A 1 550 ? -2.862 -12.954 4.948 1.00 96.31 550 ILE A C 1
ATOM 4356 O O . ILE A 1 550 ? -3.088 -13.484 6.033 1.00 96.31 550 ILE A O 1
ATOM 4360 N N . ALA A 1 551 ? -2.932 -13.645 3.806 1.00 96.81 551 ALA A N 1
ATOM 4361 C CA . ALA A 1 551 ? -3.267 -15.068 3.752 1.00 96.81 551 ALA A CA 1
ATOM 4362 C C . ALA A 1 551 ? -2.215 -15.966 4.436 1.00 96.81 551 ALA A C 1
ATOM 4364 O O . ALA A 1 551 ? -2.592 -16.890 5.158 1.00 96.81 551 ALA A O 1
ATOM 4365 N N . ARG A 1 552 ? -0.909 -15.687 4.277 1.00 95.12 552 ARG A N 1
ATOM 4366 C CA . ARG A 1 552 ? 0.145 -16.385 5.044 1.00 95.12 552 ARG A CA 1
ATOM 4367 C C . ARG A 1 552 ? -0.007 -16.132 6.543 1.00 95.12 552 ARG A C 1
ATOM 4369 O O . ARG A 1 552 ? -0.100 -17.092 7.298 1.00 95.12 552 ARG A O 1
ATOM 4376 N N . HIS A 1 553 ? -0.143 -14.870 6.951 1.00 94.62 553 HIS A N 1
ATOM 4377 C CA . HIS A 1 553 ? -0.305 -14.489 8.356 1.00 94.62 553 HIS A CA 1
ATOM 4378 C C . HIS A 1 553 ? -1.538 -15.162 8.993 1.00 94.62 553 HIS A C 1
ATOM 4380 O O . HIS A 1 553 ? -1.434 -15.719 10.080 1.00 94.62 553 HIS A O 1
ATOM 4386 N N . PHE A 1 554 ? -2.682 -15.223 8.303 1.00 95.56 554 PHE A N 1
ATOM 4387 C CA . PHE A 1 554 ? -3.860 -15.951 8.793 1.00 95.56 554 PHE A CA 1
ATOM 4388 C C . PHE A 1 554 ? -3.622 -17.463 8.974 1.00 95.56 554 PHE A C 1
ATOM 4390 O O . PHE A 1 554 ? -4.108 -18.029 9.952 1.00 95.56 554 PHE A O 1
ATOM 4397 N N . ASN A 1 555 ? -2.871 -18.119 8.079 1.00 94.25 555 ASN A N 1
ATOM 4398 C CA . ASN A 1 555 ? -2.477 -19.524 8.263 1.00 94.25 555 ASN A CA 1
ATOM 4399 C C . ASN A 1 555 ? -1.493 -19.677 9.446 1.00 94.25 555 ASN A C 1
ATOM 4401 O O . ASN A 1 555 ? -1.650 -20.583 10.262 1.00 94.25 555 ASN A O 1
ATOM 4405 N N . GLU A 1 556 ? -0.523 -18.765 9.582 1.00 92.12 556 GLU A N 1
ATOM 4406 C CA . GLU A 1 556 ? 0.473 -18.727 10.670 1.00 92.12 556 GLU A CA 1
ATOM 4407 C C . GLU A 1 556 ? -0.163 -18.487 12.053 1.00 92.12 556 GLU A C 1
ATOM 4409 O O . GLU A 1 556 ? 0.276 -19.075 13.041 1.00 92.12 556 GLU A O 1
ATOM 4414 N N . MET A 1 557 ? -1.237 -17.690 12.135 1.00 91.31 557 MET A N 1
ATOM 4415 C CA . MET A 1 557 ? -2.031 -17.510 13.359 1.00 91.31 557 MET A CA 1
ATOM 4416 C C . MET A 1 557 ? -2.749 -18.799 13.801 1.00 91.31 557 MET A C 1
ATOM 4418 O O . MET A 1 557 ? -3.112 -18.918 14.972 1.00 91.31 557 MET A O 1
ATOM 4422 N N . GLY A 1 558 ? -3.023 -19.736 12.883 1.00 90.62 558 GLY A N 1
ATOM 4423 C CA . GLY A 1 558 ? -3.702 -21.017 13.140 1.00 90.62 558 GLY A CA 1
ATOM 4424 C C . GLY A 1 558 ? -5.165 -20.933 13.615 1.00 90.62 558 GLY A C 1
ATOM 4425 O O . GLY A 1 558 ? -5.828 -21.962 13.780 1.00 90.62 558 GLY A O 1
ATOM 4426 N N . ILE A 1 559 ? -5.683 -19.725 13.849 1.00 87.06 559 ILE A N 1
ATOM 4427 C CA . ILE A 1 559 ? -7.048 -19.478 14.317 1.00 87.06 559 ILE A CA 1
ATOM 4428 C C . ILE A 1 559 ? -8.078 -19.956 13.296 1.00 87.06 559 ILE A C 1
ATOM 4430 O O . ILE A 1 559 ? -7.906 -19.819 12.090 1.00 87.06 559 ILE A O 1
ATOM 4434 N N . TRP A 1 560 ? -9.173 -20.530 13.795 1.00 91.75 560 TRP A N 1
ATOM 4435 C CA . TRP A 1 560 ? -10.279 -21.034 12.971 1.00 91.75 560 TRP A CA 1
ATOM 4436 C C . TRP A 1 560 ? -9.870 -22.078 11.891 1.00 91.75 560 TRP A C 1
ATOM 4438 O O . TRP A 1 560 ? -10.655 -22.379 10.985 1.00 91.75 560 TRP A O 1
ATOM 4448 N N . GLY A 1 561 ? -8.672 -22.666 12.025 1.00 91.25 561 GLY A N 1
ATOM 4449 C CA . GLY A 1 561 ? -8.072 -23.675 11.144 1.00 91.25 561 GLY A CA 1
ATOM 4450 C C . GLY A 1 561 ? -6.768 -23.185 10.501 1.00 91.25 561 GLY A C 1
ATOM 4451 O O . GLY A 1 561 ? -6.705 -22.068 10.005 1.00 91.25 561 GLY A O 1
ATOM 4452 N N . GLY A 1 562 ? -5.730 -24.029 10.452 1.00 92.38 562 GLY A N 1
ATOM 4453 C CA . GLY A 1 562 ? -4.421 -23.676 9.864 1.00 92.38 562 GLY A CA 1
ATOM 4454 C C . GLY A 1 562 ? -4.420 -23.431 8.345 1.00 92.38 562 GLY A C 1
ATOM 4455 O O . GLY A 1 562 ? -3.392 -23.072 7.782 1.00 92.38 562 GLY A O 1
ATOM 4456 N N . ASP A 1 563 ? -5.563 -23.627 7.687 1.00 94.00 563 ASP A N 1
ATOM 4457 C CA . ASP A 1 563 ? -5.837 -23.331 6.279 1.00 94.00 563 ASP A CA 1
ATOM 4458 C C . ASP A 1 563 ? -6.728 -22.082 6.091 1.00 94.00 563 ASP A C 1
ATOM 4460 O O . ASP A 1 563 ? -7.127 -21.769 4.965 1.00 94.00 563 ASP A O 1
ATOM 4464 N N . PHE A 1 564 ? -7.111 -21.397 7.179 1.00 96.25 564 PHE A N 1
ATOM 4465 C CA . PHE A 1 564 ? -8.110 -20.326 7.150 1.00 96.25 564 PHE A CA 1
ATOM 4466 C C . PHE A 1 564 ? -7.705 -19.177 6.220 1.00 96.25 564 PHE A C 1
ATOM 4468 O O . PHE A 1 564 ? -8.537 -18.691 5.457 1.00 96.25 564 PHE A O 1
ATOM 4475 N N . GLY A 1 565 ? -6.430 -18.790 6.217 1.00 96.75 565 GLY A N 1
ATOM 4476 C CA . GLY A 1 565 ? -5.880 -17.790 5.304 1.00 96.75 565 GLY A CA 1
ATOM 4477 C C . GLY A 1 565 ? -5.938 -18.210 3.835 1.00 96.75 565 GLY A C 1
ATOM 4478 O O . GLY A 1 565 ? -6.249 -17.384 2.977 1.00 96.75 565 GLY A O 1
ATOM 4479 N N . SER A 1 566 ? -5.750 -19.498 3.535 1.00 96.50 566 SER A N 1
ATOM 4480 C CA . SER A 1 566 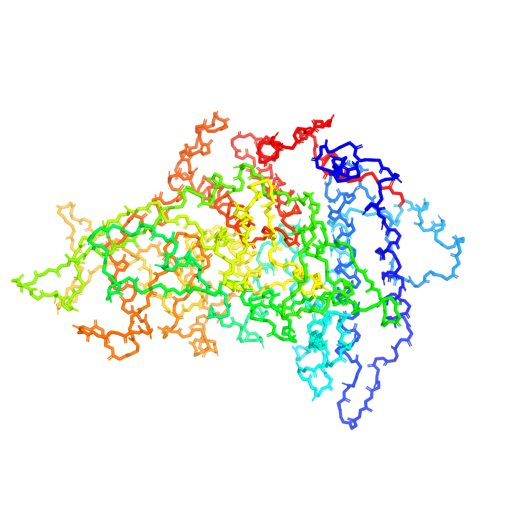? -5.961 -20.035 2.184 1.00 96.50 566 SER A CA 1
ATOM 4481 C C . SER A 1 566 ? -7.443 -20.026 1.781 1.00 96.50 566 SER A C 1
ATOM 4483 O O . SER A 1 566 ? -7.773 -19.578 0.681 1.00 96.50 566 SER A O 1
ATOM 4485 N N . ARG A 1 567 ? -8.363 -20.441 2.668 1.00 96.38 567 ARG A N 1
ATOM 4486 C CA . ARG A 1 567 ? -9.824 -20.330 2.439 1.00 96.38 567 ARG A CA 1
ATOM 4487 C C . ARG A 1 567 ? -10.262 -18.873 2.230 1.00 96.38 567 ARG A C 1
ATOM 4489 O O . ARG A 1 567 ? -11.073 -18.585 1.350 1.00 96.38 567 ARG A O 1
ATOM 4496 N N . TRP A 1 568 ? -9.692 -17.955 3.001 1.00 96.56 568 TRP A N 1
ATOM 4497 C CA . TRP A 1 568 ? -9.899 -16.513 2.900 1.00 96.56 568 TRP A CA 1
ATOM 4498 C C . TRP A 1 568 ? -9.396 -15.938 1.567 1.00 96.56 568 TRP A C 1
ATOM 4500 O O . TRP A 1 568 ? -10.098 -15.149 0.932 1.00 96.56 568 TRP A O 1
ATOM 4510 N N . PHE A 1 569 ? -8.220 -16.371 1.098 1.00 95.75 569 PHE A N 1
ATOM 4511 C CA . PHE A 1 569 ? -7.627 -15.923 -0.166 1.00 95.75 569 PHE A CA 1
ATOM 4512 C C . PHE A 1 569 ? -8.463 -16.364 -1.374 1.00 95.75 569 PHE A C 1
ATOM 4514 O O . PHE A 1 569 ? -8.794 -15.535 -2.224 1.00 95.75 569 PHE A O 1
ATOM 4521 N N . VAL A 1 570 ? -8.888 -17.636 -1.400 1.00 95.31 570 VAL A N 1
ATOM 4522 C CA . VAL A 1 570 ? -9.835 -18.183 -2.392 1.00 95.31 570 VAL A CA 1
ATOM 4523 C C . VAL A 1 570 ? -11.093 -17.315 -2.482 1.00 95.31 570 VAL A C 1
ATOM 4525 O O . VAL A 1 570 ? -11.504 -16.928 -3.575 1.00 95.31 570 VAL A O 1
ATOM 4528 N N . GLU A 1 571 ? -11.686 -16.961 -1.343 1.00 93.56 571 GLU A N 1
ATOM 4529 C CA . GLU A 1 571 ? -12.942 -16.209 -1.300 1.00 93.56 571 GLU A CA 1
ATOM 4530 C C . GLU A 1 571 ? -12.779 -14.721 -1.657 1.00 93.56 571 GLU A C 1
ATOM 4532 O O . GLU A 1 571 ? -13.587 -14.190 -2.422 1.00 93.56 571 GLU A O 1
ATOM 4537 N N . LYS A 1 572 ? -11.714 -14.034 -1.216 1.00 91.75 572 LYS A N 1
ATOM 4538 C CA . LYS A 1 572 ? -11.427 -12.652 -1.668 1.00 91.75 572 LYS A CA 1
ATOM 4539 C C . LYS A 1 572 ? -11.194 -12.572 -3.194 1.00 91.75 572 LYS A C 1
ATOM 4541 O O . LYS A 1 572 ? -11.307 -11.482 -3.759 1.00 91.75 572 LYS A O 1
ATOM 4546 N N . LEU A 1 573 ? -10.912 -13.700 -3.859 1.00 91.50 573 LEU A N 1
ATOM 4547 C CA . LEU A 1 573 ? -10.636 -13.822 -5.298 1.00 91.50 573 LEU A CA 1
ATOM 4548 C C . LEU A 1 573 ? -11.709 -14.589 -6.096 1.00 91.50 573 LEU A C 1
ATOM 4550 O O . LEU A 1 573 ? -11.575 -14.732 -7.314 1.00 91.50 573 LEU A O 1
ATOM 4554 N N . SER A 1 574 ? -12.794 -15.039 -5.459 1.00 88.50 574 SER A N 1
ATOM 4555 C CA . SER A 1 574 ? -13.824 -15.904 -6.064 1.00 88.50 574 SER A CA 1
ATOM 4556 C C . SER A 1 574 ? -14.424 -15.332 -7.359 1.00 88.50 574 SER A C 1
ATOM 4558 O O . SER A 1 574 ? -14.662 -16.057 -8.330 1.00 88.50 574 SER A O 1
ATOM 4560 N N . GLY A 1 575 ? -14.572 -14.004 -7.429 1.00 86.38 575 GLY A N 1
ATOM 4561 C CA . GLY A 1 575 ? -15.045 -13.275 -8.610 1.00 86.38 575 GLY A CA 1
ATOM 4562 C C . GLY A 1 575 ? -14.184 -13.439 -9.873 1.00 86.38 575 GLY A C 1
ATOM 4563 O O . GLY A 1 575 ? -14.708 -13.270 -10.976 1.00 86.38 575 GLY A O 1
ATOM 4564 N N . ASN A 1 576 ? -12.907 -13.811 -9.740 1.00 88.38 576 ASN A N 1
ATOM 4565 C CA . ASN A 1 576 ? -11.993 -14.014 -10.868 1.00 88.38 576 ASN A CA 1
ATOM 4566 C C . ASN A 1 576 ? -12.137 -15.392 -11.541 1.00 88.38 576 ASN A C 1
ATOM 4568 O O . ASN A 1 576 ? -11.625 -15.584 -12.644 1.00 88.38 576 ASN A O 1
ATOM 4572 N N . LYS A 1 577 ? -12.820 -16.347 -10.891 1.00 90.19 577 LYS A N 1
ATOM 4573 C CA . LYS A 1 577 ? -12.952 -17.755 -11.316 1.00 90.19 577 LYS A CA 1
ATOM 4574 C C . LYS A 1 577 ? -11.601 -18.460 -11.588 1.00 90.19 577 LYS A C 1
ATOM 4576 O O . LYS A 1 577 ? -11.361 -18.877 -12.728 1.00 90.19 577 LYS A O 1
ATOM 4581 N N . PRO A 1 578 ? -10.723 -18.606 -10.573 1.00 93.56 578 PRO A N 1
ATOM 4582 C CA . PRO A 1 578 ? -9.442 -19.299 -10.717 1.00 93.56 578 PRO A CA 1
ATOM 4583 C C . PRO A 1 578 ? -9.562 -20.679 -11.383 1.00 93.56 578 PRO A C 1
ATOM 4585 O O . PRO A 1 578 ? -10.514 -21.415 -11.138 1.00 93.56 578 PRO A O 1
ATOM 4588 N N . GLN A 1 579 ? -8.600 -21.017 -12.242 1.00 95.12 579 GLN A N 1
ATOM 4589 C CA . GLN A 1 579 ? -8.477 -22.321 -12.911 1.00 95.12 579 GLN A CA 1
ATOM 4590 C C . GLN A 1 579 ? -7.541 -23.283 -12.161 1.00 95.12 579 GLN A C 1
ATOM 4592 O O . GLN A 1 579 ? -7.547 -24.482 -12.427 1.00 95.12 579 GLN A O 1
ATOM 4597 N N . LYS A 1 580 ? -6.740 -22.756 -11.226 1.00 95.00 580 LYS A N 1
ATOM 4598 C CA . LYS A 1 580 ? -5.939 -23.517 -10.260 1.00 95.00 580 LYS A CA 1
ATOM 4599 C C . LYS A 1 580 ? -6.638 -23.512 -8.903 1.00 95.00 580 LYS A C 1
ATOM 4601 O O . LYS A 1 580 ? -7.328 -22.549 -8.570 1.00 95.00 580 LYS A O 1
ATOM 4606 N N . ASP A 1 581 ? -6.400 -24.549 -8.108 1.00 95.56 581 ASP A N 1
ATOM 4607 C CA . ASP A 1 581 ? -6.819 -24.578 -6.709 1.00 95.56 581 ASP A CA 1
ATOM 4608 C C . ASP A 1 581 ? -5.958 -23.614 -5.875 1.00 95.56 581 ASP A C 1
ATOM 4610 O O . ASP A 1 581 ? -4.762 -23.843 -5.699 1.00 95.56 581 ASP A O 1
ATOM 4614 N N . LEU A 1 582 ? -6.556 -22.530 -5.369 1.00 95.81 582 LEU A N 1
ATOM 4615 C CA . LEU A 1 582 ? -5.862 -21.548 -4.529 1.00 95.81 582 LEU A CA 1
ATOM 4616 C C . LEU A 1 582 ? -5.917 -21.880 -3.028 1.00 95.81 582 LEU A C 1
ATOM 4618 O O . LEU A 1 582 ? -5.443 -21.073 -2.228 1.00 95.81 582 LEU A O 1
ATOM 4622 N N . HIS A 1 583 ? -6.439 -23.043 -2.621 1.00 95.81 583 HIS A N 1
ATOM 4623 C CA . HIS A 1 583 ? -6.202 -23.544 -1.265 1.00 95.81 583 HIS A CA 1
ATOM 4624 C C . HIS A 1 583 ? -4.712 -23.896 -1.056 1.00 95.81 583 HIS A C 1
ATOM 4626 O O . HIS A 1 583 ? -4.188 -23.710 0.044 1.00 95.81 583 HIS A O 1
ATOM 4632 N N . ASP A 1 584 ? -4.017 -24.317 -2.122 1.00 95.50 584 ASP A N 1
ATOM 4633 C CA . ASP A 1 584 ? -2.564 -24.535 -2.175 1.00 95.50 584 ASP A CA 1
ATOM 4634 C C . ASP A 1 584 ? -1.797 -23.213 -2.428 1.00 95.50 584 ASP A C 1
ATOM 4636 O O . ASP A 1 584 ? -1.919 -22.636 -3.517 1.00 95.50 584 ASP A O 1
ATOM 4640 N N . PRO A 1 585 ? -0.949 -22.743 -1.486 1.00 95.44 585 PRO A N 1
ATOM 4641 C CA . PRO A 1 585 ? -0.163 -21.519 -1.654 1.00 95.44 585 PRO A CA 1
ATOM 4642 C C . PRO A 1 585 ? 0.792 -21.513 -2.852 1.00 95.44 585 PRO A C 1
ATOM 4644 O O . PRO A 1 585 ? 1.133 -20.443 -3.356 1.00 95.44 585 PRO A O 1
ATOM 4647 N N . ARG A 1 586 ? 1.208 -22.678 -3.364 1.00 94.75 586 ARG A N 1
ATOM 4648 C CA . ARG A 1 586 ? 2.085 -22.770 -4.546 1.00 94.75 586 ARG A CA 1
ATOM 4649 C C . ARG A 1 586 ? 1.390 -22.271 -5.815 1.00 94.75 586 ARG A C 1
ATOM 4651 O O . ARG A 1 586 ? 2.052 -21.798 -6.734 1.00 94.75 586 ARG A O 1
ATOM 4658 N N . ASN A 1 587 ? 0.056 -22.300 -5.853 1.00 95.31 587 ASN A N 1
ATOM 4659 C CA . ASN A 1 587 ? -0.732 -21.790 -6.975 1.00 95.31 587 ASN A CA 1
ATOM 4660 C C . ASN A 1 587 ? -0.960 -20.268 -6.934 1.00 95.31 587 ASN A C 1
ATOM 4662 O O . ASN A 1 587 ? -1.538 -19.727 -7.876 1.00 95.31 587 ASN A O 1
ATOM 4666 N N . TRP A 1 588 ? -0.506 -19.562 -5.889 1.00 95.31 588 TRP A N 1
ATOM 4667 C CA . TRP A 1 588 ? -0.667 -18.105 -5.759 1.00 95.31 588 TRP A CA 1
ATOM 4668 C C . TRP A 1 588 ? 0.318 -17.285 -6.608 1.00 95.31 588 TRP A C 1
ATOM 4670 O O . TRP A 1 588 ? 0.179 -16.061 -6.670 1.00 95.31 588 TRP A O 1
ATOM 4680 N N . TYR A 1 589 ? 1.297 -17.945 -7.232 1.00 95.12 589 TYR A N 1
ATOM 4681 C CA . TYR A 1 589 ? 2.445 -17.345 -7.916 1.00 95.12 589 TYR A CA 1
ATOM 4682 C C . TYR A 1 589 ? 2.446 -17.656 -9.423 1.00 95.12 589 TYR A C 1
ATOM 4684 O O . TYR A 1 589 ? 1.822 -18.621 -9.885 1.00 95.12 589 TYR A O 1
ATOM 4692 N N . LEU A 1 590 ? 3.143 -16.826 -10.205 1.00 94.44 590 LEU A N 1
ATOM 4693 C CA . LEU A 1 590 ? 3.376 -17.081 -11.630 1.00 94.44 590 LEU A CA 1
ATOM 4694 C C . LEU A 1 590 ? 4.449 -18.168 -11.827 1.00 94.44 590 LEU A C 1
ATOM 4696 O O . LEU A 1 590 ? 5.346 -18.298 -10.992 1.00 94.44 590 LEU A O 1
ATOM 4700 N N . PRO A 1 591 ? 4.384 -18.959 -12.915 1.00 91.38 591 PRO A N 1
ATOM 4701 C CA . PRO A 1 591 ? 5.421 -19.937 -13.223 1.00 91.38 591 PRO A CA 1
ATOM 4702 C C . PRO A 1 591 ? 6.743 -19.229 -13.554 1.00 91.38 591 PRO A C 1
ATOM 4704 O O . PRO A 1 591 ? 6.815 -18.455 -14.503 1.00 91.38 591 PRO A O 1
ATOM 4707 N N . PHE A 1 592 ? 7.795 -19.499 -12.781 1.00 90.88 592 PHE A N 1
ATOM 4708 C CA . PHE A 1 592 ? 9.112 -18.905 -13.011 1.00 90.88 592 PHE A CA 1
ATOM 4709 C C . PHE A 1 592 ? 9.790 -19.427 -14.295 1.00 90.88 592 PHE A C 1
ATOM 4711 O O . PHE A 1 592 ? 9.582 -20.575 -14.700 1.00 90.88 592 PHE A O 1
ATOM 4718 N N . LYS A 1 593 ? 10.623 -18.576 -14.908 1.00 82.19 593 LYS A N 1
ATOM 4719 C CA . LYS A 1 593 ? 11.458 -18.848 -16.087 1.00 82.19 593 LYS A CA 1
ATOM 4720 C C . LYS A 1 593 ? 12.676 -17.926 -16.113 1.00 82.19 593 LYS A C 1
ATOM 4722 O O . LYS A 1 593 ? 12.505 -16.747 -15.729 1.00 82.19 593 LYS A O 1
#

Radius of gyration: 25.12 Å; chains: 1; bounding box: 72×55×75 Å

pLDDT: mean 84.78, std 15.2, range [24.44, 98.69]

Sequence (593 aa):
TTDKNLKELANYSASIENAYDSSYVFYKVINNCNYYLAHRDSTLKTGSTNVVIDEYIAVAAWRAWAYLQLARIYCGNAEGLTIPFFTEPLTSISQIEAKAADPGCQKNLSQIVEALAPELEQLLSRYPNTRVPSFNATAYSIGTTNWGASKLIDMSKIFVPVQVVLGDMYLETAQYQKAAEKYADYLCKYEVLPEDCTSYRMRGEDNIKPDDYSEVFNQMNDNYCGRWGTNARPVDVVSYIPMAVSSQNGKTTTIPLSFGYDFYSINQSSYCPRAENIQIQPSRTFYALTDSADYYYYPKSYNGQTLNTSYPTDVKKYKAGDGRASITSQNSDPDFAILYRNPSDITQTYVSKVVNANVYLYRASTIYLHLAEALNAMEYTDAAFAILKNGISTYLENLVRKPTIDSEGKIVLNEDGTPKIEPYKYMSQKSVDMLGTTLPFLSAQYREIFNANDVYGIHAHGSCTYNVKENELAQSARGSRATALGSQMNTHYLPDVIIGEKMKEIAKKYDVKVGTSKADSVAAMLDLLCDEYAKEFAFEGRRFYDLQRIARHFNEMGIWGGDFGSRWFVEKLSGNKPQKDLHDPRNWYLPFK

Foldseek 3Di:
DDDPLVLCVQQLVDAPPRPVDDLPVLVVLLLVLLVCLVPDDQPDDDVPDRPCLLVNLLSLLSNLVSVLVSLLFFPQPAPPTWAFADSHHDDDPVSVVVSRPDPVRTDHLLVSLVVRLVVSVVSCVVCVPHAHDADPDLWDWLDAALQGHTAIAGNSQATATSLQSSLSSCLSVLVLLSNLLSLLSVCQVVLPALVLLFDFFADPPVFDDDPQFDCLFFPHDFAPLQQQDRDNDRRQFRHWDAAHSDVVSHHADCLQVLQFFPSRDNHHDPFGDGHPDQHDDDFPVLVVLQQPFKDKGFTFDDDPPHTDLDTDLDIDIDRRGFRLQHEDADPPDPSRGQWYADPVDNSHIGGRNCNNPMQGDGGSNNSLLSSLLSCLSVLQVQLSLQCQQFNQAPVLVVQAFDADADPVRDFDADPVRHGDTQLSNDGHPVSVVCCVPSSNCCDPSNNVSRYQFATAHLASHNSGGADHDPDCDDGDDGHGDCSSVVVSSPSCSHLCNQLVVLLVVLCVVVVFDQDPDSLSSSLSSLVSSLSSCSSPCPSSPPSLSVLLSNLCVVLVSQHRHNLSSQVVSCVVSVSSNHPDRSSRSSSSHHHDD